Protein AF-J9E1P9-F1 (afdb_monomer_lite)

InterPro domains:
  IPR033053 Histone transcription regulator 3/CABIN1 [PTHR15502] (38-375)

Organism: Wuchereria bancrofti (NCBI:txid6293)

Secondary structure (DSSP, 8-state):
---SGGGHHHHHHHHHTT-HHHHHHHHHT--TTS-HHHHHHHHHHHHHTTTTTS-HHHHHHHHHHHHHHHHHSS-TT-PEE--STT--EE-HHHHHHHHHHHHHHHHHHHHHHHHHTT-HHHHHHHHHHH---TT--HHHHHHHHHHHHHHHHHTT-HHHHHHHHHHHHHHHTTSTTHHHHHHHHTT--GGGS-HHHHHHHHHHHHHHHHHSS-TT-HHHHHHHHHHHHHHH-S--HHHHHHHHHTT-SSSSHHHHHHHHHHHHHHHTT-TTHHHHHHHHHHHHHHHHHHT-HHHHHHHHHS--HHHHHHHHHHHHHHHHHHH---GGGTTTS----S-------HHHHHHHHHHHS-SSPPPTTPPPPHHHHHHHHHH-GGGPPPPHHHHT-

pLDDT: mean 88.99, std 9.36, range [45.06, 98.5]

Radius of gyration: 34.67 Å; chains: 1; bounding box: 95×39×98 Å

Sequence (393 aa):
MICGDEFLPIHTMLAELGFEKAVFVCYSSLSSSLEQDLRIRILWSIALNSANTFSFQICKNHLWMLLATLKSGCNSEVKYQSLISGHELINLETVQDLIIQMERQEKLEAIQRLFDGRHFDRVVDIIIDNFSWKDVDRNVLLSTTMILIDSYLELNNMDGASEWISRLLDFTGGLAGTEEVIARLKRLAIERICLENTSNLVHCIVHLLVLGGYESDTTLWLILYRCAYHLEGEHTVETLSALYDGGCQMLTSALNILVTAHEVIAKHNKCFVDDHSFPLFVLNELSKIRANPAVVEVLSTRECIEQSRAFIDEVHQCLFCLYACPSRRKRQLEEHGGTHNHEPSLKDIENVLSLLLPDKIPPYDGTCSFDLIEFVQKKASSFLEPTENEKEK

Foldseek 3Di:
DDDDPVCLVVLLQVLLVQDQVSLVVLVVPQDPPDDLLSNLSNLVSVLPNCVVPDDNVSSLVSLVVSLVSQVPPPDQPDWHATSHPVCGTDHNVVSVVVNVVSVVVVLLVVLVVCLVVLVLVVNLVCCVPPNDPPDDDPVRVLVSLLSNLVSCLSVVVLASNLQSLLVVLVVCQLHPSNVSSVVSLLSHPLLPYDLVSLVSLLVSLVSCCPPNPCVQPLSSLVSNLSSQVSNLPDQALVSQVVCVVVPDQASGPSLVSLLSSCVSNLVVLRCPPPNNVSLLVSLQVLLVSCPDPSSVVNVVPDDSPRHVVVSLLSLQQSLCCQAVFPVVCVVVHDPSDDDSDRQDDPVSVVSNCSVQDDPDDAPPPGDGDPRNVVCCVRHVVVPDDDDPVRVVD

Structure (mmCIF, N/CA/C/O backbone):
data_AF-J9E1P9-F1
#
_entry.id   AF-J9E1P9-F1
#
loop_
_atom_site.group_PDB
_atom_site.id
_atom_site.type_symbol
_atom_site.label_atom_id
_atom_site.label_alt_id
_atom_site.label_comp_id
_atom_site.label_asym_id
_atom_site.label_entity_id
_atom_site.label_seq_id
_atom_site.pdbx_PDB_ins_code
_atom_site.Cartn_x
_atom_site.Cartn_y
_atom_site.Cartn_z
_atom_site.occupancy
_atom_site.B_iso_or_equiv
_atom_site.auth_seq_id
_atom_site.auth_comp_id
_atom_site.auth_asym_id
_atom_site.auth_atom_id
_atom_site.pdbx_PDB_model_num
ATOM 1 N N . MET A 1 1 ? 23.295 20.993 -57.004 1.00 52.19 1 MET A N 1
ATOM 2 C CA . MET A 1 1 ? 23.951 19.801 -56.433 1.00 52.19 1 MET A CA 1
ATOM 3 C C . MET A 1 1 ? 25.313 19.741 -57.089 1.00 52.19 1 MET A C 1
ATOM 5 O O . MET A 1 1 ? 25.353 19.729 -58.312 1.00 52.19 1 MET A O 1
ATOM 9 N N . ILE A 1 2 ? 26.393 19.880 -56.323 1.00 49.81 2 ILE A N 1
ATOM 10 C CA . ILE A 1 2 ? 27.747 19.769 -56.874 1.00 49.81 2 ILE A CA 1
ATOM 11 C C . ILE A 1 2 ? 28.021 18.265 -56.987 1.00 49.81 2 ILE A C 1
ATOM 13 O O . ILE A 1 2 ? 28.002 17.581 -55.964 1.00 49.81 2 ILE A O 1
ATOM 17 N N . CYS A 1 3 ? 28.150 17.746 -58.210 1.00 51.56 3 CYS A N 1
ATOM 18 C CA . CYS A 1 3 ? 28.321 16.316 -58.479 1.00 51.56 3 CYS A CA 1
ATOM 19 C C . CYS A 1 3 ? 29.757 16.033 -58.935 1.00 51.56 3 CYS A C 1
ATOM 21 O O . CYS A 1 3 ? 30.257 16.711 -59.830 1.00 51.56 3 CYS A O 1
ATOM 23 N N . GLY A 1 4 ? 30.381 15.027 -58.324 1.00 58.19 4 GLY A N 1
ATOM 24 C CA . GLY A 1 4 ? 31.753 14.577 -58.567 1.00 58.19 4 GLY A CA 1
ATOM 25 C C . GLY A 1 4 ? 32.386 14.085 -57.262 1.00 58.19 4 GLY A C 1
ATOM 26 O O . GLY A 1 4 ? 32.185 14.717 -56.223 1.00 58.19 4 GLY A O 1
ATOM 27 N N . ASP A 1 5 ? 33.135 12.979 -57.308 1.00 60.75 5 ASP A N 1
ATOM 28 C CA . ASP A 1 5 ? 33.776 12.366 -56.127 1.00 60.75 5 ASP A CA 1
ATOM 29 C C . ASP A 1 5 ? 34.731 13.339 -55.405 1.00 60.75 5 ASP A C 1
ATOM 31 O O . ASP A 1 5 ? 34.908 13.268 -54.191 1.00 60.75 5 ASP A O 1
ATOM 35 N N . GLU A 1 6 ? 35.259 14.329 -56.132 1.00 69.75 6 GLU A N 1
ATOM 36 C CA . GLU A 1 6 ? 36.116 15.411 -55.626 1.00 69.75 6 GLU A CA 1
ATOM 37 C C . GLU A 1 6 ? 35.429 16.313 -54.581 1.00 69.75 6 GLU A C 1
ATOM 39 O O . GLU A 1 6 ? 36.100 16.951 -53.772 1.00 69.75 6 GLU A O 1
ATOM 44 N N . PHE A 1 7 ? 34.091 16.357 -54.552 1.00 81.62 7 PHE A N 1
ATOM 45 C CA . PHE A 1 7 ? 33.313 17.181 -53.616 1.00 81.62 7 PHE A CA 1
ATOM 46 C C . PHE A 1 7 ? 32.753 16.394 -52.426 1.00 81.62 7 PHE A C 1
ATOM 48 O O . PHE A 1 7 ? 32.079 16.966 -51.564 1.00 81.62 7 PHE A O 1
ATOM 55 N N . LEU A 1 8 ? 33.041 15.092 -52.346 1.00 84.38 8 LEU A N 1
ATOM 56 C CA . LEU A 1 8 ? 32.588 14.231 -51.257 1.00 84.38 8 LEU A CA 1
ATOM 57 C C . LEU A 1 8 ? 33.052 14.698 -49.858 1.00 84.38 8 LEU A C 1
ATOM 59 O O . LEU A 1 8 ? 32.247 14.608 -48.926 1.00 84.38 8 LEU A O 1
ATOM 63 N N . PRO A 1 9 ? 34.258 15.280 -49.670 1.00 87.62 9 PRO A N 1
ATOM 64 C CA . PRO A 1 9 ? 34.644 15.882 -48.390 1.00 87.62 9 PRO A CA 1
ATOM 65 C C . PRO A 1 9 ? 33.721 17.027 -47.947 1.00 87.62 9 PRO A C 1
ATOM 67 O O . PRO A 1 9 ? 33.363 17.113 -46.774 1.00 87.62 9 PRO A O 1
ATOM 70 N N . ILE A 1 10 ? 33.268 17.869 -48.885 1.00 87.50 10 ILE A N 1
ATOM 71 C CA . ILE A 1 10 ? 32.350 18.983 -48.594 1.00 87.50 10 ILE A CA 1
ATOM 72 C C . ILE A 1 10 ? 30.972 18.445 -48.208 1.00 87.50 10 ILE A C 1
ATOM 74 O O . ILE A 1 10 ? 30.385 18.901 -47.228 1.00 87.50 10 ILE A O 1
ATOM 78 N N . HIS A 1 11 ? 30.468 17.446 -48.940 1.00 88.06 11 HIS A N 1
ATOM 79 C CA . HIS A 1 11 ? 29.209 16.786 -48.582 1.00 88.06 11 HIS A CA 1
ATOM 80 C C . HIS A 1 11 ? 29.296 16.102 -47.219 1.00 88.06 11 HIS A C 1
ATOM 82 O O . HIS A 1 11 ? 28.338 16.165 -46.461 1.00 88.06 11 HIS A O 1
ATOM 88 N N . THR A 1 12 ? 30.451 15.543 -46.857 1.00 88.69 12 THR A N 1
ATOM 89 C CA . THR A 1 12 ? 30.660 14.940 -45.533 1.00 88.69 12 THR A CA 1
ATOM 90 C C . THR A 1 12 ? 30.606 15.992 -44.426 1.00 88.69 12 THR A C 1
ATOM 92 O O . THR A 1 12 ? 29.884 15.806 -43.455 1.00 88.69 12 THR A O 1
ATOM 95 N N . MET A 1 13 ? 31.259 17.146 -44.596 1.00 90.06 13 MET A N 1
ATOM 96 C CA . MET A 1 13 ? 31.147 18.252 -43.633 1.00 90.06 13 MET A CA 1
ATOM 97 C C . MET A 1 13 ? 29.705 18.759 -43.498 1.00 90.06 13 MET A C 1
ATOM 99 O O . MET A 1 13 ? 29.235 19.016 -42.395 1.00 90.06 13 MET A O 1
ATOM 103 N N . LEU A 1 14 ? 28.976 18.885 -44.611 1.00 89.75 14 LEU A N 1
ATOM 104 C CA . LEU A 1 14 ? 27.563 19.270 -44.584 1.00 89.75 14 LEU A CA 1
ATOM 105 C C . LEU A 1 14 ? 26.690 18.183 -43.927 1.00 89.75 14 LEU A C 1
ATOM 107 O O . LEU A 1 14 ? 25.746 18.503 -43.210 1.00 89.75 14 LEU A O 1
ATOM 111 N N . ALA A 1 15 ? 27.005 16.903 -44.116 1.00 88.94 15 ALA A N 1
ATOM 112 C CA . ALA A 1 15 ? 26.316 15.808 -43.439 1.00 88.94 15 ALA A CA 1
ATOM 113 C C . ALA A 1 15 ? 26.537 15.857 -41.914 1.00 88.94 15 ALA A C 1
ATOM 115 O O . ALA A 1 15 ? 25.578 15.709 -41.156 1.00 88.94 15 ALA A O 1
ATOM 116 N N . GLU A 1 16 ? 27.754 16.159 -41.451 1.00 90.25 16 GLU A N 1
ATOM 117 C CA . GLU A 1 16 ? 28.065 16.363 -40.024 1.00 90.25 16 GLU A CA 1
ATOM 118 C C . GLU A 1 16 ? 27.368 17.599 -39.425 1.00 90.25 16 GLU A C 1
ATOM 120 O O . GLU A 1 16 ? 27.053 17.623 -38.239 1.00 90.25 16 GLU A O 1
ATOM 125 N N . LEU A 1 17 ? 27.050 18.605 -40.242 1.00 89.62 17 LEU A N 1
ATOM 126 C CA . LEU A 1 17 ? 26.253 19.767 -39.828 1.00 89.62 17 LEU A CA 1
ATOM 127 C C . LEU A 1 17 ? 24.731 19.529 -39.900 1.00 89.62 17 LEU A C 1
ATOM 129 O O . LEU A 1 17 ? 23.956 20.445 -39.631 1.00 89.62 17 LEU A O 1
ATOM 133 N N . GLY A 1 18 ? 24.290 18.321 -40.270 1.00 85.94 18 GLY A N 1
ATOM 134 C CA . GLY A 1 18 ? 22.877 17.927 -40.269 1.00 85.94 18 GLY A CA 1
ATOM 135 C C . GLY A 1 18 ? 22.115 18.205 -41.570 1.00 85.94 18 GLY A C 1
ATOM 136 O O . GLY A 1 18 ? 20.887 18.154 -41.583 1.00 85.94 18 GLY A O 1
ATOM 137 N N . PHE A 1 19 ? 22.792 18.493 -42.689 1.00 89.38 19 PHE A N 1
ATOM 138 C CA . PHE A 1 19 ? 22.111 18.703 -43.972 1.00 89.38 19 PHE A CA 1
ATOM 139 C C . PHE A 1 19 ? 21.670 17.368 -44.607 1.00 89.38 19 PHE A C 1
ATOM 141 O O . PHE A 1 19 ? 22.474 16.658 -45.211 1.00 89.38 19 PHE A O 1
ATOM 148 N N . GLU A 1 20 ? 20.369 17.060 -44.568 1.00 86.75 20 GLU A N 1
ATOM 149 C CA . GLU A 1 20 ? 19.788 15.779 -45.032 1.00 86.75 20 GLU A CA 1
ATOM 150 C C . GLU A 1 20 ? 20.188 15.376 -46.463 1.00 86.75 20 GLU A C 1
ATOM 152 O O . GLU A 1 20 ? 20.528 14.223 -46.733 1.00 86.75 20 GLU A O 1
ATOM 157 N N . LYS A 1 21 ? 20.199 16.332 -47.402 1.00 87.25 21 LYS A N 1
ATOM 158 C CA . LYS A 1 21 ? 20.590 16.065 -48.799 1.00 87.25 21 LYS A CA 1
ATOM 159 C C . LYS A 1 21 ? 22.049 15.624 -48.915 1.00 87.25 21 LYS A C 1
ATOM 161 O O . LYS A 1 21 ? 22.367 14.825 -49.789 1.00 87.25 21 LYS A O 1
ATOM 166 N N . ALA A 1 22 ? 22.919 16.145 -48.053 1.00 87.88 22 ALA A N 1
ATOM 167 C CA . ALA A 1 22 ? 24.324 15.771 -48.021 1.00 87.88 22 ALA A CA 1
ATOM 168 C C . ALA A 1 22 ? 24.505 14.371 -47.412 1.00 87.88 22 ALA A C 1
ATOM 170 O O . ALA A 1 22 ? 25.254 13.571 -47.963 1.00 87.88 22 ALA A O 1
ATOM 171 N N . VAL A 1 23 ? 23.728 14.029 -46.374 1.00 86.75 23 VAL A N 1
ATOM 172 C CA . VAL A 1 23 ? 23.678 12.671 -45.798 1.00 86.75 23 VAL A CA 1
ATOM 173 C C . VAL A 1 23 ? 23.309 11.629 -46.861 1.00 86.75 23 VAL A C 1
ATOM 175 O O . VAL A 1 23 ? 23.954 10.585 -46.942 1.00 86.75 23 VAL A O 1
ATOM 178 N N . PHE A 1 24 ? 22.323 11.914 -47.721 1.00 87.44 24 PHE A N 1
ATOM 179 C CA . PHE A 1 24 ? 21.937 10.999 -48.804 1.00 87.44 24 PHE A CA 1
ATOM 180 C C . PHE A 1 24 ? 23.048 10.812 -49.848 1.00 87.44 24 PHE A C 1
ATOM 182 O O . PHE A 1 24 ? 23.307 9.688 -50.277 1.00 87.44 24 PHE A O 1
ATOM 189 N N . VAL A 1 25 ? 23.735 11.896 -50.228 1.00 87.19 25 VAL A N 1
ATOM 190 C CA . VAL A 1 25 ? 24.887 11.822 -51.141 1.00 87.19 25 VAL A CA 1
ATOM 191 C C . VAL A 1 25 ? 25.996 10.971 -50.520 1.00 87.19 25 VAL A C 1
ATOM 193 O O . VAL A 1 25 ? 26.433 10.005 -51.141 1.00 87.19 25 VAL A O 1
ATOM 196 N N . CYS A 1 26 ? 26.373 11.244 -49.268 1.00 87.81 26 CYS A N 1
ATOM 197 C CA . CYS A 1 26 ? 27.354 10.457 -48.520 1.00 87.81 26 CYS A CA 1
ATOM 198 C C . CYS A 1 26 ? 26.974 8.969 -48.424 1.00 87.81 26 CYS A C 1
ATOM 200 O O . CYS A 1 26 ? 27.831 8.113 -48.629 1.00 87.81 26 CYS A O 1
ATOM 202 N N . TYR A 1 27 ? 25.697 8.651 -48.184 1.00 87.75 27 TYR A N 1
ATOM 203 C CA . TYR A 1 27 ? 25.187 7.276 -48.180 1.00 87.75 27 TYR A CA 1
ATOM 204 C C . TYR A 1 27 ? 25.334 6.594 -49.549 1.00 87.75 27 TYR A C 1
ATOM 206 O O . TYR A 1 27 ? 25.837 5.475 -49.628 1.00 87.75 27 TYR A O 1
ATOM 214 N N . SER A 1 28 ? 24.957 7.274 -50.637 1.00 86.81 28 SER A N 1
ATOM 215 C CA . SER A 1 28 ? 25.060 6.728 -52.000 1.00 86.81 28 SER A CA 1
ATOM 216 C C . SER A 1 28 ? 26.500 6.546 -52.493 1.00 86.81 28 SER A C 1
ATOM 218 O O . SER A 1 28 ? 26.757 5.688 -53.336 1.00 86.81 28 SER A O 1
ATOM 220 N N . SER A 1 29 ? 27.436 7.331 -51.959 1.00 85.62 29 SER A N 1
ATOM 221 C CA . SER A 1 29 ? 28.854 7.314 -52.331 1.00 85.62 29 SER A CA 1
ATOM 222 C C . SER A 1 29 ? 29.719 6.432 -51.424 1.00 85.62 29 SER A C 1
ATOM 224 O O . SER A 1 29 ? 30.924 6.334 -51.650 1.00 85.62 29 SER A O 1
ATOM 226 N N . LEU A 1 30 ? 29.146 5.790 -50.399 1.00 85.75 30 LEU A N 1
ATOM 227 C CA . LEU A 1 30 ? 29.890 4.953 -49.459 1.00 85.75 30 LEU A CA 1
ATOM 228 C C . LEU A 1 30 ? 30.431 3.691 -50.155 1.00 85.75 30 LEU A C 1
ATOM 230 O O . LEU A 1 30 ? 29.681 2.773 -50.484 1.00 85.75 30 LEU A O 1
ATOM 234 N N . SER A 1 31 ? 31.751 3.615 -50.340 1.00 81.94 31 SER A N 1
ATOM 235 C CA . SER A 1 31 ? 32.426 2.467 -50.956 1.00 81.94 31 SER A CA 1
ATOM 236 C C . SER A 1 31 ? 33.691 2.056 -50.192 1.00 81.94 31 SER A C 1
ATOM 238 O O . SER A 1 31 ? 34.248 2.814 -49.396 1.00 81.94 31 SER A O 1
ATOM 240 N N . SER A 1 32 ? 34.172 0.830 -50.427 1.00 72.31 32 SER A N 1
ATOM 241 C CA . SER A 1 32 ? 35.408 0.320 -49.813 1.00 72.31 32 SER A CA 1
ATOM 242 C C . SER A 1 32 ? 36.684 0.957 -50.371 1.00 72.31 32 SER A C 1
ATOM 244 O O . SER A 1 32 ? 37.749 0.736 -49.803 1.00 72.31 32 SER A O 1
ATOM 246 N N . SER A 1 33 ? 36.590 1.707 -51.473 1.00 77.06 33 SER A N 1
ATOM 247 C CA . SER A 1 33 ? 37.717 2.385 -52.122 1.00 77.06 33 SER A CA 1
ATOM 248 C C . SER A 1 33 ? 37.958 3.807 -51.605 1.00 77.06 33 SER A C 1
ATOM 250 O O . SER A 1 33 ? 38.890 4.458 -52.066 1.00 77.06 33 SER A O 1
ATOM 252 N N . LEU A 1 34 ? 37.119 4.301 -50.688 1.00 82.88 34 LEU A N 1
ATOM 253 C CA . LEU A 1 34 ? 37.279 5.618 -50.073 1.00 82.88 34 LEU A CA 1
ATOM 254 C C . LEU A 1 34 ? 38.473 5.664 -49.117 1.00 82.88 34 LEU A C 1
ATOM 256 O O . LEU A 1 34 ? 38.803 4.676 -48.457 1.00 82.88 34 LEU A O 1
ATOM 260 N N . GLU A 1 35 ? 39.060 6.854 -48.992 1.00 84.75 35 GLU A N 1
ATOM 261 C CA . GLU A 1 35 ? 40.034 7.152 -47.946 1.00 84.75 35 GLU A CA 1
ATOM 262 C C . GLU A 1 35 ? 39.440 6.858 -46.561 1.00 84.75 35 GLU A C 1
ATOM 264 O O . GLU A 1 35 ? 38.269 7.138 -46.289 1.00 84.75 35 GLU A O 1
ATOM 269 N N . GLN A 1 36 ? 40.252 6.267 -45.683 1.00 83.62 36 GLN A N 1
ATOM 270 C CA . GLN A 1 36 ? 39.794 5.740 -44.399 1.00 83.62 36 GLN A CA 1
ATOM 271 C C . GLN A 1 36 ? 39.176 6.820 -43.496 1.00 83.62 36 GLN A C 1
ATOM 273 O O . GLN A 1 36 ? 38.138 6.557 -42.891 1.00 83.62 36 GLN A O 1
ATOM 278 N N . ASP A 1 37 ? 39.763 8.022 -43.443 1.00 85.25 37 ASP A N 1
ATOM 279 C CA . ASP A 1 37 ? 39.229 9.170 -42.687 1.00 85.25 37 ASP A CA 1
ATOM 280 C C . ASP A 1 37 ? 37.831 9.568 -43.181 1.00 85.25 37 ASP A C 1
ATOM 282 O O . ASP A 1 37 ? 36.862 9.586 -42.418 1.00 85.25 37 ASP A O 1
ATOM 286 N N . LEU A 1 38 ? 37.701 9.776 -44.494 1.00 86.88 38 LEU A N 1
ATOM 287 C CA . LEU A 1 38 ? 36.448 10.172 -45.125 1.00 86.88 38 LEU A CA 1
ATOM 288 C C . LEU A 1 38 ? 35.360 9.107 -44.936 1.00 86.88 38 LEU A C 1
ATOM 290 O O . LEU A 1 38 ? 34.217 9.426 -44.614 1.00 86.88 38 LEU A O 1
ATOM 294 N N . ARG A 1 39 ? 35.718 7.825 -45.066 1.00 88.69 39 ARG A N 1
ATOM 295 C CA . ARG A 1 39 ? 34.802 6.705 -44.822 1.00 88.69 39 ARG A CA 1
ATOM 296 C C . ARG A 1 39 ? 34.312 6.671 -43.373 1.00 88.69 39 ARG A C 1
ATOM 298 O O . ARG A 1 39 ? 33.123 6.457 -43.149 1.00 88.69 39 ARG A O 1
ATOM 305 N N . ILE A 1 40 ? 35.201 6.878 -42.402 1.00 89.38 40 ILE A N 1
ATOM 306 C CA . ILE A 1 40 ? 34.862 6.909 -40.972 1.00 89.38 40 ILE A CA 1
ATOM 307 C C . ILE A 1 40 ? 33.881 8.045 -40.672 1.00 89.38 40 ILE A C 1
ATOM 309 O O . ILE A 1 40 ? 32.844 7.810 -40.050 1.00 89.38 40 ILE A O 1
ATOM 313 N N . ARG A 1 41 ? 34.158 9.248 -41.179 1.00 90.75 41 ARG A N 1
ATOM 314 C CA . ARG A 1 41 ? 33.306 10.429 -40.985 1.00 90.75 41 ARG A CA 1
ATOM 315 C C . ARG A 1 41 ? 31.942 10.301 -41.661 1.00 90.75 41 ARG A C 1
ATOM 317 O O . ARG A 1 41 ? 30.930 10.695 -41.080 1.00 90.75 41 ARG A O 1
ATOM 324 N N . ILE A 1 42 ? 31.877 9.680 -42.841 1.00 90.69 42 ILE A N 1
ATOM 325 C CA . ILE A 1 42 ? 30.604 9.367 -43.508 1.00 90.69 42 ILE A CA 1
ATOM 326 C C . ILE A 1 42 ? 29.781 8.373 -42.678 1.00 90.69 42 ILE A C 1
ATOM 328 O O . ILE A 1 42 ? 28.602 8.624 -42.432 1.00 90.69 42 ILE A O 1
ATOM 332 N N . LEU A 1 43 ? 30.384 7.268 -42.218 1.00 91.06 43 LEU A N 1
ATOM 333 C CA . LEU A 1 43 ? 29.693 6.277 -41.380 1.00 91.06 43 LEU A CA 1
ATOM 334 C C . LEU A 1 43 ? 29.159 6.905 -40.084 1.00 91.06 43 LEU A C 1
ATOM 336 O O . LEU A 1 43 ? 28.028 6.628 -39.690 1.00 91.06 43 LEU A O 1
ATOM 340 N N . TRP A 1 44 ? 29.947 7.783 -39.461 1.00 91.06 44 TRP A N 1
ATOM 341 C CA . TRP A 1 44 ? 29.565 8.540 -38.269 1.00 91.06 44 TRP A CA 1
ATOM 342 C C . TRP A 1 44 ? 28.403 9.508 -38.524 1.00 91.06 44 TRP A C 1
ATOM 344 O O . TRP A 1 44 ? 27.428 9.530 -37.775 1.00 91.06 44 TRP A O 1
ATOM 354 N N . SER A 1 45 ? 28.454 10.245 -39.635 1.00 89.81 45 SER A N 1
ATOM 355 C CA . SER A 1 45 ? 27.390 11.172 -40.042 1.00 89.81 45 SER A CA 1
ATOM 356 C C . SER A 1 45 ? 26.072 10.452 -40.317 1.00 89.81 45 SER A C 1
ATOM 358 O O . SER A 1 45 ? 25.012 10.913 -39.896 1.00 89.81 45 SER A O 1
ATOM 360 N N . ILE A 1 46 ? 26.133 9.301 -40.996 1.00 89.62 46 ILE A N 1
ATOM 361 C CA . ILE A 1 46 ? 24.959 8.460 -41.245 1.00 89.62 46 ILE A CA 1
ATOM 362 C C . ILE A 1 46 ? 24.419 7.908 -39.925 1.00 89.62 46 ILE A C 1
ATOM 364 O O . ILE A 1 46 ? 23.212 7.828 -39.764 1.00 89.62 46 ILE A O 1
ATOM 368 N N . ALA A 1 47 ? 25.265 7.543 -38.967 1.00 88.75 47 ALA A N 1
ATOM 369 C CA . ALA A 1 47 ? 24.798 7.024 -37.688 1.00 88.75 47 ALA A CA 1
ATOM 370 C C . ALA A 1 47 ? 24.021 8.054 -36.848 1.00 88.75 47 ALA A C 1
ATOM 372 O O . ALA A 1 47 ? 22.982 7.711 -36.289 1.00 88.75 47 ALA A O 1
ATOM 373 N N . LEU A 1 48 ? 24.513 9.294 -36.756 1.00 87.00 48 LEU A N 1
ATOM 374 C CA . LEU A 1 48 ? 24.019 10.269 -35.773 1.00 87.00 48 LEU A CA 1
ATOM 375 C C . LEU A 1 48 ? 23.058 11.317 -36.348 1.00 87.00 48 LEU A C 1
ATOM 377 O O . LEU A 1 48 ? 22.054 11.638 -35.719 1.00 87.00 48 LEU A O 1
ATOM 381 N N . ASN A 1 49 ? 23.308 11.820 -37.559 1.00 84.81 49 ASN A N 1
ATOM 382 C CA . ASN A 1 49 ? 22.545 12.937 -38.135 1.00 84.81 49 ASN A CA 1
ATOM 383 C C . ASN A 1 49 ? 21.438 12.503 -39.103 1.00 84.81 49 ASN A C 1
ATOM 385 O O . ASN A 1 49 ? 20.887 13.325 -39.834 1.00 84.81 49 ASN A O 1
ATOM 389 N N . SER A 1 50 ? 21.111 11.213 -39.146 1.00 78.06 50 SER A N 1
ATOM 390 C CA . SER A 1 50 ? 20.146 10.674 -40.105 1.00 78.06 50 SER A CA 1
ATOM 391 C C . SER A 1 50 ? 18.831 10.206 -39.484 1.00 78.06 50 SER A C 1
ATOM 393 O O . SER A 1 50 ? 18.044 9.567 -40.175 1.00 78.06 50 SER A O 1
ATOM 395 N N . ALA A 1 51 ? 18.551 10.550 -38.223 1.00 68.06 51 ALA A N 1
ATOM 396 C CA . ALA A 1 51 ? 17.356 10.087 -37.509 1.00 68.06 51 ALA A CA 1
ATOM 397 C C . ALA A 1 51 ? 16.026 10.373 -38.247 1.00 68.06 51 ALA A C 1
ATOM 399 O O . ALA A 1 51 ? 15.088 9.590 -38.136 1.00 68.06 51 ALA A O 1
ATOM 400 N N . ASN A 1 52 ? 15.959 11.447 -39.044 1.00 73.38 52 ASN A N 1
ATOM 401 C CA . ASN A 1 52 ? 14.788 11.785 -39.870 1.00 73.38 52 ASN A CA 1
ATOM 402 C C . ASN A 1 52 ? 14.814 11.156 -41.277 1.00 73.38 52 ASN A C 1
ATOM 404 O O . ASN A 1 52 ? 13.799 11.143 -41.972 1.00 73.38 52 ASN A O 1
ATOM 408 N N . THR A 1 53 ? 15.969 10.650 -41.708 1.00 79.88 53 THR A N 1
ATOM 409 C CA . THR A 1 53 ? 16.236 10.195 -43.081 1.00 79.88 53 THR A CA 1
ATOM 410 C C . THR A 1 53 ? 16.265 8.672 -43.185 1.00 79.88 53 THR A C 1
ATOM 412 O O . THR A 1 53 ? 15.810 8.107 -44.180 1.00 79.88 53 THR A O 1
ATOM 415 N N . PHE A 1 54 ? 16.799 7.989 -42.173 1.00 84.69 54 PHE A N 1
ATOM 416 C CA . PHE A 1 54 ? 16.976 6.543 -42.152 1.00 84.69 54 PHE A CA 1
ATOM 417 C C . PHE A 1 54 ? 16.358 5.928 -40.897 1.00 84.69 54 PHE A C 1
ATOM 419 O O . PHE A 1 54 ? 16.314 6.532 -39.831 1.00 84.69 54 PHE A O 1
ATOM 426 N N . SER A 1 55 ? 15.887 4.683 -41.020 1.00 85.00 55 SER A N 1
ATOM 427 C CA . SER A 1 55 ? 15.381 3.933 -39.866 1.00 85.00 55 SER A CA 1
ATOM 428 C C . SER A 1 55 ? 16.488 3.692 -38.836 1.00 85.00 55 SER A C 1
ATOM 430 O O . SER A 1 55 ? 17.637 3.464 -39.220 1.00 85.00 55 SER A O 1
ATOM 432 N N . PHE A 1 56 ? 16.120 3.595 -37.558 1.00 84.12 56 PHE A N 1
ATOM 433 C CA . PHE A 1 56 ? 17.028 3.281 -36.448 1.00 84.12 56 PHE A CA 1
ATOM 434 C C . PHE A 1 56 ? 17.980 2.100 -36.734 1.00 84.12 56 PHE A C 1
ATOM 436 O O . PHE A 1 56 ? 19.181 2.181 -36.470 1.00 84.12 56 PHE A O 1
ATOM 443 N N . GLN A 1 57 ? 17.475 1.028 -37.359 1.00 85.88 57 GLN A N 1
ATOM 444 C CA . GLN A 1 57 ? 18.278 -0.148 -37.710 1.00 85.88 57 GLN A CA 1
ATOM 445 C C . GLN A 1 57 ? 19.391 0.167 -38.720 1.00 85.88 57 GLN A C 1
ATOM 447 O O . GLN A 1 57 ? 20.487 -0.387 -38.633 1.00 85.88 57 GLN A O 1
ATOM 452 N N . ILE A 1 58 ? 19.130 1.060 -39.679 1.00 87.19 58 ILE A N 1
ATOM 453 C CA . ILE A 1 58 ? 20.134 1.494 -40.655 1.00 87.19 58 ILE A CA 1
ATOM 454 C C . ILE A 1 58 ? 21.242 2.252 -39.924 1.00 87.19 58 ILE A C 1
ATOM 456 O O . ILE A 1 58 ? 22.411 1.918 -40.114 1.00 87.19 58 ILE A O 1
ATOM 460 N N . CYS A 1 59 ? 20.898 3.194 -39.046 1.00 89.19 59 CYS A N 1
ATOM 461 C CA . CYS A 1 59 ? 21.872 3.948 -38.252 1.00 89.19 59 CYS A CA 1
ATOM 462 C C . CYS A 1 59 ? 22.755 3.014 -37.409 1.00 89.19 59 CYS A C 1
ATOM 464 O O . CYS A 1 59 ? 23.984 3.089 -37.469 1.00 89.19 59 CYS A O 1
ATOM 466 N N . LYS A 1 60 ? 22.133 2.052 -36.713 1.00 88.44 60 LYS A N 1
ATOM 467 C CA . LYS A 1 60 ? 22.819 1.036 -35.900 1.00 88.44 60 LYS A CA 1
ATOM 468 C C . LYS A 1 60 ? 23.787 0.186 -36.729 1.00 88.44 60 LYS A C 1
ATOM 470 O O . LYS A 1 60 ? 24.924 -0.037 -36.318 1.00 88.44 60 LYS A O 1
ATOM 475 N N . ASN A 1 61 ? 23.377 -0.256 -37.920 1.00 90.62 61 ASN A N 1
ATOM 476 C CA . ASN A 1 61 ? 24.241 -1.035 -38.813 1.00 90.62 61 ASN A CA 1
ATOM 477 C C . ASN A 1 61 ? 25.491 -0.242 -39.237 1.00 90.62 61 ASN A C 1
ATOM 479 O O . ASN A 1 61 ? 26.583 -0.808 -39.297 1.00 90.62 61 ASN A O 1
ATOM 483 N N . HIS A 1 62 ? 25.357 1.065 -39.486 1.00 91.38 62 HIS A N 1
ATOM 484 C CA . HIS A 1 62 ? 26.490 1.916 -39.864 1.00 91.38 62 HIS A CA 1
ATOM 485 C C . HIS A 1 62 ? 27.455 2.153 -38.694 1.00 91.38 62 HIS A C 1
ATOM 487 O O . HIS A 1 62 ? 28.666 2.168 -38.920 1.00 91.38 62 HIS A O 1
ATOM 493 N N . LEU A 1 63 ? 26.969 2.219 -37.447 1.00 91.19 63 LEU A N 1
ATOM 494 C CA . LEU A 1 63 ? 27.842 2.201 -36.263 1.00 91.19 63 LEU A CA 1
ATOM 495 C C . LEU A 1 63 ? 28.611 0.886 -36.123 1.00 91.19 63 LEU A C 1
ATOM 497 O O . LEU A 1 63 ? 29.808 0.907 -35.849 1.00 91.19 63 LEU A O 1
ATOM 501 N N . TRP A 1 64 ? 27.972 -0.263 -36.359 1.00 91.56 64 TRP A N 1
ATOM 502 C CA . TRP A 1 64 ? 28.668 -1.555 -36.341 1.00 91.56 64 TRP A CA 1
ATOM 503 C C . TRP A 1 64 ? 29.740 -1.653 -37.434 1.00 91.56 64 TRP A C 1
ATOM 505 O O . TRP A 1 64 ? 30.843 -2.146 -37.184 1.00 91.56 64 TRP A O 1
ATOM 515 N N . MET A 1 65 ? 29.457 -1.134 -38.633 1.00 90.69 65 MET A N 1
ATOM 516 C CA . MET A 1 65 ? 30.450 -1.024 -39.708 1.00 90.69 65 MET A CA 1
ATOM 517 C C . MET A 1 65 ? 31.605 -0.090 -39.330 1.00 90.69 65 MET A C 1
ATOM 519 O O . MET A 1 65 ? 32.763 -0.391 -39.636 1.00 90.69 65 MET A O 1
ATOM 523 N N . LEU A 1 66 ? 31.311 1.022 -38.653 1.00 91.00 66 LEU A N 1
ATOM 524 C CA . LEU A 1 66 ? 32.318 1.945 -38.138 1.00 91.00 66 LEU A CA 1
ATOM 525 C C . LEU A 1 66 ? 33.201 1.267 -37.086 1.00 91.00 66 LEU A C 1
ATOM 527 O O . LEU A 1 66 ? 34.424 1.317 -37.199 1.00 91.00 66 LEU A O 1
ATOM 531 N N . LEU A 1 67 ? 32.604 0.548 -36.132 1.00 90.75 67 LEU A N 1
ATOM 532 C CA . LEU A 1 67 ? 33.331 -0.210 -35.115 1.00 90.75 67 LEU A CA 1
ATOM 533 C C . LEU A 1 67 ? 34.266 -1.254 -35.741 1.00 90.75 67 LEU A C 1
ATOM 535 O O . LEU A 1 67 ? 35.421 -1.377 -35.332 1.00 90.75 67 LEU A O 1
ATOM 539 N N . ALA A 1 68 ? 33.789 -1.994 -36.746 1.00 89.25 68 ALA A N 1
ATOM 540 C CA . ALA A 1 68 ? 34.608 -2.962 -37.474 1.00 89.25 68 ALA A CA 1
ATOM 541 C C . ALA A 1 68 ? 35.777 -2.282 -38.207 1.00 89.25 68 ALA A C 1
ATOM 543 O O . ALA A 1 68 ? 36.905 -2.773 -38.166 1.00 89.25 68 ALA A O 1
ATOM 544 N N . THR A 1 69 ? 35.521 -1.123 -38.823 1.00 87.75 69 THR A N 1
ATOM 545 C CA . THR A 1 69 ? 36.541 -0.331 -39.526 1.00 87.75 69 THR A CA 1
ATOM 546 C C . THR A 1 69 ? 37.622 0.154 -38.556 1.00 87.75 69 THR A C 1
ATOM 548 O O . THR A 1 69 ? 38.808 -0.038 -38.823 1.00 87.75 69 THR A O 1
ATOM 551 N N . LEU A 1 70 ? 37.231 0.686 -37.394 1.00 86.12 70 LEU A N 1
ATOM 552 C CA . LEU A 1 70 ? 38.158 1.146 -36.355 1.00 86.12 70 LEU A CA 1
ATOM 553 C C . LEU A 1 70 ? 38.994 0.002 -35.763 1.00 86.12 70 LEU A C 1
ATOM 555 O O . LEU A 1 70 ? 40.193 0.168 -35.580 1.00 86.12 70 LEU A O 1
ATOM 559 N N . LYS A 1 71 ? 38.404 -1.180 -35.532 1.00 85.38 71 LYS A N 1
ATOM 560 C CA . LYS A 1 71 ? 39.139 -2.365 -35.046 1.00 85.38 71 LYS A CA 1
ATOM 561 C C . LYS A 1 71 ? 40.142 -2.919 -36.062 1.00 85.38 71 LYS A C 1
ATOM 563 O O . LYS A 1 71 ? 41.138 -3.515 -35.665 1.00 85.38 71 LYS A O 1
ATOM 568 N N . SER A 1 72 ? 39.866 -2.761 -37.357 1.00 81.69 72 SER A N 1
ATOM 569 C CA . SER A 1 72 ? 40.743 -3.242 -38.433 1.00 81.69 72 SER A CA 1
ATOM 570 C C . SER A 1 72 ? 41.950 -2.332 -38.702 1.00 81.69 72 SER A C 1
ATOM 572 O O . SER A 1 72 ? 42.956 -2.796 -39.233 1.00 81.69 72 SER A O 1
ATOM 574 N N . GLY A 1 73 ? 41.874 -1.051 -38.323 1.00 68.44 73 GLY A N 1
ATOM 575 C CA . GLY A 1 73 ? 42.997 -0.118 -38.399 1.00 68.44 73 GLY A CA 1
ATOM 576 C C . GLY A 1 73 ? 43.923 -0.301 -37.197 1.00 68.44 73 GLY A C 1
ATOM 577 O O . GLY A 1 73 ? 43.538 0.004 -36.078 1.00 68.44 73 GLY A O 1
ATOM 578 N N . CYS A 1 74 ? 45.143 -0.793 -37.410 1.00 49.56 74 CYS A N 1
ATOM 579 C CA . CYS A 1 74 ? 46.089 -1.237 -36.372 1.00 49.56 74 CYS A CA 1
ATOM 580 C C . CYS A 1 74 ? 46.580 -0.205 -35.321 1.00 49.56 74 CYS A C 1
ATOM 582 O O . CYS A 1 74 ? 47.535 -0.516 -34.618 1.00 49.56 74 CYS A O 1
ATOM 584 N N . ASN A 1 75 ? 45.971 0.974 -35.151 1.00 56.25 75 ASN A N 1
ATOM 585 C CA . ASN A 1 75 ? 46.422 1.978 -34.177 1.00 56.25 75 ASN A CA 1
ATOM 586 C C . ASN A 1 75 ? 45.285 2.417 -33.242 1.00 56.25 75 ASN A C 1
ATOM 588 O O . ASN A 1 75 ? 44.442 3.231 -33.614 1.00 56.25 75 ASN A O 1
ATOM 592 N N . SER A 1 76 ? 45.313 1.941 -31.995 1.00 55.84 76 SER A N 1
ATOM 593 C CA . SER A 1 76 ? 44.352 2.280 -30.930 1.00 55.84 76 SER A CA 1
ATOM 594 C C . SER A 1 76 ? 44.393 3.745 -30.461 1.00 55.84 76 SER A C 1
ATOM 596 O O . SER A 1 76 ? 43.577 4.136 -29.633 1.00 55.84 76 SER A O 1
ATOM 598 N N . GLU A 1 77 ? 45.326 4.559 -30.968 1.00 58.81 77 GLU A N 1
ATOM 599 C CA . GLU A 1 77 ? 45.514 5.967 -30.577 1.00 58.81 77 GLU A CA 1
ATOM 600 C C . GLU A 1 77 ? 44.969 6.989 -31.593 1.00 58.81 77 GLU A C 1
ATOM 602 O O . GLU A 1 77 ? 44.970 8.190 -31.310 1.00 58.81 77 GLU A O 1
ATOM 607 N N . VAL A 1 78 ? 44.494 6.561 -32.771 1.00 65.69 78 VAL A N 1
ATOM 608 C CA . VAL A 1 78 ? 44.012 7.498 -33.801 1.00 65.69 78 VAL A CA 1
ATOM 609 C C . VAL A 1 78 ? 42.623 8.015 -33.427 1.00 65.69 78 VAL A C 1
ATOM 611 O O . VAL A 1 78 ? 41.644 7.270 -33.425 1.00 65.69 78 VAL A O 1
ATOM 614 N N . LYS A 1 79 ? 42.546 9.311 -33.115 1.00 77.88 79 LYS A N 1
ATOM 615 C CA . LYS A 1 79 ? 41.298 10.041 -32.866 1.00 77.88 79 LYS A CA 1
ATOM 616 C C . LYS A 1 79 ? 40.916 10.811 -34.125 1.00 77.88 79 LYS A C 1
ATOM 618 O O . LYS A 1 79 ? 41.697 11.645 -34.580 1.00 77.88 79 LYS A O 1
ATOM 623 N N . TYR A 1 80 ? 39.726 10.555 -34.659 1.00 84.62 80 TYR A N 1
ATOM 624 C CA . TYR A 1 80 ? 39.188 11.313 -35.788 1.00 84.62 80 TYR A CA 1
ATOM 625 C C . TYR A 1 80 ? 38.305 12.453 -35.274 1.00 84.62 80 TYR A C 1
ATOM 627 O O . TYR A 1 80 ? 37.648 12.316 -34.239 1.00 84.62 80 TYR A O 1
ATOM 635 N N . GLN A 1 81 ? 38.306 13.582 -35.981 1.00 87.56 81 GLN A N 1
ATOM 636 C CA . GLN A 1 81 ? 37.496 14.749 -35.631 1.00 87.56 81 GLN A CA 1
ATOM 637 C C . GLN A 1 81 ? 36.184 14.756 -36.415 1.00 87.56 81 GLN A C 1
ATOM 639 O O . GLN A 1 81 ? 36.156 14.425 -37.599 1.00 87.56 81 GLN A O 1
ATOM 644 N N . SER A 1 82 ? 35.114 15.168 -35.745 1.00 88.56 82 SER A N 1
ATOM 645 C CA . SER A 1 82 ? 33.766 15.306 -36.294 1.00 88.56 82 SER A CA 1
ATOM 646 C C . SER A 1 82 ? 33.233 16.710 -36.010 1.00 88.56 82 SER A C 1
ATOM 648 O O . SER A 1 82 ? 33.538 17.299 -34.974 1.00 88.56 82 SER A O 1
ATOM 650 N N . LEU A 1 83 ? 32.433 17.252 -36.932 1.00 89.75 83 LEU A N 1
ATOM 651 C CA . LEU A 1 83 ? 31.744 18.536 -36.756 1.00 89.75 83 LEU A CA 1
ATOM 652 C C . LEU A 1 83 ? 30.369 18.403 -36.072 1.00 89.75 83 LEU A C 1
ATOM 654 O O . LEU A 1 83 ? 29.672 19.404 -35.908 1.00 89.75 83 LEU A O 1
ATOM 658 N N . ILE A 1 84 ? 29.970 17.189 -35.677 1.00 88.56 84 ILE A N 1
ATOM 659 C CA . ILE A 1 84 ? 28.711 16.934 -34.968 1.00 88.56 84 ILE A CA 1
ATOM 660 C C . ILE A 1 84 ? 28.845 17.416 -33.520 1.00 88.56 84 ILE A C 1
ATOM 662 O O . ILE A 1 84 ? 29.707 16.945 -32.777 1.00 88.56 84 ILE A O 1
ATOM 666 N N . SER A 1 85 ? 27.976 18.341 -33.111 1.00 83.62 85 SER A N 1
ATOM 667 C CA . SER A 1 85 ? 27.974 18.894 -31.752 1.00 83.62 85 SER A CA 1
ATOM 668 C C . SER A 1 85 ? 27.693 17.811 -30.700 1.00 83.62 85 SER A C 1
ATOM 670 O O . SER A 1 85 ? 26.761 17.025 -30.859 1.00 83.62 85 SER A O 1
ATOM 672 N N . GLY A 1 86 ? 28.508 17.765 -29.639 1.00 81.12 86 GLY A N 1
ATOM 673 C CA . GLY A 1 86 ? 28.457 16.737 -28.588 1.00 81.12 86 GLY A CA 1
ATOM 674 C C . GLY A 1 86 ? 29.127 15.410 -28.970 1.00 81.12 86 GLY A C 1
ATOM 675 O O . GLY A 1 86 ? 29.198 14.492 -28.154 1.00 81.12 86 GLY A O 1
ATOM 676 N N . HIS A 1 87 ? 29.620 15.310 -30.205 1.00 86.12 87 HIS A N 1
ATOM 677 C CA . HIS A 1 87 ? 30.191 14.113 -30.815 1.00 86.12 87 HIS A CA 1
ATOM 678 C C . HIS A 1 87 ? 31.418 14.479 -31.668 1.00 86.12 87 HIS A C 1
ATOM 680 O O . HIS A 1 87 ? 31.583 14.011 -32.799 1.00 86.12 87 HIS A O 1
ATOM 686 N N . GLU A 1 88 ? 32.283 15.345 -31.134 1.00 88.50 88 GLU A N 1
ATOM 687 C CA . GLU A 1 88 ? 33.423 15.926 -31.853 1.00 88.50 88 GLU A CA 1
ATOM 688 C C . GLU A 1 88 ? 34.587 14.939 -32.044 1.00 88.50 88 GLU A C 1
ATOM 690 O O . GLU A 1 88 ? 35.461 15.156 -32.886 1.00 88.50 88 GLU A O 1
ATOM 695 N N . LEU A 1 89 ? 34.613 13.848 -31.270 1.00 88.12 89 LEU A N 1
ATOM 696 C CA . LEU A 1 89 ? 35.665 12.832 -31.294 1.00 88.12 89 LEU A CA 1
ATOM 697 C C . LEU A 1 89 ? 35.104 11.455 -31.655 1.00 88.12 89 LEU A C 1
ATOM 699 O O . LEU A 1 89 ? 34.297 10.878 -30.923 1.00 88.12 89 LEU A O 1
ATOM 703 N N . ILE A 1 90 ? 35.616 10.888 -32.746 1.00 88.62 90 ILE A N 1
ATOM 704 C CA . ILE A 1 90 ? 35.319 9.518 -33.164 1.00 88.62 90 ILE A CA 1
ATOM 705 C C . ILE A 1 90 ? 36.501 8.637 -32.763 1.00 88.62 90 ILE A C 1
ATOM 707 O O . ILE A 1 90 ? 37.618 8.789 -33.270 1.00 88.62 90 ILE A O 1
ATOM 711 N N . ASN A 1 91 ? 36.261 7.717 -31.837 1.00 88.06 91 ASN A N 1
ATOM 712 C CA . ASN A 1 91 ? 37.224 6.710 -31.423 1.00 88.06 91 ASN A CA 1
ATOM 713 C C . ASN A 1 91 ? 36.492 5.407 -31.060 1.00 88.06 91 ASN A C 1
ATOM 715 O O . ASN A 1 91 ? 35.268 5.316 -31.145 1.00 88.06 91 ASN A O 1
ATOM 719 N N . LEU A 1 92 ? 37.252 4.369 -30.715 1.00 86.81 92 LEU A N 1
ATOM 720 C CA . LEU A 1 92 ? 36.687 3.047 -30.452 1.00 86.81 92 LEU A CA 1
ATOM 721 C C . LEU A 1 92 ? 35.751 3.039 -29.232 1.00 86.81 92 LEU A C 1
ATOM 723 O O . LEU A 1 92 ? 34.698 2.416 -29.303 1.00 86.81 92 LEU A O 1
ATOM 727 N N . GLU A 1 93 ? 36.104 3.758 -28.167 1.00 86.31 93 GLU A N 1
ATOM 728 C CA . GLU A 1 93 ? 35.308 3.873 -26.938 1.00 86.31 93 GLU A CA 1
ATOM 729 C C . GLU A 1 93 ? 33.976 4.585 -27.213 1.00 86.31 93 GLU A C 1
ATOM 731 O O . GLU A 1 93 ? 32.915 4.014 -26.974 1.00 86.31 93 GLU A O 1
ATOM 736 N N . THR A 1 94 ? 34.005 5.758 -27.857 1.00 88.19 94 THR A N 1
ATOM 737 C CA . THR A 1 94 ? 32.788 6.539 -28.135 1.00 88.19 94 THR A CA 1
ATOM 738 C C . THR A 1 94 ? 31.807 5.799 -29.042 1.00 88.19 94 THR A C 1
ATOM 740 O O . THR A 1 94 ? 30.595 5.862 -28.835 1.00 88.19 94 THR A O 1
ATOM 743 N N . VAL A 1 95 ? 32.309 5.057 -30.034 1.00 88.69 95 VAL A N 1
ATOM 744 C CA . VAL A 1 95 ? 31.466 4.238 -30.919 1.00 88.69 95 VAL A CA 1
ATOM 745 C C . VAL A 1 95 ? 30.871 3.042 -30.173 1.00 88.69 95 VAL A C 1
ATOM 747 O O . VAL A 1 95 ? 29.708 2.706 -30.396 1.00 88.69 95 VAL A O 1
ATOM 750 N N . GLN A 1 96 ? 31.639 2.392 -29.294 1.00 88.94 96 GLN A N 1
ATOM 751 C CA . GLN A 1 96 ? 31.135 1.285 -28.479 1.00 88.94 96 GLN A CA 1
ATOM 752 C C . GLN A 1 96 ? 30.046 1.749 -27.511 1.00 88.94 96 GLN A C 1
ATOM 754 O O . GLN A 1 96 ? 28.995 1.111 -27.448 1.00 88.94 96 GLN A O 1
ATOM 759 N N . ASP A 1 97 ? 30.259 2.873 -26.832 1.00 86.25 97 ASP A N 1
ATOM 760 C CA . ASP A 1 97 ? 29.291 3.441 -25.896 1.00 86.25 97 ASP A CA 1
ATOM 761 C C . ASP A 1 97 ? 27.973 3.793 -26.592 1.00 86.25 97 ASP A C 1
ATOM 763 O O . ASP A 1 97 ? 26.898 3.457 -26.093 1.00 86.25 97 ASP A O 1
ATOM 767 N N . LEU A 1 98 ? 28.032 4.387 -27.788 1.00 87.94 98 LEU A N 1
ATOM 768 C CA . LEU A 1 98 ? 26.835 4.696 -28.576 1.00 87.94 98 LEU A CA 1
ATOM 769 C C . LEU A 1 98 ? 26.069 3.448 -29.015 1.00 87.94 98 LEU A C 1
ATOM 771 O O . LEU A 1 98 ? 24.840 3.435 -28.964 1.00 87.94 98 LEU A O 1
ATOM 775 N N . ILE A 1 99 ? 26.769 2.385 -29.421 1.00 88.56 99 ILE A N 1
ATOM 776 C CA . ILE A 1 99 ? 26.121 1.110 -29.757 1.00 88.56 99 ILE A CA 1
ATOM 777 C C . ILE A 1 99 ? 25.392 0.554 -28.530 1.00 88.56 99 ILE A C 1
ATOM 779 O O . ILE A 1 99 ? 24.229 0.167 -28.642 1.00 88.56 99 ILE A O 1
ATOM 783 N N . ILE A 1 100 ? 26.038 0.566 -27.360 1.00 85.88 100 ILE A N 1
ATOM 784 C CA . ILE A 1 100 ? 25.440 0.098 -26.103 1.00 85.88 100 ILE A CA 1
ATOM 785 C C . ILE A 1 100 ? 24.203 0.936 -25.746 1.00 85.88 100 ILE A C 1
ATOM 787 O O . ILE A 1 100 ? 23.163 0.380 -25.386 1.00 85.88 100 ILE A O 1
ATOM 791 N N . GLN A 1 101 ? 24.278 2.263 -25.882 1.00 83.81 101 GLN A N 1
ATOM 792 C CA . GLN A 1 101 ? 23.147 3.164 -25.641 1.00 83.81 101 GLN A CA 1
ATOM 793 C C . GLN A 1 101 ? 21.975 2.886 -26.591 1.00 83.81 101 GLN A C 1
ATOM 795 O O . GLN A 1 101 ? 20.835 2.776 -26.138 1.00 83.81 101 GLN A O 1
ATOM 800 N N . MET A 1 102 ? 22.242 2.712 -27.889 1.00 85.94 102 MET A N 1
ATOM 801 C CA . MET A 1 102 ? 21.213 2.375 -28.876 1.00 85.94 102 MET A CA 1
ATOM 802 C C . MET A 1 102 ? 20.564 1.018 -28.584 1.00 85.94 102 MET A C 1
ATOM 804 O O . MET A 1 102 ? 19.342 0.900 -28.597 1.00 85.94 102 MET A O 1
ATOM 808 N N . GLU A 1 103 ? 21.353 -0.010 -28.272 1.00 84.88 103 GLU A N 1
ATOM 809 C CA . GLU A 1 103 ? 20.819 -1.328 -27.911 1.00 84.88 103 GLU A CA 1
ATOM 810 C C . GLU A 1 103 ? 19.948 -1.282 -26.658 1.00 84.88 103 GLU A C 1
ATOM 812 O O . GLU A 1 103 ? 18.925 -1.963 -26.578 1.00 84.88 103 GLU A O 1
ATOM 817 N N . ARG A 1 104 ? 20.325 -0.457 -25.681 1.00 81.81 104 ARG A N 1
ATOM 818 C CA . ARG A 1 104 ? 19.525 -0.235 -24.479 1.00 81.81 104 ARG A CA 1
ATOM 819 C C . ARG A 1 104 ? 18.201 0.462 -24.799 1.00 81.81 104 ARG A C 1
ATOM 821 O O . ARG A 1 104 ? 17.169 0.013 -24.306 1.00 81.81 104 ARG A O 1
ATOM 828 N N . GLN A 1 105 ? 18.218 1.506 -25.626 1.00 83.94 105 GLN A N 1
ATOM 829 C CA . GLN A 1 105 ? 17.007 2.213 -26.051 1.00 83.94 105 GLN A CA 1
ATOM 830 C C . GLN A 1 105 ? 16.039 1.275 -26.785 1.00 83.94 105 GLN A C 1
ATOM 832 O O . GLN A 1 105 ? 14.858 1.215 -26.453 1.00 83.94 105 GLN A O 1
ATOM 837 N N . GLU A 1 106 ? 16.548 0.468 -27.717 1.00 84.38 106 GLU A N 1
ATOM 838 C CA . GLU A 1 106 ? 15.751 -0.510 -28.463 1.00 84.38 106 GLU A CA 1
ATOM 839 C C . GLU A 1 106 ? 15.092 -1.549 -27.541 1.00 84.38 106 GLU A C 1
ATOM 841 O O . GLU A 1 106 ? 13.925 -1.903 -27.728 1.00 84.38 106 GLU A O 1
ATOM 846 N N . LYS A 1 107 ? 15.815 -2.017 -26.512 1.00 84.81 107 LYS A N 1
ATOM 847 C CA . LYS A 1 107 ? 15.261 -2.921 -25.494 1.00 84.81 107 LYS A CA 1
ATOM 848 C C . LYS A 1 107 ? 14.137 -2.262 -24.695 1.00 84.81 107 LYS A C 1
ATOM 850 O O . LYS A 1 107 ? 13.103 -2.895 -24.498 1.00 84.81 107 LYS A O 1
ATOM 855 N N . LEU A 1 108 ? 14.310 -1.012 -24.266 1.00 86.69 108 LEU A N 1
ATOM 856 C CA . LEU A 1 108 ? 13.279 -0.268 -23.531 1.00 86.69 108 LEU A CA 1
ATOM 857 C C . LEU A 1 108 ? 12.021 -0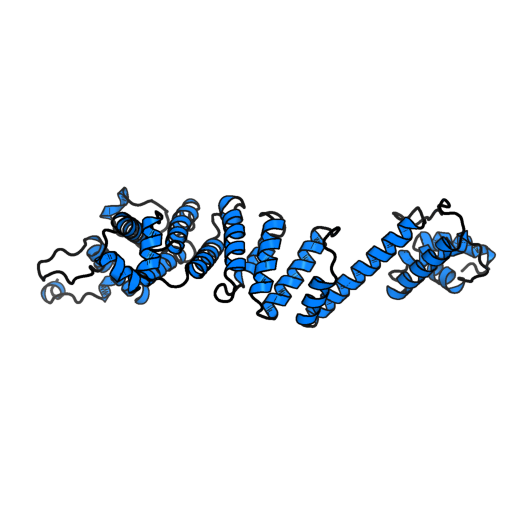.053 -24.384 1.00 86.69 108 LEU A C 1
ATOM 859 O O . LEU A 1 108 ? 10.911 -0.299 -23.922 1.00 86.69 108 LEU A O 1
ATOM 863 N N . GLU A 1 109 ? 12.183 0.312 -25.655 1.00 88.06 109 GLU A N 1
ATOM 864 C CA . GLU A 1 109 ? 11.066 0.447 -26.596 1.00 88.06 109 GLU A CA 1
ATOM 865 C C . GLU A 1 109 ? 10.388 -0.896 -26.899 1.00 88.06 109 GLU A C 1
ATOM 867 O O . GLU A 1 109 ? 9.179 -0.956 -27.125 1.00 88.06 109 GLU A O 1
ATOM 872 N N . ALA A 1 110 ? 11.138 -2.001 -26.918 1.00 89.31 110 ALA A N 1
ATOM 873 C CA . ALA A 1 110 ? 10.565 -3.339 -27.037 1.00 89.31 110 ALA A CA 1
ATOM 874 C C . ALA A 1 110 ? 9.737 -3.717 -25.798 1.00 89.31 110 ALA A C 1
ATOM 876 O O . ALA A 1 110 ? 8.626 -4.222 -25.956 1.00 89.31 110 ALA A O 1
ATOM 877 N N . ILE A 1 111 ? 10.239 -3.425 -24.594 1.00 91.88 111 ILE A N 1
ATOM 878 C CA . ILE A 1 111 ? 9.511 -3.616 -23.331 1.00 91.88 111 ILE A CA 1
ATOM 879 C C . ILE A 1 111 ? 8.211 -2.806 -23.344 1.00 91.88 111 ILE A C 1
ATOM 881 O O . ILE A 1 111 ? 7.146 -3.373 -23.109 1.00 91.88 111 ILE A O 1
ATOM 885 N N . GLN A 1 112 ? 8.275 -1.517 -23.695 1.00 92.88 112 GLN A N 1
ATOM 886 C CA . GLN A 1 112 ? 7.091 -0.656 -23.753 1.00 92.88 112 GLN A CA 1
ATOM 887 C C . GLN A 1 112 ? 6.053 -1.185 -24.749 1.00 92.88 112 GLN A C 1
ATOM 889 O O . GLN A 1 112 ? 4.881 -1.301 -24.413 1.00 92.88 112 GLN A O 1
ATOM 894 N N . ARG A 1 113 ? 6.474 -1.593 -25.955 1.00 93.81 113 ARG A N 1
ATOM 895 C CA . ARG A 1 113 ? 5.558 -2.173 -26.954 1.00 93.81 113 ARG A CA 1
ATOM 896 C C . ARG A 1 113 ? 4.886 -3.455 -26.468 1.00 93.81 113 ARG A C 1
ATOM 898 O O . ARG A 1 113 ? 3.715 -3.676 -26.765 1.00 93.81 113 ARG A O 1
ATOM 905 N N . LEU A 1 114 ? 5.617 -4.315 -25.757 1.00 94.56 114 LEU A N 1
ATOM 906 C CA . LEU A 1 114 ? 5.047 -5.531 -25.174 1.00 94.56 114 LEU A CA 1
ATOM 907 C C . LEU A 1 114 ? 4.047 -5.201 -24.065 1.00 94.56 114 LEU A C 1
ATOM 909 O O . LEU A 1 114 ? 2.984 -5.819 -24.011 1.00 94.56 114 LEU A O 1
ATOM 913 N N . PHE A 1 115 ? 4.362 -4.208 -23.234 1.00 95.12 115 PHE A N 1
ATOM 914 C CA . PHE A 1 115 ? 3.476 -3.724 -22.183 1.00 95.12 115 PHE A CA 1
ATOM 915 C C . PHE A 1 115 ? 2.179 -3.136 -22.756 1.00 95.12 115 PHE A C 1
ATOM 917 O O . PHE A 1 115 ? 1.091 -3.561 -22.371 1.00 95.12 115 PHE A O 1
ATOM 924 N N . ASP A 1 116 ? 2.278 -2.250 -23.751 1.00 94.81 116 ASP A N 1
ATOM 925 C CA . ASP A 1 116 ? 1.121 -1.667 -24.444 1.00 94.81 116 ASP A CA 1
ATOM 926 C C . ASP A 1 116 ? 0.281 -2.748 -25.149 1.00 94.81 116 ASP A C 1
ATOM 928 O O . ASP A 1 116 ? -0.949 -2.674 -25.202 1.00 94.81 116 ASP A O 1
ATOM 932 N N . GLY A 1 117 ? 0.945 -3.797 -25.647 1.00 95.19 117 GLY A N 1
ATOM 933 C CA . GLY A 1 117 ? 0.327 -4.998 -26.211 1.00 95.19 117 GLY A CA 1
ATOM 934 C C . GLY A 1 117 ? -0.259 -5.974 -25.182 1.00 95.19 117 GLY A C 1
ATOM 935 O O . GLY A 1 117 ? -0.796 -7.004 -25.583 1.00 95.19 117 GLY A O 1
ATOM 936 N N . ARG A 1 118 ? -0.181 -5.671 -23.877 1.00 95.25 118 ARG A N 1
ATOM 937 C CA . ARG A 1 118 ? -0.635 -6.517 -22.753 1.00 95.25 118 ARG A CA 1
ATOM 938 C C . ARG A 1 118 ? 0.041 -7.890 -22.665 1.00 95.25 118 ARG A C 1
ATOM 940 O O . ARG A 1 118 ? -0.528 -8.838 -22.127 1.00 95.25 118 ARG A O 1
ATOM 947 N N . HIS A 1 119 ? 1.265 -8.009 -23.167 1.00 96.19 119 HIS A N 1
ATOM 948 C CA . HIS A 1 119 ? 2.093 -9.210 -23.033 1.00 96.19 119 HIS A CA 1
ATOM 949 C C . HIS A 1 119 ? 2.912 -9.160 -21.735 1.00 96.19 119 HIS A C 1
ATOM 951 O O . HIS A 1 119 ? 4.143 -9.139 -21.763 1.00 96.19 119 HIS A O 1
ATOM 957 N N . PHE A 1 120 ? 2.216 -9.066 -20.599 1.00 96.50 120 PHE A N 1
ATOM 958 C CA . PHE A 1 120 ? 2.810 -8.796 -19.285 1.00 96.50 120 PHE A CA 1
ATOM 959 C C . PHE A 1 120 ? 3.770 -9.892 -18.810 1.00 96.50 120 PHE A C 1
ATOM 961 O O . PHE A 1 120 ? 4.790 -9.588 -18.204 1.00 96.50 120 PHE A O 1
ATOM 968 N N . ASP A 1 121 ? 3.480 -11.152 -19.134 1.00 95.25 121 ASP A N 1
ATOM 969 C CA . ASP A 1 121 ? 4.350 -12.303 -18.876 1.00 95.25 121 ASP A CA 1
ATOM 970 C C . ASP A 1 121 ? 5.737 -12.100 -19.501 1.00 95.25 121 ASP A C 1
ATOM 972 O O . ASP A 1 121 ? 6.757 -12.157 -18.820 1.00 95.25 121 ASP A O 1
ATOM 976 N N . ARG A 1 122 ? 5.770 -11.726 -20.784 1.00 93.44 122 ARG A N 1
ATOM 977 C CA . ARG A 1 122 ? 7.024 -11.477 -21.507 1.00 93.44 122 ARG A CA 1
ATOM 978 C C . ARG A 1 122 ? 7.761 -10.247 -21.002 1.00 93.44 122 ARG A C 1
ATOM 980 O O . ARG A 1 122 ? 8.987 -10.213 -21.048 1.00 93.44 122 ARG A O 1
ATOM 987 N N . VAL A 1 123 ? 7.026 -9.217 -20.580 1.00 94.62 123 VAL A N 1
ATOM 988 C CA . VAL A 1 123 ? 7.622 -8.014 -19.986 1.00 94.62 123 VAL A CA 1
ATOM 989 C C . VAL A 1 123 ? 8.382 -8.384 -18.717 1.00 94.62 123 VAL A C 1
ATOM 991 O O . VAL A 1 123 ? 9.539 -7.989 -18.578 1.00 94.62 123 VAL A O 1
ATOM 994 N N . VAL A 1 124 ? 7.761 -9.175 -17.838 1.00 94.75 124 VAL A N 1
ATOM 995 C CA . VAL A 1 124 ? 8.393 -9.663 -16.608 1.00 94.75 124 VAL A CA 1
ATOM 996 C C . VAL A 1 124 ? 9.663 -10.448 -16.937 1.00 94.75 124 VAL A C 1
ATOM 998 O O . VAL A 1 124 ? 10.724 -10.079 -16.440 1.00 94.75 124 VAL A O 1
ATOM 1001 N N . ASP A 1 125 ? 9.590 -11.443 -17.824 1.00 92.50 125 ASP A N 1
ATOM 1002 C CA . ASP A 1 125 ? 10.748 -12.274 -18.191 1.00 92.50 125 ASP A CA 1
ATOM 1003 C C . ASP A 1 125 ? 11.912 -11.429 -18.736 1.00 92.50 125 ASP A C 1
ATOM 1005 O O . ASP A 1 125 ? 13.067 -11.577 -18.337 1.00 92.50 125 ASP A O 1
ATOM 1009 N N . ILE A 1 126 ? 11.621 -10.477 -19.631 1.00 90.19 126 ILE A N 1
ATOM 1010 C CA . ILE A 1 126 ? 12.656 -9.620 -20.218 1.00 90.19 126 ILE A CA 1
ATOM 1011 C C . ILE A 1 126 ? 13.309 -8.737 -19.153 1.00 90.19 126 ILE A C 1
ATOM 1013 O O . ILE A 1 126 ? 14.535 -8.600 -19.156 1.00 90.19 126 ILE A O 1
ATOM 1017 N N . ILE A 1 127 ? 12.522 -8.124 -18.267 1.00 91.62 127 ILE A N 1
ATOM 1018 C CA . ILE A 1 127 ? 13.061 -7.213 -17.255 1.00 91.62 127 ILE A CA 1
ATOM 1019 C C . ILE A 1 127 ? 13.852 -7.989 -16.196 1.00 91.62 127 ILE A C 1
ATOM 1021 O O . ILE A 1 127 ? 14.961 -7.584 -15.859 1.00 91.62 127 ILE A O 1
ATOM 1025 N N . ILE A 1 128 ? 13.323 -9.103 -15.690 1.00 90.19 128 ILE A N 1
ATOM 1026 C CA . ILE A 1 128 ? 13.977 -9.876 -14.628 1.00 90.19 128 ILE A CA 1
ATOM 1027 C C . ILE A 1 128 ? 15.269 -10.530 -15.126 1.00 90.19 128 ILE A C 1
ATOM 1029 O O . ILE A 1 128 ? 16.300 -10.407 -14.465 1.00 90.19 128 ILE A O 1
ATOM 1033 N N . ASP A 1 129 ? 15.246 -11.166 -16.299 1.00 85.19 129 ASP A N 1
ATOM 1034 C CA . ASP A 1 129 ? 16.384 -11.971 -16.754 1.00 85.19 129 ASP A CA 1
ATOM 1035 C C . ASP A 1 129 ? 17.451 -11.149 -17.485 1.00 85.19 129 ASP A C 1
ATOM 1037 O O . ASP A 1 129 ? 18.631 -11.503 -17.477 1.00 85.19 129 ASP A O 1
ATOM 1041 N N . ASN A 1 130 ? 17.055 -10.059 -18.154 1.00 78.56 130 ASN A N 1
ATOM 1042 C CA . ASN A 1 130 ? 17.916 -9.398 -19.139 1.00 78.56 130 ASN A CA 1
ATOM 1043 C C . ASN A 1 130 ? 18.201 -7.919 -18.851 1.00 78.56 130 ASN A C 1
ATOM 1045 O O . ASN A 1 130 ? 19.003 -7.311 -19.575 1.00 78.56 130 ASN A O 1
ATOM 1049 N N . PHE A 1 131 ? 17.576 -7.319 -17.834 1.00 80.31 131 PHE A N 1
ATOM 1050 C CA . PHE A 1 131 ? 17.813 -5.919 -17.494 1.00 80.31 131 PHE A CA 1
ATOM 1051 C C . PHE A 1 131 ? 18.944 -5.770 -16.468 1.00 80.31 131 PHE A C 1
ATOM 1053 O O . PHE A 1 131 ? 18.883 -6.278 -15.350 1.00 80.31 131 PHE A O 1
ATOM 1060 N N . SER A 1 132 ? 19.998 -5.040 -16.842 1.00 79.25 132 SER A N 1
ATOM 1061 C CA . SER A 1 132 ? 21.091 -4.704 -15.924 1.00 79.25 132 SER A CA 1
ATOM 1062 C C . SER A 1 132 ? 20.763 -3.428 -15.159 1.00 79.25 132 SER A C 1
ATOM 1064 O O . SER A 1 132 ? 20.679 -2.362 -15.760 1.00 79.25 132 SER A O 1
ATOM 1066 N N . TRP A 1 133 ? 20.648 -3.524 -13.834 1.00 81.12 133 TRP A N 1
ATOM 1067 C CA . TRP A 1 133 ? 20.324 -2.396 -12.948 1.00 81.12 133 TRP A CA 1
ATOM 1068 C C . TRP A 1 133 ? 21.531 -1.536 -12.534 1.00 81.12 133 TRP A C 1
ATOM 1070 O O . TRP A 1 133 ? 21.345 -0.491 -11.920 1.00 81.12 133 TRP A O 1
ATOM 1080 N N . LYS A 1 134 ? 22.766 -1.963 -12.834 1.00 74.06 134 LYS A N 1
ATOM 1081 C CA . LYS A 1 134 ? 23.989 -1.410 -12.215 1.00 74.06 134 LYS A CA 1
ATOM 1082 C C . LYS A 1 134 ? 24.341 0.024 -12.641 1.00 74.06 134 LYS A C 1
ATOM 1084 O O . LYS A 1 134 ? 24.919 0.739 -11.837 1.00 74.06 134 LYS A O 1
ATOM 1089 N N . ASP A 1 135 ? 23.936 0.450 -13.841 1.00 69.12 135 ASP A N 1
ATOM 1090 C CA . ASP A 1 135 ? 24.332 1.739 -14.444 1.00 69.12 135 ASP A CA 1
ATOM 1091 C C . ASP A 1 135 ? 23.142 2.433 -15.141 1.00 69.12 135 ASP A C 1
ATOM 1093 O O . ASP A 1 135 ? 23.208 2.935 -16.272 1.00 69.12 135 ASP A O 1
ATOM 1097 N N . VAL A 1 136 ? 21.978 2.384 -14.494 1.00 78.69 136 VAL A N 1
ATOM 1098 C CA . VAL A 1 136 ? 20.719 2.888 -15.049 1.00 78.69 136 VAL A CA 1
ATOM 1099 C C . VAL A 1 136 ? 20.403 4.253 -14.451 1.00 78.69 136 VAL A C 1
ATOM 1101 O O . VAL A 1 136 ? 20.317 4.386 -13.235 1.00 78.69 136 VAL A O 1
ATOM 1104 N N . ASP A 1 137 ? 20.204 5.263 -15.308 1.00 85.62 137 ASP A N 1
ATOM 1105 C CA . ASP A 1 137 ? 19.688 6.563 -14.870 1.00 85.62 137 ASP A CA 1
ATOM 1106 C C . ASP A 1 137 ? 18.406 6.411 -14.035 1.00 85.62 137 ASP A C 1
ATOM 1108 O O . ASP A 1 137 ? 17.556 5.562 -14.325 1.00 85.62 137 ASP A O 1
ATOM 1112 N N . ARG A 1 138 ? 18.246 7.272 -13.026 1.00 86.31 138 ARG A N 1
ATOM 1113 C CA . ARG A 1 138 ? 17.131 7.216 -12.074 1.00 86.31 138 ARG A CA 1
ATOM 1114 C C . ARG A 1 138 ? 15.769 7.186 -12.768 1.00 86.31 138 ARG A C 1
ATOM 1116 O O . ARG A 1 138 ? 14.900 6.434 -12.335 1.00 86.31 138 ARG A O 1
ATOM 1123 N N . ASN A 1 139 ? 15.571 7.954 -13.840 1.00 87.06 139 ASN A N 1
ATOM 1124 C CA . ASN A 1 139 ? 14.279 8.009 -14.529 1.00 87.06 139 ASN A CA 1
ATOM 1125 C C . ASN A 1 139 ? 13.980 6.711 -15.283 1.00 87.06 139 ASN A C 1
ATOM 1127 O O . ASN A 1 139 ? 12.842 6.237 -15.286 1.00 87.06 139 ASN A O 1
ATOM 1131 N N . VAL A 1 140 ? 15.002 6.111 -15.898 1.00 87.75 140 VAL A N 1
ATOM 1132 C CA . VAL A 1 140 ? 14.867 4.824 -16.593 1.00 87.75 140 VAL A CA 1
ATOM 1133 C C . VAL A 1 140 ? 14.609 3.703 -15.590 1.00 87.75 140 VAL A C 1
ATOM 1135 O O . VAL A 1 140 ? 13.771 2.845 -15.849 1.00 87.75 140 VAL A O 1
ATOM 1138 N N . LEU A 1 141 ? 15.278 3.730 -14.433 1.00 90.56 141 LEU A N 1
ATOM 1139 C CA . LEU A 1 141 ? 15.040 2.771 -13.356 1.00 90.56 141 LEU A CA 1
ATOM 1140 C C . LEU A 1 141 ? 13.598 2.874 -12.862 1.00 90.56 141 LEU A C 1
ATOM 1142 O O . LEU A 1 141 ? 12.889 1.874 -12.867 1.00 90.56 141 LEU A O 1
ATOM 1146 N N . LEU A 1 142 ? 13.143 4.082 -12.506 1.00 91.69 142 LEU A N 1
ATOM 1147 C CA . LEU A 1 142 ? 11.774 4.307 -12.042 1.00 91.69 142 LEU A CA 1
ATOM 1148 C C . LEU A 1 142 ? 10.756 3.834 -13.084 1.00 91.69 142 LEU A C 1
ATOM 1150 O O . LEU A 1 142 ? 9.925 2.989 -12.776 1.00 91.69 142 LEU A O 1
ATOM 1154 N N . SER A 1 143 ? 10.841 4.316 -14.324 1.00 91.88 143 SER A N 1
ATOM 1155 C CA . SER A 1 143 ? 9.881 3.948 -15.377 1.00 91.88 143 SER A CA 1
ATOM 1156 C C . SER A 1 143 ? 9.861 2.444 -15.676 1.00 91.88 143 SER A C 1
ATOM 1158 O O . SER A 1 143 ? 8.782 1.859 -15.750 1.00 91.88 143 SER A O 1
ATOM 1160 N N . THR A 1 144 ? 11.025 1.793 -15.770 1.00 93.00 144 THR A N 1
ATOM 1161 C CA . THR A 1 144 ? 11.112 0.349 -16.053 1.00 93.00 144 THR A CA 1
ATOM 1162 C C . THR A 1 144 ? 10.564 -0.484 -14.893 1.00 93.00 144 THR A C 1
ATOM 1164 O O . THR A 1 144 ? 9.801 -1.422 -15.118 1.00 93.00 144 THR A O 1
ATOM 1167 N N . THR A 1 145 ? 10.883 -0.129 -13.644 1.00 94.94 145 THR A N 1
ATOM 1168 C CA . THR A 1 145 ? 10.351 -0.837 -12.471 1.00 94.94 145 THR A CA 1
ATOM 1169 C C . THR A 1 145 ? 8.849 -0.614 -12.306 1.00 94.94 145 THR A C 1
ATOM 1171 O O . THR A 1 145 ? 8.139 -1.540 -11.929 1.00 94.94 145 THR A O 1
ATOM 1174 N N . MET A 1 146 ? 8.322 0.569 -12.639 1.00 95.62 146 MET A N 1
ATOM 1175 C CA . MET A 1 146 ? 6.872 0.808 -12.624 1.00 95.62 146 MET A CA 1
ATOM 1176 C C . MET A 1 146 ? 6.144 -0.078 -13.641 1.00 95.62 146 MET A C 1
ATOM 1178 O O . MET A 1 146 ? 5.132 -0.680 -13.292 1.00 95.62 146 MET A O 1
ATOM 1182 N N . ILE A 1 147 ? 6.688 -0.223 -14.856 1.00 96.56 147 ILE A N 1
ATOM 1183 C CA . ILE A 1 147 ? 6.175 -1.154 -15.877 1.00 96.56 147 ILE A CA 1
ATOM 1184 C C . ILE A 1 147 ? 6.190 -2.596 -15.356 1.00 96.56 147 ILE A C 1
ATOM 1186 O O . ILE A 1 147 ? 5.229 -3.340 -15.561 1.00 96.56 147 ILE A O 1
ATOM 1190 N N . LEU A 1 148 ? 7.258 -2.992 -14.659 1.00 97.38 148 LEU A N 1
ATOM 1191 C CA . LEU A 1 148 ? 7.370 -4.317 -14.055 1.00 97.38 148 LEU A CA 1
ATOM 1192 C C . LEU A 1 148 ? 6.307 -4.547 -12.970 1.00 97.38 148 LEU A C 1
ATOM 1194 O O . LEU A 1 148 ? 5.609 -5.559 -13.005 1.00 97.38 148 LEU A O 1
ATOM 1198 N N . ILE A 1 149 ? 6.147 -3.602 -12.038 1.00 98.19 149 ILE A N 1
ATOM 1199 C CA . ILE A 1 149 ? 5.134 -3.669 -10.975 1.00 98.19 149 ILE A CA 1
ATOM 1200 C C . ILE A 1 149 ? 3.734 -3.746 -11.585 1.00 98.19 149 ILE A C 1
ATOM 1202 O O . ILE A 1 149 ? 2.947 -4.607 -11.199 1.00 98.19 149 ILE A O 1
ATOM 1206 N N . ASP A 1 150 ? 3.426 -2.886 -12.557 1.00 98.31 150 ASP A N 1
ATOM 1207 C CA . ASP A 1 150 ? 2.128 -2.902 -13.228 1.00 98.31 150 ASP A CA 1
ATOM 1208 C C . ASP A 1 150 ? 1.895 -4.234 -13.948 1.00 98.31 150 ASP A C 1
ATOM 1210 O O . ASP A 1 150 ? 0.812 -4.797 -13.838 1.00 98.31 150 ASP A O 1
ATOM 1214 N N . SER A 1 151 ? 2.919 -4.804 -14.589 1.00 98.19 151 SER A N 1
ATOM 1215 C CA . SER A 1 151 ? 2.826 -6.128 -15.217 1.00 98.19 151 SER A CA 1
ATOM 1216 C C . SER A 1 151 ? 2.500 -7.225 -14.199 1.00 98.19 151 SER A C 1
ATOM 1218 O O . SER A 1 151 ? 1.624 -8.051 -14.454 1.00 98.19 151 SER A O 1
ATOM 1220 N N . TYR A 1 152 ? 3.131 -7.219 -13.019 1.00 98.44 152 TYR A N 1
ATOM 1221 C CA . TYR A 1 152 ? 2.784 -8.156 -11.946 1.00 98.44 152 TYR A CA 1
ATOM 1222 C C . TYR A 1 152 ? 1.355 -7.961 -11.430 1.00 98.44 152 TYR A C 1
ATOM 1224 O O . TYR A 1 152 ? 0.644 -8.948 -11.223 1.00 98.44 152 TYR A O 1
ATOM 1232 N N . LEU A 1 153 ? 0.914 -6.710 -11.258 1.00 97.94 153 LEU A N 1
ATOM 1233 C CA . LEU A 1 153 ? -0.448 -6.393 -10.825 1.00 97.94 153 LEU A CA 1
ATOM 1234 C C . LEU A 1 153 ? -1.491 -6.891 -11.837 1.00 97.94 153 LEU A C 1
ATOM 1236 O O . LEU A 1 153 ? -2.477 -7.505 -11.431 1.00 97.94 153 LEU A O 1
ATOM 1240 N N . GLU A 1 154 ? -1.262 -6.698 -13.139 1.00 97.88 154 GLU A N 1
ATOM 1241 C CA . GLU A 1 154 ? -2.162 -7.182 -14.198 1.00 97.88 154 GLU A CA 1
ATOM 1242 C C . GLU A 1 154 ? -2.174 -8.716 -14.312 1.00 97.88 154 GLU A C 1
ATOM 1244 O O . GLU A 1 154 ? -3.201 -9.311 -14.642 1.00 97.88 154 GLU A O 1
ATOM 1249 N N . LEU A 1 155 ? -1.065 -9.381 -13.975 1.00 97.38 155 LEU A N 1
ATOM 1250 C CA . LEU A 1 155 ? -0.995 -10.841 -13.849 1.00 97.38 155 LEU A CA 1
ATOM 1251 C C . LEU A 1 155 ? -1.583 -11.365 -12.526 1.00 97.38 155 LEU A C 1
ATOM 1253 O O . LEU A 1 155 ? -1.600 -12.577 -12.305 1.00 97.38 155 LEU A O 1
ATOM 1257 N N . ASN A 1 156 ? -2.060 -10.479 -11.640 1.00 97.06 156 ASN A N 1
ATOM 1258 C CA . ASN A 1 156 ? -2.516 -10.802 -10.284 1.00 97.06 156 ASN A CA 1
ATOM 1259 C C . ASN A 1 156 ? -1.445 -11.555 -9.456 1.00 97.06 156 ASN A C 1
ATOM 1261 O O . ASN A 1 156 ? -1.764 -12.334 -8.556 1.00 97.06 156 ASN A O 1
ATOM 1265 N N . ASN A 1 157 ? -0.165 -11.308 -9.746 1.00 97.75 157 ASN A N 1
ATOM 1266 C CA . ASN A 1 157 ? 0.966 -11.796 -8.966 1.00 97.75 157 ASN A CA 1
ATOM 1267 C C . ASN A 1 157 ? 1.304 -10.768 -7.876 1.00 97.75 157 ASN A C 1
ATOM 1269 O O . ASN A 1 157 ? 2.132 -9.875 -8.066 1.00 97.75 157 ASN A O 1
ATOM 1273 N N . MET A 1 158 ? 0.612 -10.884 -6.741 1.00 98.00 158 MET A N 1
ATOM 1274 C CA . MET A 1 158 ? 0.729 -9.936 -5.629 1.00 98.00 158 MET A CA 1
ATOM 1275 C C . MET A 1 158 ? 2.099 -9.996 -4.956 1.00 98.00 158 MET A C 1
ATOM 1277 O O . MET A 1 158 ? 2.623 -8.951 -4.582 1.00 98.00 158 MET A O 1
ATOM 1281 N N . ASP A 1 159 ? 2.708 -11.180 -4.873 1.00 97.69 159 ASP A N 1
ATOM 1282 C CA . ASP A 1 159 ? 4.056 -11.349 -4.334 1.00 97.69 159 ASP A CA 1
ATOM 1283 C C . ASP A 1 159 ? 5.096 -10.589 -5.152 1.00 97.69 159 ASP A C 1
ATOM 1285 O O . ASP A 1 159 ? 5.782 -9.723 -4.610 1.00 97.69 159 ASP A O 1
ATOM 1289 N N . GLY A 1 160 ? 5.145 -10.824 -6.466 1.00 97.50 160 GLY A N 1
ATOM 1290 C CA . GLY A 1 160 ? 6.079 -10.123 -7.349 1.00 97.50 160 GLY A CA 1
ATOM 1291 C C . GLY A 1 160 ? 5.865 -8.608 -7.336 1.00 97.50 160 GLY A C 1
ATOM 1292 O O . GLY A 1 160 ? 6.825 -7.843 -7.248 1.00 97.50 160 GLY A O 1
ATOM 1293 N N . ALA A 1 161 ? 4.606 -8.155 -7.343 1.00 98.44 161 ALA A N 1
AT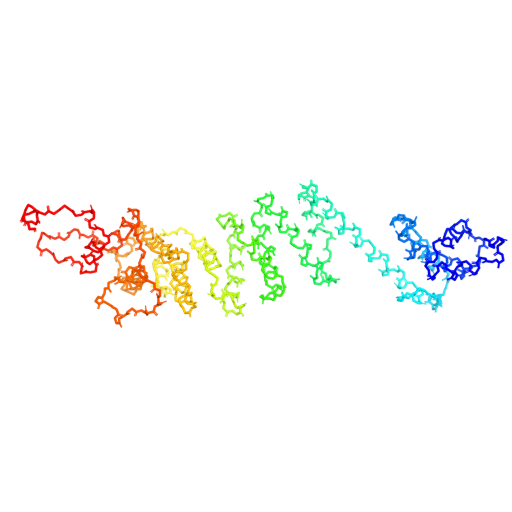OM 1294 C CA . ALA A 1 161 ? 4.299 -6.732 -7.228 1.00 98.44 161 ALA A CA 1
ATOM 1295 C C . ALA A 1 161 ? 4.791 -6.152 -5.892 1.00 98.44 161 ALA A C 1
ATOM 1297 O O . ALA A 1 161 ? 5.416 -5.094 -5.879 1.00 98.44 161 ALA A O 1
ATOM 1298 N N . SER A 1 162 ? 4.542 -6.844 -4.778 1.00 98.31 162 SER A N 1
ATOM 1299 C CA . SER A 1 162 ? 4.918 -6.385 -3.438 1.00 98.31 162 SER A CA 1
ATOM 1300 C C . SER A 1 162 ? 6.428 -6.312 -3.223 1.00 98.31 162 SER A C 1
ATOM 1302 O O . SER A 1 162 ? 6.907 -5.307 -2.704 1.00 98.31 162 SER A O 1
ATOM 1304 N N . GLU A 1 163 ? 7.186 -7.303 -3.700 1.00 97.88 163 GLU A N 1
ATOM 1305 C CA . GLU A 1 163 ? 8.649 -7.325 -3.618 1.00 97.88 163 GLU A CA 1
ATOM 1306 C C . GLU A 1 163 ? 9.252 -6.092 -4.304 1.00 97.88 163 GLU A C 1
ATOM 1308 O O . GLU A 1 163 ? 10.086 -5.379 -3.737 1.00 97.88 163 GLU A O 1
ATOM 1313 N N . TRP A 1 164 ? 8.797 -5.804 -5.527 1.00 97.56 164 TRP A N 1
ATOM 1314 C CA . TRP A 1 164 ? 9.296 -4.667 -6.294 1.00 97.56 164 TRP A CA 1
ATOM 1315 C C . TRP A 1 164 ? 8.780 -3.325 -5.780 1.00 97.56 164 TRP A C 1
ATOM 1317 O O . TRP A 1 164 ? 9.523 -2.347 -5.834 1.00 97.56 164 TRP A O 1
ATOM 1327 N N . ILE A 1 165 ? 7.566 -3.270 -5.225 1.00 98.31 165 ILE A N 1
ATOM 1328 C CA . ILE A 1 165 ? 7.064 -2.084 -4.521 1.00 98.31 165 ILE A CA 1
ATOM 1329 C C . ILE A 1 165 ? 7.947 -1.773 -3.310 1.00 98.31 165 ILE A C 1
ATOM 1331 O O . ILE A 1 165 ? 8.405 -0.640 -3.203 1.00 98.31 165 ILE A O 1
ATOM 1335 N N . SER A 1 166 ? 8.254 -2.749 -2.448 1.00 98.00 166 SER A N 1
ATOM 1336 C CA . SER A 1 166 ? 9.146 -2.546 -1.296 1.00 98.00 166 SER A CA 1
ATOM 1337 C C . SER A 1 166 ? 10.514 -2.016 -1.722 1.00 98.00 166 SER A C 1
ATOM 1339 O O . SER A 1 166 ? 10.955 -0.978 -1.234 1.00 98.00 166 SER A O 1
ATOM 1341 N N . ARG A 1 167 ? 11.149 -2.654 -2.713 1.00 96.00 167 ARG A N 1
ATOM 1342 C CA . ARG A 1 167 ? 12.449 -2.202 -3.239 1.00 96.00 167 ARG A CA 1
ATOM 1343 C C . ARG A 1 167 ? 12.400 -0.780 -3.783 1.00 96.00 167 ARG A C 1
ATOM 1345 O O . ARG A 1 167 ? 13.345 -0.014 -3.597 1.00 96.00 167 ARG A O 1
ATOM 1352 N N . LEU A 1 168 ? 11.324 -0.433 -4.486 1.00 95.75 168 LEU A N 1
ATOM 1353 C CA . LEU A 1 168 ? 11.190 0.888 -5.081 1.00 95.75 168 LEU A CA 1
ATOM 1354 C C . LEU A 1 168 ? 10.892 1.957 -4.027 1.00 95.75 168 LEU A C 1
ATOM 1356 O O . LEU A 1 168 ? 11.417 3.058 -4.150 1.00 95.75 168 LEU A O 1
ATOM 1360 N N . LEU A 1 169 ? 10.132 1.629 -2.977 1.00 95.81 169 LEU A N 1
ATOM 1361 C CA . LEU A 1 169 ? 9.920 2.510 -1.826 1.00 95.81 169 LEU A CA 1
ATOM 1362 C C . LEU A 1 169 ? 11.213 2.761 -1.047 1.00 95.81 169 LEU A C 1
ATOM 1364 O O . LEU A 1 169 ? 11.491 3.911 -0.708 1.00 95.81 169 LEU A O 1
ATOM 1368 N N . ASP A 1 170 ? 12.027 1.729 -0.819 1.00 93.12 170 ASP A N 1
ATOM 1369 C CA . ASP A 1 170 ? 13.345 1.882 -0.190 1.00 93.12 170 ASP A CA 1
ATOM 1370 C C . ASP A 1 170 ? 14.275 2.752 -1.045 1.00 93.12 170 ASP A C 1
ATOM 1372 O O . ASP A 1 170 ? 15.021 3.584 -0.527 1.00 93.12 170 ASP A O 1
ATOM 1376 N N . PHE A 1 171 ? 14.208 2.601 -2.372 1.00 91.81 171 PHE A N 1
ATOM 1377 C CA . PHE A 1 171 ? 14.986 3.412 -3.304 1.00 91.81 171 PHE A CA 1
ATOM 1378 C C . PHE A 1 171 ? 14.532 4.877 -3.348 1.00 91.81 171 PHE A C 1
ATOM 1380 O O . PHE A 1 171 ? 15.371 5.781 -3.392 1.00 91.81 171 PHE A O 1
ATOM 1387 N N . THR A 1 172 ? 13.221 5.145 -3.381 1.00 92.06 172 THR A N 1
ATOM 1388 C CA . THR A 1 172 ? 12.720 6.523 -3.455 1.00 92.06 172 THR A CA 1
ATOM 1389 C C . THR A 1 172 ? 12.788 7.226 -2.108 1.00 92.06 172 THR A C 1
ATOM 1391 O O . THR A 1 172 ? 13.014 8.435 -2.091 1.00 92.06 172 THR A O 1
ATOM 1394 N N . GLY A 1 173 ? 12.618 6.508 -0.995 1.00 85.88 173 GLY A N 1
ATOM 1395 C CA . GLY A 1 173 ? 12.805 7.019 0.363 1.00 85.88 173 GLY A CA 1
ATOM 1396 C C . GLY A 1 173 ? 11.951 8.244 0.705 1.00 85.88 173 GLY A C 1
ATOM 1397 O O . GLY A 1 173 ? 12.414 9.116 1.433 1.00 85.88 173 GLY A O 1
ATOM 1398 N N . GLY A 1 174 ? 10.745 8.366 0.140 1.00 85.44 174 GLY A N 1
ATOM 1399 C CA . GLY A 1 174 ? 9.892 9.554 0.308 1.00 85.44 174 GLY A CA 1
ATOM 1400 C C . GLY A 1 174 ? 10.224 10.727 -0.627 1.00 85.44 174 GLY A C 1
ATOM 1401 O O . GLY A 1 174 ? 9.632 11.794 -0.516 1.00 85.44 174 GLY A O 1
ATOM 1402 N N . LEU A 1 175 ? 11.164 10.560 -1.562 1.00 88.75 175 LEU A N 1
ATOM 1403 C CA . LEU A 1 175 ? 11.546 11.581 -2.544 1.00 88.75 175 LEU A CA 1
ATOM 1404 C C . LEU A 1 175 ? 10.773 11.414 -3.867 1.00 88.75 175 LEU A C 1
ATOM 1406 O O . LEU A 1 175 ? 9.801 10.663 -3.961 1.00 88.75 175 LEU A O 1
ATOM 1410 N N . ALA A 1 176 ? 11.224 12.107 -4.919 1.00 89.56 176 ALA A N 1
ATOM 1411 C CA . ALA A 1 176 ? 10.629 12.056 -6.254 1.00 89.56 176 ALA A CA 1
ATOM 1412 C C . ALA A 1 176 ? 10.405 10.613 -6.750 1.00 89.56 176 ALA A C 1
ATOM 1414 O O . ALA A 1 176 ? 11.344 9.803 -6.756 1.00 89.56 176 ALA A O 1
ATOM 1415 N N . GLY A 1 177 ? 9.170 10.336 -7.181 1.00 91.25 177 GLY A N 1
ATOM 1416 C CA . GLY A 1 177 ? 8.686 9.029 -7.628 1.00 91.25 177 GLY A CA 1
ATOM 1417 C C . GLY A 1 177 ? 7.891 8.243 -6.577 1.00 91.25 177 GLY A C 1
ATOM 1418 O O . GLY A 1 177 ? 7.266 7.250 -6.933 1.00 91.25 177 GLY A O 1
ATOM 1419 N N . THR A 1 178 ? 7.914 8.642 -5.296 1.00 94.75 178 THR A N 1
ATOM 1420 C CA . THR A 1 178 ? 7.274 7.869 -4.210 1.00 94.75 178 THR A CA 1
ATOM 1421 C C . THR A 1 178 ? 5.751 7.814 -4.341 1.00 94.75 178 THR A C 1
ATOM 1423 O O . THR A 1 178 ? 5.168 6.753 -4.132 1.00 94.75 178 THR A O 1
ATOM 1426 N N . GLU A 1 179 ? 5.103 8.911 -4.740 1.00 94.94 179 GLU A N 1
ATOM 1427 C CA . GLU A 1 179 ? 3.643 8.966 -4.922 1.00 94.94 179 GLU A CA 1
ATOM 1428 C C . GLU A 1 179 ? 3.148 7.927 -5.930 1.00 94.94 179 GLU A C 1
ATOM 1430 O O . GLU A 1 179 ? 2.158 7.229 -5.705 1.00 94.94 179 GLU A O 1
ATOM 1435 N N . GLU A 1 180 ? 3.873 7.767 -7.035 1.00 96.06 180 GLU A N 1
ATOM 1436 C CA . GLU A 1 180 ? 3.550 6.793 -8.067 1.00 96.06 180 GLU A CA 1
ATOM 1437 C C . GLU A 1 180 ? 3.700 5.350 -7.562 1.00 96.06 180 GLU A C 1
ATOM 1439 O O . GLU A 1 180 ? 2.944 4.470 -7.989 1.00 96.06 180 GLU A O 1
ATOM 1444 N N . VAL A 1 181 ? 4.638 5.095 -6.642 1.00 97.38 181 VAL A N 1
ATOM 1445 C CA . VAL A 1 181 ? 4.782 3.781 -5.997 1.00 97.38 181 VAL A CA 1
ATOM 1446 C C . VAL A 1 181 ? 3.642 3.557 -5.007 1.00 97.38 181 VAL A C 1
ATOM 1448 O O . VAL A 1 181 ? 3.024 2.493 -5.017 1.00 97.38 181 VAL A O 1
ATOM 1451 N N . ILE A 1 182 ? 3.302 4.565 -4.198 1.00 96.94 182 ILE A N 1
ATOM 1452 C CA . ILE A 1 182 ? 2.186 4.510 -3.242 1.00 96.94 182 ILE A CA 1
ATOM 1453 C C . ILE A 1 182 ? 0.864 4.227 -3.967 1.00 96.94 182 ILE A C 1
ATOM 1455 O O . ILE A 1 182 ? 0.058 3.423 -3.497 1.00 96.94 182 ILE A O 1
ATOM 1459 N N . ALA A 1 183 ? 0.641 4.819 -5.142 1.00 97.25 183 ALA A N 1
ATOM 1460 C CA . ALA A 1 183 ? -0.541 4.538 -5.954 1.00 97.25 183 ALA A CA 1
ATOM 1461 C C . ALA A 1 183 ? -0.657 3.048 -6.337 1.00 97.25 183 ALA A C 1
ATOM 1463 O O . ALA A 1 183 ? -1.762 2.510 -6.397 1.00 97.25 183 ALA A O 1
ATOM 1464 N N . ARG A 1 184 ? 0.473 2.362 -6.551 1.00 97.94 184 ARG A N 1
ATOM 1465 C CA . ARG A 1 184 ? 0.526 0.918 -6.843 1.00 97.94 184 ARG A CA 1
ATOM 1466 C C . ARG A 1 184 ? 0.416 0.067 -5.586 1.00 97.94 184 ARG A C 1
ATOM 1468 O O . ARG A 1 184 ? -0.309 -0.922 -5.604 1.00 97.94 184 ARG A O 1
ATOM 1475 N N . LEU A 1 185 ? 1.028 0.494 -4.484 1.00 97.94 185 LEU A N 1
ATOM 1476 C CA . LEU A 1 185 ? 0.838 -0.105 -3.160 1.00 97.94 185 LEU A CA 1
ATOM 1477 C C . LEU A 1 185 ? -0.653 -0.178 -2.792 1.00 97.94 185 LEU A C 1
ATOM 1479 O O . LEU A 1 185 ? -1.130 -1.221 -2.356 1.00 97.94 185 LEU A O 1
ATOM 1483 N N . LYS A 1 186 ? -1.419 0.886 -3.068 1.00 96.88 186 LYS A N 1
ATOM 1484 C CA . LYS A 1 186 ? -2.875 0.948 -2.837 1.00 96.88 186 LYS A CA 1
ATOM 1485 C C . LYS A 1 186 ? -3.687 -0.073 -3.659 1.00 96.88 186 LYS A C 1
ATOM 1487 O O . LYS A 1 186 ? -4.848 -0.309 -3.334 1.00 96.88 186 LYS A O 1
ATOM 1492 N N . ARG A 1 187 ? -3.105 -0.692 -4.697 1.00 97.50 187 ARG A N 1
ATOM 1493 C CA . ARG A 1 187 ? -3.747 -1.730 -5.532 1.00 97.50 187 ARG A CA 1
ATOM 1494 C C . ARG A 1 187 ? -3.512 -3.157 -5.023 1.00 97.50 187 ARG A C 1
ATOM 1496 O O . ARG A 1 187 ? -4.139 -4.077 -5.544 1.00 97.50 187 ARG A O 1
ATOM 1503 N N . LEU A 1 188 ? -2.612 -3.359 -4.059 1.00 97.75 188 LEU A N 1
ATOM 1504 C CA . LEU A 1 188 ? -2.267 -4.694 -3.574 1.00 97.75 188 LEU A CA 1
ATOM 1505 C C . LEU A 1 188 ? -3.406 -5.327 -2.762 1.00 97.75 188 LEU A C 1
ATOM 1507 O O . LEU A 1 188 ? -4.016 -4.690 -1.903 1.00 97.75 188 LEU A O 1
ATOM 1511 N N . ALA A 1 189 ? -3.638 -6.618 -3.000 1.00 97.00 189 ALA A N 1
ATOM 1512 C CA . ALA A 1 189 ? -4.462 -7.466 -2.143 1.00 97.00 189 ALA A CA 1
ATOM 1513 C C . ALA A 1 189 ? -3.559 -8.134 -1.096 1.00 97.00 189 ALA A C 1
ATOM 1515 O O . ALA A 1 189 ? -2.953 -9.170 -1.372 1.00 97.00 189 ALA A O 1
ATOM 1516 N N . ILE A 1 190 ? -3.436 -7.502 0.075 1.00 97.50 190 ILE A N 1
ATOM 1517 C CA . ILE A 1 190 ? -2.460 -7.858 1.119 1.00 97.50 190 ILE A CA 1
ATOM 1518 C C . ILE A 1 190 ? -2.603 -9.311 1.581 1.00 97.50 190 ILE A C 1
ATOM 1520 O O . ILE A 1 190 ? -1.607 -9.992 1.797 1.00 97.50 190 ILE A O 1
ATOM 1524 N N . GLU A 1 191 ? -3.832 -9.818 1.626 1.00 95.19 191 GLU A N 1
ATOM 1525 C CA . GLU A 1 191 ? -4.171 -11.172 2.068 1.00 95.19 191 GLU A CA 1
ATOM 1526 C C . GLU A 1 191 ? -3.607 -12.268 1.141 1.00 95.19 191 GLU A C 1
ATOM 1528 O O . GLU A 1 191 ? -3.606 -13.447 1.488 1.00 95.19 191 GLU A O 1
ATOM 1533 N N . ARG A 1 192 ? -3.153 -11.895 -0.064 1.00 96.69 192 ARG A N 1
ATOM 1534 C CA . ARG A 1 192 ? -2.584 -12.798 -1.080 1.00 96.69 192 ARG A CA 1
ATOM 1535 C C . ARG A 1 192 ? -1.064 -12.690 -1.203 1.00 96.69 192 ARG A C 1
ATOM 1537 O O . ARG A 1 192 ? -0.513 -13.222 -2.161 1.00 96.69 192 ARG A O 1
ATOM 1544 N N . ILE A 1 193 ? -0.411 -11.974 -0.294 1.00 98.00 193 ILE A N 1
ATOM 1545 C CA . ILE A 1 193 ? 1.041 -11.783 -0.277 1.00 98.00 193 ILE A CA 1
ATOM 1546 C C . ILE A 1 193 ? 1.647 -12.744 0.752 1.00 98.00 193 ILE A C 1
ATOM 1548 O O . ILE A 1 193 ? 1.056 -12.995 1.806 1.00 98.00 193 ILE A O 1
ATOM 1552 N N . CYS A 1 194 ? 2.821 -13.303 0.470 1.00 97.88 194 CYS A N 1
ATOM 1553 C CA . CYS A 1 194 ? 3.543 -14.123 1.433 1.00 97.88 194 CYS A CA 1
ATOM 1554 C C . CYS A 1 194 ? 4.073 -13.283 2.609 1.00 97.88 194 CYS A C 1
ATOM 1556 O O . CYS A 1 194 ? 4.380 -12.098 2.477 1.00 97.88 194 CYS A O 1
ATOM 1558 N N . LEU A 1 195 ? 4.227 -13.916 3.775 1.00 97.69 195 LEU A N 1
ATOM 1559 C CA . LEU A 1 195 ? 4.565 -13.216 5.021 1.00 97.69 195 LEU A CA 1
ATOM 1560 C C . LEU A 1 195 ? 5.895 -12.447 4.947 1.00 97.69 195 LEU A C 1
ATOM 1562 O O . LEU A 1 195 ? 6.005 -11.368 5.522 1.00 97.69 195 LEU A O 1
ATOM 1566 N N . GLU A 1 196 ? 6.889 -12.959 4.216 1.00 97.94 196 GLU A N 1
ATOM 1567 C CA . GLU A 1 196 ? 8.175 -12.274 4.025 1.00 97.94 196 GLU A CA 1
ATOM 1568 C C . GLU A 1 196 ? 7.990 -10.927 3.311 1.00 97.94 196 GLU A C 1
ATOM 1570 O O . GLU A 1 196 ? 8.426 -9.885 3.804 1.00 97.94 196 GLU A O 1
ATOM 1575 N N . ASN A 1 197 ? 7.263 -10.924 2.194 1.00 98.19 197 ASN A N 1
ATOM 1576 C CA . ASN A 1 197 ? 6.978 -9.706 1.446 1.00 98.19 197 ASN A CA 1
ATOM 1577 C C . ASN A 1 197 ? 6.067 -8.748 2.222 1.00 98.19 197 ASN A C 1
ATOM 1579 O O . ASN A 1 197 ? 6.281 -7.536 2.195 1.00 98.19 197 ASN A O 1
ATOM 1583 N N . THR A 1 198 ? 5.090 -9.262 2.974 1.00 98.50 198 THR A N 1
ATOM 1584 C CA . THR A 1 198 ? 4.275 -8.432 3.871 1.00 98.50 198 THR A CA 1
ATOM 1585 C C . THR A 1 198 ? 5.130 -7.763 4.949 1.00 98.50 198 THR A C 1
ATOM 1587 O O . THR A 1 198 ? 4.948 -6.576 5.218 1.00 98.50 198 THR A O 1
ATOM 1590 N N . SER A 1 199 ? 6.100 -8.479 5.528 1.00 98.06 199 SER A N 1
ATOM 1591 C CA . SER A 1 199 ? 7.050 -7.912 6.493 1.00 98.06 199 SER A CA 1
ATOM 1592 C C . SER A 1 199 ? 7.892 -6.799 5.865 1.00 98.06 199 SER A C 1
ATOM 1594 O O . SER A 1 199 ? 8.054 -5.737 6.465 1.00 98.06 199 SER A O 1
ATOM 1596 N N . ASN A 1 200 ? 8.375 -6.994 4.636 1.00 98.00 200 ASN A N 1
ATOM 1597 C CA . ASN A 1 200 ? 9.110 -5.958 3.906 1.00 98.00 200 ASN A CA 1
ATOM 1598 C C . ASN A 1 200 ? 8.247 -4.708 3.679 1.00 98.00 200 ASN A C 1
ATOM 1600 O O . ASN A 1 200 ? 8.707 -3.591 3.907 1.00 98.00 200 ASN A O 1
ATOM 1604 N N . LEU A 1 201 ? 6.973 -4.874 3.304 1.00 98.19 201 LEU A N 1
ATOM 1605 C CA . LEU A 1 201 ? 6.039 -3.753 3.169 1.00 98.19 201 LEU A CA 1
ATOM 1606 C C . LEU A 1 201 ? 5.857 -2.988 4.485 1.00 98.19 201 LEU A C 1
ATOM 1608 O O . LEU A 1 201 ? 5.858 -1.759 4.462 1.00 98.19 201 LEU A O 1
ATOM 1612 N N . VAL A 1 202 ? 5.737 -3.678 5.627 1.00 97.88 202 VAL A N 1
ATOM 1613 C CA . VAL A 1 202 ? 5.652 -3.024 6.947 1.00 97.88 202 VAL A CA 1
ATOM 1614 C C . VAL A 1 202 ? 6.854 -2.110 7.174 1.00 97.88 202 VAL A C 1
ATOM 1616 O O . VAL A 1 202 ? 6.668 -0.944 7.521 1.00 97.88 202 VAL A O 1
ATOM 1619 N N . HIS A 1 203 ? 8.073 -2.598 6.930 1.00 96.31 203 HIS A N 1
ATOM 1620 C CA . HIS A 1 203 ? 9.289 -1.803 7.111 1.00 96.31 203 HIS A CA 1
ATOM 1621 C C . HIS A 1 203 ? 9.300 -0.542 6.236 1.00 96.31 203 HIS A C 1
ATOM 1623 O O . HIS A 1 203 ? 9.552 0.553 6.749 1.00 96.31 203 HIS A O 1
ATOM 1629 N N . CYS A 1 204 ? 8.959 -0.670 4.951 1.00 96.75 204 CYS A N 1
ATOM 1630 C CA . CYS A 1 204 ? 8.919 0.468 4.033 1.00 96.75 204 CYS A CA 1
ATOM 1631 C C . CYS A 1 204 ? 7.823 1.477 4.418 1.00 96.75 204 CYS A C 1
ATOM 1633 O O . CYS A 1 204 ? 8.063 2.684 4.437 1.00 96.75 204 CYS A O 1
ATOM 1635 N N . ILE A 1 205 ? 6.615 1.006 4.749 1.00 97.38 205 ILE A N 1
ATOM 1636 C CA . ILE A 1 205 ? 5.477 1.883 5.066 1.00 97.38 205 ILE A CA 1
ATOM 1637 C C . ILE A 1 205 ? 5.714 2.633 6.378 1.00 97.38 205 ILE A C 1
ATOM 1639 O O . ILE A 1 205 ? 5.468 3.836 6.437 1.00 97.38 205 ILE A O 1
ATOM 1643 N N . VAL A 1 206 ? 6.239 1.967 7.412 1.00 96.50 206 VAL A N 1
ATOM 1644 C CA . VAL A 1 206 ? 6.594 2.632 8.678 1.00 96.50 206 VAL A CA 1
ATOM 1645 C C . VAL A 1 206 ? 7.625 3.731 8.434 1.00 96.50 206 VAL A C 1
ATOM 1647 O O . VAL A 1 206 ? 7.475 4.831 8.961 1.00 96.50 206 VAL A O 1
ATOM 1650 N N . HIS A 1 207 ? 8.635 3.479 7.597 1.00 95.12 207 HIS A N 1
ATOM 1651 C CA . HIS A 1 207 ? 9.613 4.505 7.243 1.00 95.12 207 HIS A CA 1
ATOM 1652 C C . HIS A 1 207 ? 8.949 5.731 6.592 1.00 95.12 207 HIS A C 1
ATOM 1654 O O . HIS A 1 207 ? 9.239 6.861 6.984 1.00 95.12 207 HIS A O 1
ATOM 1660 N N . LEU A 1 208 ? 8.017 5.536 5.652 1.00 95.75 208 LEU A N 1
ATOM 1661 C CA . LEU A 1 208 ? 7.275 6.644 5.035 1.00 95.75 208 LEU A CA 1
ATOM 1662 C C . LEU A 1 208 ? 6.434 7.424 6.052 1.00 95.75 208 LEU A C 1
ATOM 1664 O O . LEU A 1 208 ? 6.469 8.654 6.058 1.00 95.75 208 LEU A O 1
ATOM 1668 N N . LEU A 1 209 ? 5.705 6.716 6.916 1.00 95.88 209 LEU A N 1
ATOM 1669 C CA . LEU A 1 209 ? 4.818 7.316 7.914 1.00 95.88 209 LEU A CA 1
ATOM 1670 C C . LEU A 1 209 ? 5.577 8.079 9.005 1.00 95.88 209 LEU A C 1
ATOM 1672 O O . LEU A 1 209 ? 5.044 9.041 9.537 1.00 95.88 209 LEU A O 1
ATOM 1676 N N . VAL A 1 210 ? 6.795 7.656 9.356 1.00 92.56 210 VAL A N 1
ATOM 1677 C CA . VAL A 1 210 ? 7.569 8.263 10.453 1.00 92.56 210 VAL A CA 1
ATOM 1678 C C . VAL A 1 210 ? 8.569 9.307 9.954 1.00 92.56 210 VAL A C 1
ATOM 1680 O O . VAL A 1 210 ? 8.781 10.316 10.622 1.00 92.56 210 VAL A O 1
ATOM 1683 N N . LEU A 1 211 ? 9.210 9.068 8.807 1.00 89.56 211 LEU A N 1
ATOM 1684 C CA . LEU A 1 211 ? 10.318 9.891 8.303 1.00 89.56 211 LEU A CA 1
ATOM 1685 C C . LEU A 1 211 ? 10.039 10.520 6.934 1.00 89.56 211 LEU A C 1
ATOM 1687 O O . LEU A 1 211 ? 10.706 11.482 6.561 1.00 89.56 211 LEU A O 1
ATOM 1691 N N . GLY A 1 212 ? 9.079 9.986 6.177 1.00 84.25 212 GLY A N 1
ATOM 1692 C CA . GLY A 1 212 ? 8.815 10.385 4.795 1.00 84.25 212 GLY A CA 1
ATOM 1693 C C . GLY A 1 212 ? 7.831 11.544 4.617 1.00 84.25 212 GLY A C 1
ATOM 1694 O O . GLY A 1 212 ? 7.584 11.922 3.478 1.00 84.25 212 GLY A O 1
ATOM 1695 N N . GLY A 1 213 ? 7.256 12.098 5.690 1.00 90.75 213 GLY A N 1
ATOM 1696 C CA . GLY A 1 213 ? 6.239 13.157 5.595 1.00 90.75 213 GLY A CA 1
ATOM 1697 C C . GLY A 1 213 ? 4.824 12.646 5.284 1.00 90.75 213 GLY A C 1
ATOM 1698 O O . GLY A 1 213 ? 3.960 13.422 4.870 1.00 90.75 213 GLY A O 1
ATOM 1699 N N . TYR A 1 214 ? 4.591 11.337 5.436 1.00 94.62 214 TYR A N 1
ATOM 1700 C CA . TYR A 1 214 ? 3.313 10.680 5.151 1.00 94.62 214 TYR A CA 1
ATOM 1701 C C . TYR A 1 214 ? 2.480 10.393 6.403 1.00 94.62 214 TYR A C 1
ATOM 1703 O O . TYR A 1 214 ? 1.464 9.709 6.313 1.00 94.62 214 TYR A O 1
ATOM 1711 N N . GLU A 1 215 ? 2.853 10.925 7.567 1.00 94.69 215 GLU A N 1
ATOM 1712 C CA . GLU A 1 215 ? 2.219 10.649 8.861 1.00 94.69 215 GLU A CA 1
ATOM 1713 C C . GLU A 1 215 ? 0.698 10.881 8.865 1.00 94.69 215 GLU A C 1
ATOM 1715 O O . GLU A 1 215 ? -0.039 10.251 9.622 1.00 94.69 215 GLU A O 1
ATOM 1720 N N . SER A 1 216 ? 0.209 11.749 7.979 1.00 93.25 216 SER A N 1
ATOM 1721 C CA . SER A 1 216 ? -1.205 12.096 7.848 1.00 93.25 216 SER A CA 1
ATOM 1722 C C . SER A 1 216 ? -1.953 11.365 6.715 1.00 93.25 216 SER A C 1
ATOM 1724 O O . SER A 1 216 ? -3.116 11.693 6.467 1.00 93.25 216 SER A O 1
ATOM 1726 N N . ASP A 1 217 ? -1.322 10.414 6.005 1.00 94.62 217 ASP A N 1
ATOM 1727 C CA . ASP A 1 217 ? -1.981 9.577 4.984 1.00 94.62 217 ASP A CA 1
ATOM 1728 C C . ASP A 1 217 ? -2.707 8.398 5.647 1.00 94.62 217 ASP A C 1
ATOM 1730 O O . ASP A 1 217 ? -2.136 7.354 5.972 1.00 94.62 217 ASP A O 1
ATOM 1734 N N . THR A 1 218 ? -4.019 8.556 5.795 1.00 95.19 218 THR A N 1
ATOM 1735 C CA . THR A 1 218 ? -4.925 7.544 6.339 1.00 95.19 218 THR A CA 1
ATOM 1736 C C . THR A 1 218 ? -4.880 6.220 5.575 1.00 95.19 218 THR A C 1
ATOM 1738 O O . THR A 1 218 ? -4.967 5.155 6.177 1.00 95.19 218 THR A O 1
ATOM 1741 N N . THR A 1 219 ? -4.721 6.248 4.251 1.00 95.19 219 THR A N 1
ATOM 1742 C CA . THR A 1 219 ? -4.717 5.021 3.444 1.00 95.19 219 THR A CA 1
ATOM 1743 C C . THR A 1 219 ? -3.470 4.190 3.722 1.00 95.19 219 THR A C 1
ATOM 1745 O O . THR A 1 219 ? -3.566 2.968 3.818 1.00 95.19 219 THR A O 1
ATOM 1748 N N . LEU A 1 220 ? -2.308 4.829 3.888 1.00 96.81 220 LEU A N 1
ATOM 1749 C CA . LEU A 1 220 ? -1.077 4.121 4.248 1.00 96.81 220 LEU A CA 1
ATOM 1750 C C . LEU A 1 220 ? -1.172 3.480 5.634 1.00 96.81 220 LEU A C 1
ATOM 1752 O O . LEU A 1 220 ? -0.767 2.328 5.785 1.00 96.81 220 LEU A O 1
ATOM 1756 N N . TRP A 1 221 ? -1.780 4.160 6.609 1.00 97.69 221 TRP A N 1
ATOM 1757 C CA . TRP A 1 221 ? -2.071 3.567 7.918 1.00 97.69 221 TRP A CA 1
ATOM 1758 C C . TRP A 1 221 ? -2.981 2.339 7.820 1.00 97.69 221 TRP A C 1
ATOM 1760 O O . TRP A 1 221 ? -2.718 1.326 8.464 1.00 97.69 221 TRP A O 1
ATOM 1770 N N . LEU A 1 222 ? -4.018 2.390 6.980 1.00 97.44 222 LEU A N 1
ATOM 1771 C CA . LEU A 1 222 ? -4.912 1.249 6.763 1.00 97.44 222 LEU A CA 1
ATOM 1772 C C . LEU A 1 222 ? -4.204 0.071 6.078 1.00 97.44 222 LEU A C 1
ATOM 1774 O O . LEU A 1 222 ? -4.472 -1.081 6.415 1.00 97.44 222 LEU A O 1
ATOM 1778 N N . ILE A 1 223 ? -3.293 0.334 5.137 1.00 98.12 223 ILE A N 1
ATOM 1779 C CA . ILE A 1 223 ? -2.477 -0.718 4.512 1.00 98.12 223 ILE A CA 1
ATOM 1780 C C . ILE A 1 223 ? -1.514 -1.315 5.539 1.00 98.12 223 ILE A C 1
ATOM 1782 O O . ILE A 1 223 ? -1.425 -2.536 5.634 1.00 98.12 223 ILE A O 1
ATOM 1786 N N . LEU A 1 224 ? -0.856 -0.484 6.351 1.00 98.38 224 LEU A N 1
ATOM 1787 C CA . LEU A 1 224 ? 0.018 -0.946 7.428 1.00 98.38 224 LEU A CA 1
ATOM 1788 C C . LEU A 1 224 ? -0.737 -1.833 8.428 1.00 98.38 224 LEU A C 1
ATOM 1790 O O . LEU A 1 224 ? -0.247 -2.901 8.789 1.00 98.38 224 LEU A O 1
ATOM 1794 N N . TYR A 1 225 ? -1.947 -1.426 8.823 1.00 98.19 225 TYR A N 1
ATOM 1795 C CA . TYR A 1 225 ? -2.840 -2.232 9.653 1.00 98.19 225 TYR A CA 1
ATOM 1796 C C . TYR A 1 225 ? -3.125 -3.602 9.022 1.00 98.19 225 TYR A C 1
ATOM 1798 O O . TYR A 1 225 ? -2.967 -4.622 9.688 1.00 98.19 225 TYR A O 1
ATOM 1806 N N . ARG A 1 226 ? -3.488 -3.646 7.732 1.00 97.81 226 ARG A N 1
ATOM 1807 C CA . ARG A 1 226 ? -3.750 -4.909 7.019 1.00 97.81 226 ARG A CA 1
ATOM 1808 C C . ARG A 1 226 ? -2.515 -5.798 6.945 1.00 97.81 226 ARG A C 1
ATOM 1810 O O . ARG A 1 226 ? -2.635 -7.004 7.136 1.00 97.81 226 ARG A O 1
ATOM 1817 N N . CYS A 1 227 ? -1.339 -5.219 6.701 1.00 98.38 227 CYS A N 1
ATOM 1818 C CA . CYS A 1 227 ? -0.085 -5.965 6.709 1.00 98.38 227 CYS A CA 1
ATOM 1819 C C . CYS A 1 227 ? 0.180 -6.584 8.084 1.00 98.38 227 CYS A C 1
ATOM 1821 O O . CYS A 1 227 ? 0.479 -7.770 8.169 1.00 98.38 227 CYS A O 1
ATOM 1823 N N . ALA A 1 228 ? 0.029 -5.812 9.162 1.00 97.38 228 ALA A N 1
ATOM 1824 C CA . ALA A 1 228 ? 0.222 -6.325 10.513 1.00 97.38 228 ALA A CA 1
ATOM 1825 C C . ALA A 1 228 ? -0.798 -7.407 10.874 1.00 97.38 228 ALA A C 1
ATOM 1827 O O . ALA A 1 228 ? -0.409 -8.447 11.389 1.00 97.38 228 ALA A O 1
ATOM 1828 N N . TYR A 1 229 ? -2.074 -7.204 10.543 1.00 96.69 229 TYR A N 1
ATOM 1829 C CA . TYR A 1 229 ? -3.122 -8.201 10.756 1.00 96.69 229 TYR A CA 1
ATOM 1830 C C . TYR A 1 229 ? -2.823 -9.516 10.021 1.00 96.69 229 TYR A C 1
ATOM 1832 O O . TYR A 1 229 ? -2.973 -10.594 10.586 1.00 96.69 229 TYR A O 1
ATOM 1840 N N . HIS A 1 230 ? -2.335 -9.441 8.779 1.00 96.88 230 HIS A N 1
ATOM 1841 C CA . HIS A 1 230 ? -1.926 -10.623 8.015 1.00 96.88 230 HIS A CA 1
ATOM 1842 C C . HIS A 1 230 ? -0.718 -11.341 8.636 1.00 96.88 230 HIS A C 1
ATOM 1844 O O . HIS A 1 230 ? -0.679 -12.568 8.667 1.00 96.88 230 HIS A O 1
ATOM 1850 N N . LEU A 1 231 ? 0.249 -10.587 9.169 1.00 96.88 231 LEU A N 1
ATOM 1851 C CA . LEU A 1 231 ? 1.431 -11.138 9.845 1.00 96.88 231 LEU A CA 1
ATOM 1852 C C . LEU A 1 231 ? 1.116 -11.781 11.200 1.00 96.88 231 LEU A C 1
ATOM 1854 O O . LEU A 1 231 ? 1.814 -12.712 11.595 1.00 96.88 231 LEU A O 1
ATOM 1858 N N . GLU A 1 232 ? 0.096 -11.300 11.912 1.00 93.81 232 GLU A N 1
ATOM 1859 C CA . GLU A 1 232 ? -0.356 -11.910 13.169 1.00 93.81 232 GLU A CA 1
ATOM 1860 C C . GLU A 1 232 ? -0.866 -13.338 12.981 1.00 93.81 232 GLU A C 1
ATOM 1862 O O . GLU A 1 232 ? -0.702 -14.169 13.875 1.00 93.81 232 GLU A O 1
ATOM 1867 N N . GLY A 1 233 ? -1.470 -13.624 11.827 1.00 93.00 233 GLY A N 1
ATOM 1868 C CA . GLY A 1 233 ? -2.085 -14.914 11.551 1.00 93.00 233 GLY A CA 1
ATOM 1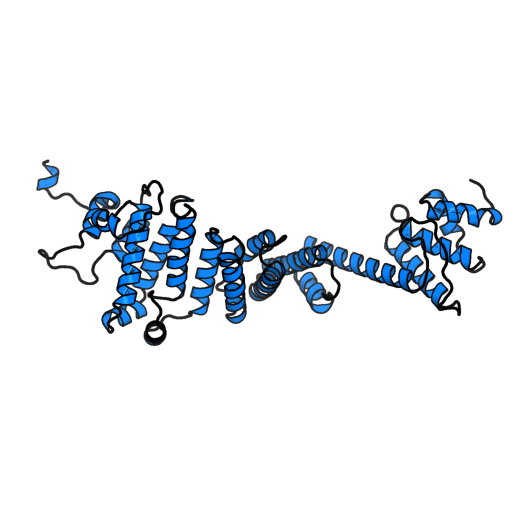869 C C . GLY A 1 233 ? -3.309 -15.182 12.431 1.00 93.00 233 GLY A C 1
ATOM 1870 O O . GLY A 1 233 ? -4.076 -14.281 12.768 1.00 93.00 233 GLY A O 1
ATOM 1871 N N . GLU A 1 234 ? -3.531 -16.452 12.766 1.00 93.25 234 GLU A N 1
ATOM 1872 C CA . GLU A 1 234 ? -4.696 -16.862 13.552 1.00 93.25 234 GLU A CA 1
ATOM 1873 C C . GLU A 1 234 ? -4.552 -16.497 15.037 1.00 93.25 234 GLU A C 1
ATOM 1875 O O . GLU A 1 234 ? -3.564 -16.819 15.706 1.00 93.25 234 GLU A O 1
ATOM 1880 N N . HIS A 1 235 ? -5.591 -15.865 15.586 1.00 94.69 235 HIS A N 1
ATOM 1881 C CA . HIS A 1 235 ? -5.679 -15.579 17.015 1.00 94.69 235 HIS A CA 1
ATOM 1882 C C . HIS A 1 235 ? -6.149 -16.822 17.774 1.00 94.69 235 HIS A C 1
ATOM 1884 O O . HIS A 1 235 ? -7.298 -17.245 17.643 1.00 94.69 235 HIS A O 1
ATOM 1890 N N . THR A 1 236 ? -5.269 -17.379 18.601 1.00 96.00 236 THR A N 1
ATOM 1891 C CA . THR A 1 236 ? -5.580 -18.429 19.574 1.00 96.00 236 THR A CA 1
ATOM 1892 C C . THR A 1 236 ? -5.312 -17.909 20.982 1.00 96.00 236 THR A C 1
ATOM 1894 O O . THR A 1 236 ? -4.661 -16.880 21.177 1.00 96.00 236 THR A O 1
ATOM 1897 N N . VAL A 1 237 ? -5.811 -18.618 21.993 1.00 94.81 237 VAL A N 1
ATOM 1898 C CA . VAL A 1 237 ? -5.577 -18.266 23.401 1.00 94.81 237 VAL A CA 1
ATOM 1899 C C . VAL A 1 237 ? -4.078 -18.218 23.703 1.00 94.81 237 VAL A C 1
ATOM 1901 O O . VAL A 1 237 ? -3.614 -17.322 24.411 1.00 94.81 237 VAL A O 1
ATOM 1904 N N . GLU A 1 238 ? -3.307 -19.145 23.136 1.00 94.44 238 GLU A N 1
ATOM 1905 C CA . GLU A 1 238 ? -1.859 -19.231 23.301 1.00 94.44 238 GLU A CA 1
ATOM 1906 C C . GLU A 1 238 ? -1.136 -18.063 22.628 1.00 94.44 238 GLU A C 1
ATOM 1908 O O . GLU A 1 238 ? -0.272 -17.451 23.258 1.00 94.44 238 GLU A O 1
ATOM 1913 N N . THR A 1 239 ? -1.487 -17.731 21.377 1.00 95.12 239 THR A N 1
ATOM 1914 C CA . THR A 1 239 ? -0.816 -16.645 20.643 1.00 95.12 239 THR A CA 1
ATOM 1915 C C . THR A 1 239 ? -1.105 -15.286 21.273 1.00 95.12 239 THR A C 1
ATOM 1917 O O . THR A 1 239 ? -0.181 -14.498 21.469 1.00 95.12 239 THR A O 1
ATOM 1920 N N . LEU A 1 240 ? -2.349 -15.043 21.696 1.00 95.00 240 LEU A N 1
ATOM 1921 C CA . LEU A 1 240 ? -2.734 -13.826 22.415 1.00 95.00 240 LEU A CA 1
ATOM 1922 C C . LEU A 1 240 ? -2.082 -13.740 23.800 1.00 95.00 240 LEU A C 1
ATOM 1924 O O . LEU A 1 240 ? -1.589 -12.683 24.186 1.00 95.00 240 LEU A O 1
ATOM 1928 N N . SER A 1 241 ? -2.018 -14.850 24.540 1.00 92.75 241 SER A N 1
ATOM 1929 C CA . SER A 1 241 ? -1.342 -14.874 25.843 1.00 92.75 241 SER A CA 1
ATOM 1930 C C . SER A 1 241 ? 0.141 -14.529 25.709 1.00 92.75 241 SER A C 1
ATOM 1932 O O . SER A 1 241 ? 0.637 -13.684 26.450 1.00 92.75 241 SER A O 1
ATOM 1934 N N . ALA A 1 242 ? 0.834 -15.126 24.734 1.00 93.75 242 ALA A N 1
ATOM 1935 C CA . ALA A 1 242 ? 2.234 -14.818 24.459 1.00 93.75 242 ALA A CA 1
ATOM 1936 C C . ALA A 1 242 ? 2.431 -13.356 24.024 1.00 93.75 242 ALA A C 1
ATOM 1938 O O . ALA A 1 242 ? 3.410 -12.721 24.416 1.00 93.75 242 ALA A O 1
ATOM 1939 N N . LEU A 1 243 ? 1.490 -12.808 23.250 1.00 93.62 243 LEU A N 1
ATOM 1940 C CA . LEU A 1 243 ? 1.502 -11.411 22.831 1.00 93.62 243 LEU A CA 1
ATOM 1941 C C . LEU A 1 243 ? 1.395 -10.449 24.028 1.00 93.62 243 LEU A C 1
ATOM 1943 O O . LEU A 1 243 ? 2.131 -9.463 24.097 1.00 93.62 243 LEU A O 1
ATOM 1947 N N . TYR A 1 244 ? 0.508 -10.736 24.982 1.00 93.38 244 TYR A N 1
ATOM 1948 C CA . TYR A 1 244 ? 0.334 -9.913 26.183 1.00 93.38 244 TYR A CA 1
ATOM 1949 C C . TYR A 1 244 ? 1.524 -10.034 27.135 1.00 93.38 244 TYR A C 1
ATOM 1951 O O . TYR A 1 244 ? 2.007 -9.020 27.636 1.00 93.38 244 TYR A O 1
ATOM 1959 N N . ASP A 1 245 ? 2.062 -11.244 27.310 1.00 91.44 245 ASP A N 1
ATOM 1960 C CA . ASP A 1 245 ? 3.286 -11.479 28.087 1.00 91.44 245 ASP A CA 1
ATOM 1961 C C . ASP A 1 245 ? 4.499 -10.754 27.453 1.00 91.44 245 ASP A C 1
ATOM 1963 O O . ASP A 1 245 ? 5.435 -10.357 28.149 1.00 91.44 245 ASP A O 1
ATOM 1967 N N . GLY A 1 246 ? 4.461 -10.524 26.134 1.00 90.69 246 GLY A N 1
ATOM 1968 C CA . GLY A 1 246 ? 5.421 -9.717 25.375 1.00 90.69 246 GLY A CA 1
ATOM 1969 C C . GLY A 1 246 ? 5.248 -8.196 25.501 1.00 90.69 246 GLY A C 1
ATOM 1970 O O . GLY A 1 246 ? 6.021 -7.454 24.895 1.00 90.69 246 GLY A O 1
ATOM 1971 N N . GLY A 1 247 ? 4.268 -7.718 26.274 1.00 89.94 247 GLY A N 1
ATOM 1972 C CA . GLY A 1 247 ? 4.053 -6.293 26.546 1.00 89.94 247 GLY A CA 1
ATOM 1973 C C . GLY A 1 247 ? 3.174 -5.560 25.528 1.00 89.94 247 GLY A C 1
ATOM 1974 O O . GLY A 1 247 ? 3.213 -4.331 25.459 1.00 89.94 247 GLY A O 1
ATOM 1975 N N . CYS A 1 248 ? 2.385 -6.279 24.725 1.00 91.88 248 CYS A N 1
ATOM 1976 C CA . CYS A 1 248 ? 1.408 -5.653 23.836 1.00 91.88 248 CYS A CA 1
ATOM 1977 C C . CYS A 1 248 ? 0.316 -4.925 24.638 1.00 91.88 248 CYS A C 1
ATOM 1979 O O . CYS A 1 248 ? -0.311 -5.516 25.520 1.00 91.88 248 CYS A O 1
ATOM 1981 N N . GLN A 1 249 ? 0.081 -3.649 24.317 1.00 91.81 249 GLN A N 1
ATOM 1982 C CA . GLN A 1 249 ? -0.881 -2.807 25.035 1.00 91.81 249 GLN A CA 1
ATOM 1983 C C . GLN A 1 249 ? -2.328 -2.996 24.574 1.00 91.81 249 GLN A C 1
ATOM 1985 O O . GLN A 1 249 ? -3.225 -2.860 25.392 1.00 91.81 249 GLN A O 1
ATOM 1990 N N . MET A 1 250 ? -2.575 -3.310 23.302 1.00 95.25 250 MET A N 1
ATOM 1991 C CA . MET A 1 250 ? -3.913 -3.604 22.774 1.00 95.25 250 MET A CA 1
ATOM 1992 C C . MET A 1 250 ? -4.192 -5.111 22.704 1.00 95.25 250 MET A C 1
ATOM 1994 O O . MET A 1 250 ? -3.303 -5.939 22.884 1.00 95.25 250 MET A O 1
ATOM 1998 N N . LEU A 1 251 ? -5.447 -5.471 22.398 1.00 95.19 251 LEU A N 1
ATOM 1999 C CA . LEU A 1 251 ? -5.871 -6.870 22.222 1.00 95.19 251 LEU A CA 1
ATOM 2000 C C . LEU A 1 251 ? -5.141 -7.581 21.069 1.00 95.19 251 LEU A C 1
ATOM 2002 O O . LEU A 1 251 ? -5.000 -8.798 21.092 1.00 95.19 251 LEU A O 1
ATOM 2006 N N . THR A 1 252 ? -4.658 -6.834 20.073 1.00 96.19 252 THR A N 1
ATOM 2007 C CA . THR A 1 252 ? -3.752 -7.336 19.031 1.00 96.19 252 THR A CA 1
ATOM 2008 C C . THR A 1 252 ? -2.706 -6.274 18.671 1.00 96.19 252 THR A C 1
ATOM 2010 O O . THR A 1 252 ? -2.904 -5.081 18.924 1.00 96.19 252 THR A O 1
ATOM 2013 N N . SER A 1 253 ? -1.591 -6.678 18.062 1.00 94.25 253 SER A N 1
ATOM 2014 C CA . SER A 1 253 ? -0.564 -5.762 17.542 1.00 94.25 253 SER A CA 1
ATOM 2015 C C . SER A 1 253 ? -1.103 -4.874 16.418 1.00 94.25 253 SER A C 1
ATOM 2017 O O . SER A 1 253 ? -0.767 -3.695 16.351 1.00 94.25 253 SER A O 1
ATOM 2019 N N . ALA A 1 254 ? -1.975 -5.396 15.558 1.00 96.75 254 ALA A N 1
ATOM 2020 C CA . ALA A 1 254 ? -2.624 -4.659 14.488 1.00 96.75 254 ALA A CA 1
ATOM 2021 C C . ALA A 1 254 ? -3.513 -3.548 15.064 1.00 96.75 254 ALA A C 1
ATOM 2023 O O . ALA A 1 254 ? -3.503 -2.426 14.560 1.00 96.75 254 ALA A O 1
ATOM 2024 N N . LEU A 1 255 ? -4.219 -3.800 16.172 1.00 97.25 255 LEU A N 1
ATOM 2025 C CA . LEU A 1 255 ? -4.975 -2.749 16.851 1.00 97.25 255 LEU A CA 1
ATOM 2026 C C . LEU A 1 255 ? -4.074 -1.652 17.440 1.00 97.25 255 LEU A C 1
ATOM 2028 O O . LEU A 1 255 ? -4.455 -0.489 17.347 1.00 97.25 255 LEU A O 1
ATOM 2032 N N . ASN A 1 256 ? -2.872 -1.962 17.955 1.00 95.50 256 ASN A N 1
ATOM 2033 C CA . ASN A 1 256 ? -1.918 -0.913 18.377 1.00 95.50 256 ASN A CA 1
ATOM 2034 C C . ASN A 1 256 ? -1.598 0.060 17.233 1.00 95.50 256 ASN A C 1
ATOM 2036 O O . ASN A 1 256 ? -1.442 1.261 17.463 1.00 95.50 256 ASN A O 1
ATOM 2040 N N . ILE A 1 257 ? -1.510 -0.444 15.997 1.00 97.00 257 ILE A N 1
ATOM 2041 C CA . ILE A 1 257 ? -1.261 0.391 14.817 1.00 97.00 257 ILE A CA 1
ATOM 2042 C C . ILE A 1 257 ? -2.430 1.341 14.581 1.00 97.00 257 ILE A C 1
ATOM 2044 O O . ILE A 1 257 ? -2.188 2.512 14.313 1.00 97.00 257 ILE A O 1
ATOM 2048 N N . LEU A 1 258 ? -3.679 0.883 14.717 1.00 97.62 258 LEU A N 1
ATOM 2049 C CA . LEU A 1 258 ? -4.846 1.755 14.551 1.00 97.62 258 LEU A CA 1
ATOM 2050 C C . LEU A 1 258 ? -4.936 2.838 15.626 1.00 97.62 258 LEU A C 1
ATOM 2052 O O . LEU A 1 258 ? -5.231 3.979 15.283 1.00 97.62 258 LEU A O 1
ATOM 2056 N N . VAL A 1 259 ? -4.629 2.513 16.886 1.00 96.00 259 VAL A N 1
ATOM 2057 C CA . VAL A 1 259 ? -4.574 3.512 17.970 1.00 96.00 259 VAL A CA 1
ATOM 2058 C C . VAL A 1 259 ? -3.508 4.566 17.670 1.00 96.00 259 VAL A C 1
ATOM 2060 O O . VAL A 1 259 ? -3.783 5.764 17.672 1.00 96.00 259 VAL A O 1
ATOM 2063 N N . THR A 1 260 ? -2.304 4.116 17.308 1.00 96.06 260 THR A N 1
ATOM 2064 C CA . THR A 1 260 ? -1.195 5.011 16.936 1.00 96.06 260 THR A CA 1
ATOM 2065 C C . THR A 1 260 ? -1.572 5.888 15.740 1.00 96.06 260 THR A C 1
ATOM 2067 O O . THR A 1 260 ? -1.346 7.098 15.743 1.00 96.06 260 THR A O 1
ATOM 2070 N N . ALA A 1 261 ? -2.183 5.289 14.718 1.00 97.19 261 ALA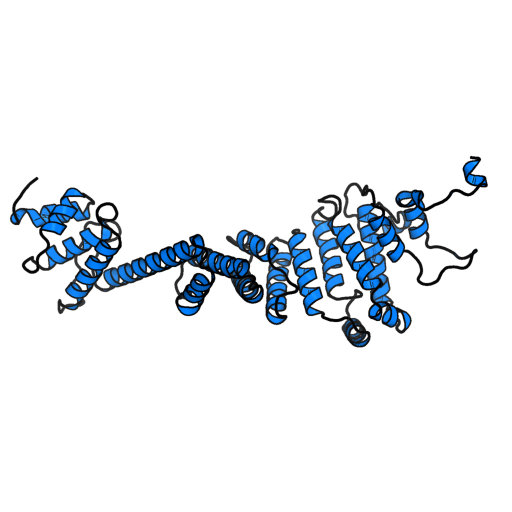 A N 1
ATOM 2071 C CA . ALA A 1 261 ? -2.650 5.988 13.533 1.00 97.19 261 ALA A CA 1
ATOM 2072 C C . ALA A 1 261 ? -3.693 7.053 13.884 1.00 97.19 261 ALA A C 1
ATOM 2074 O O . ALA A 1 261 ? -3.595 8.174 13.391 1.00 97.19 261 ALA A O 1
ATOM 2075 N N . HIS A 1 262 ? -4.662 6.739 14.748 1.00 96.62 262 HIS A N 1
ATOM 2076 C CA . HIS A 1 262 ? -5.688 7.688 15.167 1.00 96.62 262 HIS A CA 1
ATOM 2077 C C . HIS A 1 262 ? -5.073 8.925 15.823 1.00 96.62 262 HIS A C 1
ATOM 2079 O O . HIS A 1 262 ? -5.374 10.039 15.396 1.00 96.62 262 HIS A O 1
ATOM 2085 N N . GLU A 1 263 ? -4.155 8.740 16.774 1.00 94.12 263 GLU A N 1
ATOM 2086 C CA . GLU A 1 263 ? -3.459 9.839 17.452 1.00 94.12 263 GLU A CA 1
ATOM 2087 C C . GLU A 1 263 ? -2.661 10.708 16.461 1.00 94.12 263 GLU A C 1
ATOM 2089 O O . GLU A 1 263 ? -2.728 11.941 16.480 1.00 94.12 263 GLU A O 1
ATOM 2094 N N . VAL A 1 264 ? -1.915 10.078 15.549 1.00 95.44 264 VAL A N 1
ATOM 2095 C CA . VAL A 1 264 ? -1.084 10.787 14.568 1.00 95.44 264 VAL A CA 1
ATOM 2096 C C . VAL A 1 264 ? -1.941 11.540 13.546 1.00 95.44 264 VAL A C 1
ATOM 2098 O O . VAL A 1 264 ? -1.688 12.716 13.275 1.00 95.44 264 VAL A O 1
ATOM 2101 N N . ILE A 1 265 ? -2.981 10.913 12.997 1.00 95.25 265 ILE A N 1
ATOM 2102 C CA . ILE A 1 265 ? -3.907 11.538 12.040 1.00 95.25 265 ILE A CA 1
ATOM 2103 C C . ILE A 1 265 ? -4.664 12.697 12.710 1.00 95.25 265 ILE A C 1
ATOM 2105 O O . ILE A 1 265 ? -4.862 13.753 12.100 1.00 95.25 265 ILE A O 1
ATOM 2109 N N . ALA A 1 266 ? -5.051 12.537 13.976 1.00 93.62 266 ALA A N 1
ATOM 2110 C CA . ALA A 1 266 ? -5.718 13.571 14.755 1.00 93.62 266 ALA A CA 1
ATOM 2111 C C . ALA A 1 266 ? -4.845 14.811 14.980 1.00 93.62 266 ALA A C 1
ATOM 2113 O O . ALA A 1 266 ? -5.335 15.928 14.820 1.00 93.62 266 ALA A O 1
ATOM 2114 N N . LYS A 1 267 ? -3.537 14.650 15.234 1.00 93.50 267 LYS A N 1
ATOM 2115 C CA . LYS A 1 267 ? -2.583 15.780 15.319 1.00 93.50 267 LYS A CA 1
ATOM 2116 C C . LYS A 1 267 ? -2.544 16.633 14.044 1.00 93.50 267 LYS A C 1
ATOM 2118 O O . LYS A 1 267 ? -2.171 17.802 14.099 1.00 93.50 267 LYS A O 1
ATOM 2123 N N . HIS A 1 268 ? -2.972 16.071 12.913 1.00 92.88 268 HIS A N 1
ATOM 2124 C CA . HIS A 1 268 ? -3.082 16.756 11.625 1.00 92.88 268 HIS A CA 1
ATOM 2125 C C . HIS A 1 268 ? -4.503 17.247 11.309 1.00 92.88 268 HIS A C 1
ATOM 2127 O O . HIS A 1 268 ? -4.745 17.708 10.195 1.00 92.88 268 HIS A O 1
ATOM 2133 N N . ASN A 1 269 ? -5.436 17.175 12.266 1.00 90.81 269 ASN A N 1
ATOM 2134 C CA . ASN A 1 269 ? -6.853 17.517 12.108 1.00 90.81 269 ASN A CA 1
ATOM 2135 C C . ASN A 1 269 ? -7.531 16.743 10.965 1.00 90.81 269 ASN A C 1
ATOM 2137 O O . ASN A 1 269 ? -8.324 17.303 10.208 1.00 90.81 269 ASN A O 1
ATOM 2141 N N . LYS A 1 270 ? -7.179 15.461 10.799 1.00 91.94 270 LYS A N 1
ATOM 2142 C CA . LYS A 1 270 ? -7.705 14.617 9.716 1.00 91.94 270 LYS A CA 1
ATOM 2143 C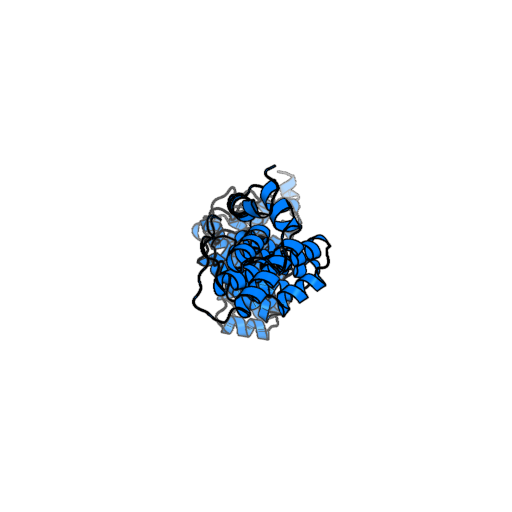 C . LYS A 1 270 ? -8.595 13.464 10.180 1.00 91.94 270 LYS A C 1
ATOM 2145 O O . LYS A 1 270 ? -9.152 12.777 9.333 1.00 91.94 270 LYS A O 1
ATOM 2150 N N . CYS A 1 271 ? -8.782 13.247 11.486 1.00 91.19 271 CYS A N 1
ATOM 2151 C CA . CYS A 1 271 ? -9.595 12.119 11.968 1.00 91.19 271 CYS A CA 1
ATOM 2152 C C . CYS A 1 271 ? -11.097 12.271 11.651 1.00 91.19 271 CYS A C 1
ATOM 2154 O O . CYS A 1 271 ? -11.808 11.276 11.577 1.00 91.19 271 CYS A O 1
ATOM 2156 N N . PHE A 1 272 ? -11.575 13.495 11.410 1.00 90.69 272 PHE A N 1
ATOM 2157 C CA . PHE A 1 272 ? -12.966 13.805 11.049 1.00 90.69 272 PHE A CA 1
ATOM 2158 C C . PHE A 1 272 ? -13.176 14.043 9.540 1.00 90.69 272 PHE A C 1
ATOM 2160 O O . PHE A 1 272 ? -14.275 14.399 9.114 1.00 90.69 272 PHE A O 1
ATOM 2167 N N . VAL A 1 273 ? -12.131 13.880 8.720 1.00 90.12 273 VAL A N 1
ATOM 2168 C CA . VAL A 1 273 ? -12.225 13.989 7.254 1.00 90.12 273 VAL A CA 1
ATOM 2169 C C . VAL A 1 273 ? -12.985 12.781 6.695 1.00 90.12 273 VAL A C 1
ATOM 2171 O O . VAL A 1 273 ? -13.055 11.732 7.336 1.00 90.12 273 VAL A O 1
ATOM 2174 N N . ASP A 1 274 ? -13.583 12.946 5.512 1.00 90.62 274 ASP A N 1
ATOM 2175 C CA . ASP A 1 274 ? -14.354 11.906 4.823 1.00 90.62 274 ASP A CA 1
ATOM 2176 C C . ASP A 1 274 ? -15.433 11.288 5.723 1.00 90.62 274 ASP A C 1
ATOM 2178 O O . ASP A 1 274 ? -15.497 10.073 5.897 1.00 90.62 274 ASP A O 1
ATOM 2182 N N . ASP A 1 275 ? -16.244 12.157 6.333 1.00 90.69 275 ASP A N 1
ATOM 2183 C CA . ASP A 1 275 ? -17.362 11.790 7.211 1.00 90.69 275 ASP A CA 1
ATOM 2184 C C . ASP A 1 275 ? -16.952 10.860 8.364 1.00 90.69 275 ASP A C 1
ATOM 2186 O O . ASP A 1 275 ? -17.591 9.853 8.651 1.00 90.69 275 ASP A O 1
ATOM 2190 N N . HIS A 1 276 ? -15.828 11.185 9.012 1.00 94.44 276 HIS A N 1
ATOM 2191 C CA . HIS A 1 276 ? -15.283 10.414 10.134 1.00 94.44 276 HIS A CA 1
ATOM 2192 C C . HIS A 1 276 ? -15.043 8.926 9.802 1.00 94.44 276 HIS A C 1
ATOM 2194 O O . HIS A 1 276 ? -15.082 8.058 10.684 1.00 94.44 276 HIS A O 1
ATOM 2200 N N . SER A 1 277 ? -14.767 8.617 8.530 1.00 93.69 277 SER A N 1
ATOM 2201 C CA . SER A 1 277 ? -14.576 7.244 8.049 1.00 93.69 277 SER A CA 1
ATOM 2202 C C . SER A 1 277 ? -13.493 6.477 8.810 1.00 93.69 277 SER A C 1
ATOM 2204 O O . SER A 1 277 ? -13.632 5.272 9.021 1.00 93.69 277 SER A O 1
ATOM 2206 N N . PHE A 1 278 ? -12.434 7.157 9.262 1.00 95.69 278 PHE A N 1
ATOM 2207 C CA . PHE A 1 278 ? -11.342 6.512 9.986 1.00 95.69 278 PHE A CA 1
ATOM 2208 C C . PHE A 1 278 ? -11.738 6.067 11.410 1.00 95.69 278 PHE A C 1
ATOM 2210 O O . PHE A 1 278 ? -11.649 4.869 11.672 1.00 95.69 278 PHE A O 1
ATOM 2217 N N . PRO A 1 279 ? -12.253 6.928 12.314 1.00 95.75 279 PRO A N 1
ATOM 2218 C CA . PRO A 1 279 ? -12.791 6.476 13.602 1.00 95.75 279 PRO A CA 1
ATOM 2219 C C . PRO A 1 279 ? -13.877 5.397 13.480 1.00 95.75 279 PRO A C 1
ATOM 2221 O O . PRO A 1 279 ? -13.912 4.462 14.279 1.00 95.75 279 PRO A O 1
ATOM 2224 N N . LEU A 1 280 ? -14.741 5.471 12.457 1.00 96.12 280 LEU A N 1
ATOM 2225 C CA . LEU A 1 280 ? -15.717 4.409 12.179 1.00 96.12 280 LEU A CA 1
ATOM 2226 C C . LEU A 1 280 ? -15.033 3.088 11.824 1.00 96.12 280 LEU A C 1
ATOM 2228 O O . LEU A 1 280 ? -15.438 2.032 12.311 1.00 96.12 280 LEU A O 1
ATOM 2232 N N . PHE A 1 281 ? -13.997 3.126 10.984 1.00 96.94 281 PHE A N 1
ATOM 2233 C CA . PHE A 1 281 ? -13.196 1.948 10.667 1.00 96.94 281 PHE A CA 1
ATOM 2234 C C . PHE A 1 281 ? -12.573 1.346 11.934 1.00 96.94 281 PHE A C 1
ATOM 2236 O O . PHE A 1 281 ? -12.726 0.148 12.168 1.00 96.94 281 PHE A O 1
ATOM 2243 N N . VAL A 1 282 ? -11.959 2.173 12.787 1.00 97.50 282 VAL A N 1
ATOM 2244 C CA . VAL A 1 282 ? -11.351 1.727 14.051 1.00 97.50 282 VAL A CA 1
ATOM 2245 C C . VAL A 1 282 ? -12.386 1.053 14.959 1.00 97.50 282 VAL A C 1
ATOM 2247 O O . VAL A 1 282 ? -12.154 -0.070 15.403 1.00 97.50 282 VAL A O 1
ATOM 2250 N N . LEU A 1 283 ? -13.564 1.655 15.171 1.00 97.19 283 LEU A N 1
ATOM 2251 C CA . LEU A 1 283 ? -14.635 1.036 15.969 1.00 97.19 283 LEU A CA 1
ATOM 2252 C C . LEU A 1 283 ? -15.112 -0.302 15.395 1.00 97.19 283 LEU A C 1
ATOM 2254 O O . LEU A 1 283 ? -15.432 -1.219 16.150 1.00 97.19 283 LEU A O 1
ATOM 2258 N N . ASN A 1 284 ? -15.193 -0.430 14.071 1.00 96.81 284 ASN A N 1
ATOM 2259 C CA . ASN A 1 284 ? -15.577 -1.691 13.436 1.00 96.81 284 ASN A CA 1
ATOM 2260 C C . ASN A 1 284 ? -14.538 -2.792 13.699 1.00 96.81 284 ASN A C 1
ATOM 2262 O O . ASN A 1 284 ? -14.917 -3.917 14.022 1.00 96.81 284 ASN A O 1
ATOM 2266 N N . GLU A 1 285 ? -13.243 -2.486 13.605 1.00 97.50 285 GLU A N 1
ATOM 2267 C CA . GLU A 1 285 ? -12.191 -3.466 13.903 1.00 97.50 285 GLU A CA 1
ATOM 2268 C C . GLU A 1 285 ? -12.124 -3.813 15.396 1.00 97.50 285 GLU A C 1
ATOM 2270 O O . GLU A 1 285 ? -12.001 -4.987 15.746 1.00 97.50 285 GLU A O 1
ATOM 2275 N N . LEU A 1 286 ? -12.306 -2.833 16.288 1.00 97.06 286 LEU A N 1
ATOM 2276 C CA . LEU A 1 286 ? -12.398 -3.080 17.730 1.00 97.06 286 LEU A CA 1
ATOM 2277 C C . LEU A 1 286 ? -13.545 -4.042 18.070 1.00 97.06 286 LEU A C 1
ATOM 2279 O O . LEU A 1 286 ? -13.352 -4.967 18.861 1.00 97.06 286 LEU A O 1
ATOM 2283 N N . SER A 1 287 ? -14.721 -3.869 17.458 1.00 96.00 287 SER A N 1
ATOM 2284 C CA . SER A 1 287 ? -15.865 -4.764 17.685 1.00 96.00 287 SER A CA 1
ATOM 2285 C C . SER A 1 287 ? -15.588 -6.179 17.182 1.00 96.00 287 SER A C 1
ATOM 2287 O O . SER A 1 287 ? -15.795 -7.147 17.918 1.00 96.00 287 SER A O 1
ATOM 2289 N N . LYS A 1 288 ? -15.040 -6.313 15.966 1.00 95.50 288 LYS A N 1
ATOM 2290 C CA . LYS A 1 288 ? -14.671 -7.618 15.396 1.00 95.50 288 LYS A CA 1
ATOM 2291 C C . LYS A 1 288 ? -13.695 -8.377 16.290 1.00 95.50 288 LYS A C 1
ATOM 2293 O O . LYS A 1 288 ? -13.913 -9.557 16.554 1.00 95.50 288 LYS A O 1
ATOM 2298 N N . ILE A 1 289 ? -12.641 -7.711 16.764 1.00 95.56 289 ILE A N 1
ATOM 2299 C CA . ILE A 1 289 ? -11.641 -8.339 17.635 1.00 95.56 289 ILE A CA 1
ATOM 2300 C C . ILE A 1 289 ? -12.244 -8.694 18.994 1.00 95.56 289 ILE A C 1
ATOM 2302 O O . ILE A 1 289 ? -12.016 -9.799 19.478 1.00 95.56 289 ILE A O 1
ATOM 2306 N N . ARG A 1 290 ? -13.071 -7.824 19.589 1.00 93.50 290 ARG A N 1
ATOM 2307 C CA . ARG A 1 290 ? -13.755 -8.137 20.855 1.00 93.50 290 ARG A CA 1
ATOM 2308 C C . ARG A 1 290 ? -14.669 -9.358 20.743 1.00 93.50 290 ARG A C 1
ATOM 2310 O O . ARG A 1 290 ? -14.786 -10.112 21.702 1.00 93.50 290 ARG A O 1
ATOM 2317 N N . ALA A 1 291 ? -15.306 -9.556 19.591 1.00 93.56 291 ALA A N 1
ATOM 2318 C CA . ALA A 1 291 ? -16.170 -10.704 19.337 1.00 93.56 291 ALA A CA 1
ATOM 2319 C C . ALA A 1 291 ? -15.402 -12.006 19.034 1.00 93.56 291 ALA A C 1
ATOM 2321 O O . ALA A 1 291 ? -16.024 -13.065 18.931 1.00 93.56 291 ALA A O 1
ATOM 2322 N N . ASN A 1 292 ? -14.073 -11.961 18.879 1.00 95.19 292 ASN A N 1
ATOM 2323 C CA . ASN A 1 292 ? -13.275 -13.151 18.600 1.00 95.19 292 ASN A CA 1
ATOM 2324 C C . ASN A 1 292 ? -13.297 -14.113 19.813 1.00 95.19 292 ASN A C 1
ATOM 2326 O O . ASN A 1 292 ? -12.945 -13.695 20.919 1.00 95.19 292 ASN A O 1
ATOM 2330 N N . PRO A 1 293 ? -13.647 -15.406 19.635 1.00 95.25 293 PRO A N 1
ATOM 2331 C CA . PRO A 1 293 ? -13.728 -16.368 20.736 1.00 95.25 293 PRO A CA 1
ATOM 2332 C C . PRO A 1 293 ? -12.451 -16.484 21.574 1.00 95.25 293 PRO A C 1
ATOM 2334 O O . PRO A 1 293 ? -12.540 -16.557 22.797 1.00 95.25 293 PRO A O 1
ATOM 2337 N N . ALA A 1 294 ? -11.273 -16.449 20.942 1.00 95.69 294 ALA A N 1
ATOM 2338 C CA . ALA A 1 294 ? -10.000 -16.534 21.653 1.00 95.69 294 ALA A CA 1
ATOM 2339 C C . ALA A 1 294 ? -9.762 -15.298 22.533 1.00 95.69 294 ALA A C 1
ATOM 2341 O O . ALA A 1 294 ? -9.275 -15.417 23.655 1.00 95.69 294 ALA A O 1
ATOM 2342 N N . VAL A 1 295 ? -10.161 -14.114 22.058 1.00 94.56 295 VAL A N 1
ATOM 2343 C CA . VAL A 1 295 ? -10.083 -12.867 22.833 1.00 94.56 295 VAL A CA 1
ATOM 2344 C C . VAL A 1 295 ? -11.027 -12.929 24.030 1.00 94.56 295 VAL A C 1
ATOM 2346 O O . VAL A 1 295 ? -10.603 -12.653 25.150 1.00 94.56 295 VAL A O 1
ATOM 2349 N N . VAL A 1 296 ? -12.279 -13.348 23.822 1.00 92.69 296 VAL A N 1
ATOM 2350 C CA . VAL A 1 296 ? -13.267 -13.512 24.903 1.00 92.69 296 VAL A CA 1
ATOM 2351 C C . VAL A 1 296 ? -12.760 -14.490 25.966 1.00 92.69 296 VAL A C 1
ATOM 2353 O O . VAL A 1 296 ? -12.841 -14.207 27.162 1.00 92.69 296 VAL A O 1
ATOM 2356 N N . GLU A 1 297 ? -12.204 -15.625 25.544 1.00 94.06 297 GLU A N 1
ATOM 2357 C CA . GLU A 1 297 ? -11.664 -16.631 26.455 1.00 94.06 297 GLU A CA 1
ATOM 2358 C C . GLU A 1 297 ? -10.496 -16.076 27.279 1.00 94.06 297 GLU A C 1
ATOM 2360 O O . GLU A 1 297 ? -10.519 -16.176 28.510 1.00 94.06 297 GLU A O 1
ATOM 2365 N N . VAL A 1 298 ? -9.522 -15.418 26.644 1.00 93.00 298 VAL A N 1
ATOM 2366 C CA . VAL A 1 298 ? -8.369 -14.835 27.350 1.00 93.00 298 VAL A CA 1
ATOM 2367 C C . VAL A 1 298 ? -8.810 -13.759 28.343 1.00 93.00 298 VAL A C 1
ATOM 2369 O O . VAL A 1 298 ? -8.399 -13.802 29.502 1.00 93.00 298 VAL A O 1
ATOM 2372 N N . LEU A 1 299 ? -9.694 -12.842 27.937 1.00 89.88 299 LEU A N 1
ATOM 2373 C CA . LEU A 1 299 ? -10.199 -11.780 28.817 1.00 89.88 299 LEU A CA 1
ATOM 2374 C C . LEU A 1 299 ? -10.995 -12.326 30.014 1.00 89.88 299 LEU A C 1
ATOM 2376 O O . LEU A 1 299 ? -11.041 -11.689 31.063 1.00 89.88 299 LEU A O 1
ATOM 2380 N N . SER A 1 300 ? -11.613 -13.503 29.878 1.00 88.12 300 SER A N 1
ATOM 2381 C CA . SER A 1 300 ? -12.356 -14.151 30.968 1.00 88.12 300 SER A CA 1
ATOM 2382 C C . SER A 1 300 ? -11.481 -14.973 31.922 1.00 88.12 300 SER A C 1
ATOM 2384 O O . SER A 1 300 ? -11.869 -15.202 33.070 1.00 88.12 300 SER A O 1
ATOM 2386 N N . THR A 1 301 ? -10.319 -15.436 31.456 1.00 87.31 301 THR A N 1
ATOM 2387 C CA . THR A 1 301 ? -9.451 -16.377 32.184 1.00 87.31 301 THR A CA 1
ATOM 2388 C C . THR A 1 301 ? -8.210 -15.720 32.784 1.00 87.31 301 THR A C 1
ATOM 2390 O O . THR A 1 301 ? -7.604 -16.293 33.692 1.00 87.31 301 THR A O 1
ATOM 2393 N N . ARG A 1 302 ? -7.832 -14.524 32.316 1.00 88.25 302 ARG A N 1
ATOM 2394 C CA . ARG A 1 302 ? -6.646 -13.779 32.760 1.00 88.25 302 ARG A CA 1
ATOM 2395 C C . ARG A 1 302 ? -6.980 -12.342 33.161 1.00 88.25 302 ARG A C 1
ATOM 2397 O O . ARG A 1 302 ? -7.927 -11.735 32.671 1.00 88.25 302 ARG A O 1
ATOM 2404 N N . GLU A 1 303 ? -6.148 -11.768 34.029 1.00 86.00 303 GLU A N 1
ATOM 2405 C CA . GLU A 1 303 ? -6.200 -10.340 34.356 1.00 86.00 303 GLU A CA 1
ATOM 2406 C C . GLU A 1 303 ? -5.525 -9.511 33.251 1.00 86.00 303 GLU A C 1
ATOM 2408 O O . GLU A 1 303 ? -4.351 -9.164 33.332 1.00 86.00 303 GLU A O 1
ATOM 2413 N N . CYS A 1 304 ? -6.277 -9.173 32.204 1.00 88.81 304 CYS A N 1
ATOM 2414 C CA . CYS A 1 304 ? -5.819 -8.328 31.093 1.00 88.81 304 CYS A CA 1
ATOM 2415 C C . CYS A 1 304 ? -6.176 -6.851 31.327 1.00 88.81 304 CYS A C 1
ATOM 2417 O O . CYS A 1 304 ? -6.843 -6.222 30.502 1.00 88.81 304 CYS A O 1
ATOM 2419 N N . ILE A 1 305 ? -5.809 -6.308 32.496 1.00 88.62 305 ILE A N 1
ATOM 2420 C CA . ILE A 1 305 ? -6.235 -4.965 32.936 1.00 88.62 305 ILE A CA 1
ATOM 2421 C C . ILE A 1 305 ? -5.727 -3.884 31.977 1.00 88.62 305 ILE A C 1
ATOM 2423 O O . ILE A 1 305 ? -6.491 -2.995 31.602 1.00 88.62 305 ILE A O 1
ATOM 2427 N N . GLU A 1 306 ? -4.458 -3.961 31.573 1.00 90.12 306 GLU A N 1
ATOM 2428 C CA . GLU A 1 306 ? -3.842 -2.973 30.682 1.00 90.12 306 GLU A CA 1
ATOM 2429 C C . GLU A 1 306 ? -4.494 -2.992 29.298 1.00 90.12 306 GLU A C 1
ATOM 2431 O O . GLU A 1 306 ? -4.921 -1.943 28.818 1.00 90.12 306 GLU A O 1
ATOM 2436 N N . GLN A 1 307 ? -4.681 -4.183 28.719 1.00 92.94 307 GLN A N 1
ATOM 2437 C CA . GLN A 1 307 ? -5.306 -4.349 27.406 1.00 92.94 307 GLN A CA 1
ATOM 2438 C C . GLN A 1 307 ? -6.770 -3.927 27.407 1.00 92.94 307 GLN A C 1
ATOM 2440 O O . GLN A 1 307 ? -7.220 -3.229 26.500 1.00 92.94 307 GLN A O 1
ATOM 2445 N N . SER A 1 308 ? -7.510 -4.296 28.453 1.00 91.19 308 SER A N 1
ATOM 2446 C CA . SER A 1 308 ? -8.911 -3.897 28.609 1.00 91.19 308 SER A CA 1
ATOM 2447 C C . SER A 1 308 ? -9.041 -2.385 28.758 1.00 91.19 308 SER A C 1
ATOM 2449 O O . SER A 1 308 ? -9.949 -1.781 28.190 1.00 91.19 308 SER A O 1
ATOM 2451 N N . ARG A 1 309 ? -8.125 -1.755 29.502 1.00 91.75 309 ARG A N 1
ATOM 2452 C CA . ARG A 1 309 ? -8.105 -0.304 29.663 1.00 91.75 309 ARG A CA 1
ATOM 2453 C C . ARG A 1 309 ? -7.792 0.397 28.345 1.00 91.75 309 ARG A C 1
ATOM 2455 O O . ARG A 1 309 ? -8.574 1.253 27.954 1.00 91.75 309 ARG A O 1
ATOM 2462 N N . ALA A 1 310 ? -6.706 0.024 27.666 1.00 93.88 310 ALA A N 1
ATOM 2463 C CA . ALA A 1 310 ? -6.316 0.627 26.392 1.00 93.88 310 ALA A CA 1
ATOM 2464 C C . ALA A 1 310 ? -7.432 0.491 25.343 1.00 93.88 310 ALA A C 1
ATOM 2466 O O . ALA A 1 310 ? -7.791 1.464 24.684 1.00 93.88 310 ALA A O 1
ATOM 2467 N N . PHE A 1 311 ? -8.058 -0.688 25.271 1.00 95.25 311 PHE A N 1
ATOM 2468 C CA . PHE A 1 311 ? -9.206 -0.936 24.405 1.00 95.25 311 PHE A CA 1
ATOM 2469 C C . PHE A 1 311 ? -10.380 0.006 24.700 1.00 95.25 311 PHE A C 1
ATOM 2471 O O . PHE A 1 311 ? -10.918 0.630 23.788 1.00 95.25 311 PHE A O 1
ATOM 2478 N N . ILE A 1 312 ? -10.790 0.123 25.966 1.00 92.69 312 ILE A N 1
ATOM 2479 C CA . ILE A 1 312 ? -11.929 0.963 26.357 1.00 92.69 312 ILE A CA 1
ATOM 2480 C C . ILE A 1 312 ? -11.623 2.455 26.197 1.00 92.69 312 ILE A C 1
ATOM 2482 O O . ILE A 1 312 ? -12.508 3.215 25.800 1.00 92.69 312 ILE A O 1
ATOM 2486 N N . ASP A 1 313 ? -10.398 2.882 26.498 1.00 94.44 313 ASP A N 1
ATOM 2487 C CA . ASP A 1 313 ? -9.965 4.267 26.314 1.00 94.44 313 ASP A CA 1
ATOM 2488 C C . ASP A 1 313 ? -10.045 4.649 24.824 1.00 94.44 313 ASP A C 1
ATOM 2490 O O . ASP A 1 313 ? -10.641 5.676 24.495 1.00 94.44 313 ASP A O 1
ATOM 2494 N N . GLU A 1 314 ? -9.595 3.774 23.917 1.00 96.44 314 GLU A N 1
ATOM 2495 C CA . GLU A 1 314 ? -9.705 4.007 22.472 1.00 96.44 314 GLU A CA 1
ATOM 2496 C C . GLU A 1 314 ? -11.158 3.991 21.969 1.00 96.44 314 GLU A C 1
ATOM 2498 O O . GLU A 1 314 ? -11.546 4.852 21.176 1.00 96.44 314 GLU A O 1
ATOM 2503 N N . VAL A 1 315 ? -11.999 3.062 22.450 1.00 96.31 315 VAL A N 1
ATOM 2504 C CA . VAL A 1 315 ? -13.440 3.062 22.125 1.00 96.31 315 VAL A CA 1
ATOM 2505 C C . VAL A 1 315 ? -14.055 4.414 22.486 1.00 96.31 315 VAL A C 1
ATOM 2507 O O . VAL A 1 315 ? -14.750 5.017 21.667 1.00 96.31 315 VAL A O 1
ATOM 2510 N N . HIS A 1 316 ? -13.787 4.925 23.690 1.00 95.50 316 HIS A N 1
ATOM 2511 C CA . HIS A 1 316 ? -14.303 6.226 24.107 1.00 95.50 316 HIS A CA 1
ATOM 2512 C C . HIS A 1 316 ? -13.725 7.384 23.291 1.00 95.50 316 HIS A C 1
ATOM 2514 O O . HIS A 1 316 ? -14.473 8.312 22.982 1.00 95.50 316 HIS A O 1
ATOM 2520 N N . GLN A 1 317 ? -12.444 7.334 22.922 1.00 96.06 317 GLN A N 1
ATOM 2521 C CA . GLN A 1 317 ? -11.821 8.356 22.084 1.00 96.06 317 GLN A CA 1
ATOM 2522 C C . GLN A 1 317 ? -12.489 8.417 20.704 1.00 96.06 317 GLN A C 1
ATOM 2524 O O . GLN A 1 317 ? -12.916 9.488 20.274 1.00 96.06 317 GLN A O 1
ATOM 2529 N N . CYS A 1 318 ? -12.684 7.272 20.044 1.00 96.19 318 CYS A N 1
ATOM 2530 C CA . CYS A 1 318 ? -13.389 7.198 18.764 1.00 96.19 318 CYS A CA 1
ATOM 2531 C C . CYS A 1 318 ? -14.841 7.696 18.860 1.00 96.19 318 CYS A C 1
ATOM 2533 O O . CYS A 1 318 ? -15.282 8.485 18.022 1.00 96.19 318 CYS A O 1
ATOM 2535 N N . LEU A 1 319 ? -15.588 7.280 19.891 1.00 95.31 319 LEU A N 1
ATOM 2536 C CA . LEU A 1 319 ? -16.960 7.754 20.113 1.00 95.31 319 LEU A CA 1
ATOM 2537 C C . LEU A 1 319 ? -17.019 9.264 20.348 1.00 95.31 319 LEU A C 1
ATOM 2539 O O . LEU A 1 319 ? -17.956 9.924 19.892 1.00 95.31 319 LEU A O 1
ATOM 2543 N N . PHE A 1 320 ? -16.021 9.821 21.031 1.00 94.56 320 PHE A N 1
ATOM 2544 C CA . PHE A 1 320 ? -15.957 11.250 21.282 1.00 94.56 320 PHE A CA 1
ATOM 2545 C C . PHE A 1 320 ? -15.683 12.019 19.993 1.00 94.56 320 PHE A C 1
ATOM 2547 O O . PHE A 1 320 ? -16.421 12.959 19.700 1.00 94.56 320 PHE A O 1
ATOM 2554 N N . CYS A 1 321 ? -14.723 11.564 19.181 1.00 94.88 321 CYS A N 1
ATOM 2555 C CA . CYS A 1 321 ? -14.465 12.116 17.851 1.00 94.88 321 CYS A CA 1
ATOM 2556 C C . CYS A 1 321 ? -15.732 12.126 16.980 1.00 94.88 321 CYS A C 1
ATOM 2558 O O . CYS A 1 321 ? -16.016 13.136 16.340 1.00 94.88 321 CYS A O 1
ATOM 2560 N N . LEU A 1 322 ? -16.528 11.052 17.014 1.00 94.94 322 LEU A N 1
ATOM 2561 C CA . LEU A 1 322 ? -17.739 10.900 16.200 1.00 94.94 322 LEU A CA 1
ATOM 2562 C C . LEU A 1 322 ? -18.953 11.686 16.714 1.00 94.94 322 LEU A C 1
ATOM 2564 O O . LEU A 1 322 ? -19.664 12.307 15.924 1.00 94.94 322 LEU A O 1
ATOM 2568 N N . TYR A 1 323 ? -19.216 11.629 18.022 1.00 92.88 323 TYR A N 1
ATOM 2569 C CA . TYR A 1 323 ? -20.520 11.974 18.606 1.00 92.88 323 TYR A CA 1
ATOM 2570 C C . TYR A 1 323 ? -20.450 12.941 19.798 1.00 92.88 323 TYR A C 1
ATOM 2572 O O . TYR A 1 323 ? -21.482 13.213 20.420 1.00 92.88 323 TYR A O 1
ATOM 2580 N N . ALA A 1 324 ? -19.254 13.401 20.189 1.00 90.56 324 ALA A N 1
ATOM 2581 C CA . ALA A 1 324 ? -19.013 14.153 21.427 1.00 90.56 324 ALA A CA 1
ATOM 2582 C C . ALA A 1 324 ? -19.521 13.416 22.689 1.00 90.56 324 ALA A C 1
ATOM 2584 O O . ALA A 1 324 ? -19.965 14.031 23.667 1.00 90.56 324 ALA A O 1
ATOM 2585 N N . CYS A 1 325 ? -19.470 12.082 22.658 1.00 88.00 325 CYS A N 1
ATOM 2586 C CA . CYS A 1 325 ? -19.893 11.173 23.719 1.00 88.00 325 CYS A CA 1
ATOM 2587 C C . CYS A 1 325 ? -18.768 10.158 23.984 1.00 88.00 325 CYS A C 1
ATOM 2589 O O . CYS A 1 325 ? -18.228 9.640 23.017 1.00 88.00 325 CYS A O 1
ATOM 2591 N N . PRO A 1 326 ? -18.423 9.821 25.240 1.00 85.25 326 PRO A N 1
ATOM 2592 C CA . PRO A 1 326 ? -19.061 10.265 26.480 1.00 85.25 326 PRO A CA 1
ATOM 2593 C C . PRO A 1 326 ? -18.638 11.670 26.924 1.00 85.25 326 PRO A C 1
ATOM 2595 O O . PRO A 1 326 ? -17.456 11.976 27.085 1.00 85.25 326 PRO A O 1
ATOM 2598 N N . SER A 1 327 ? -19.616 12.535 27.206 1.00 82.94 327 SER A N 1
ATOM 2599 C CA . SER A 1 327 ? -19.349 13.941 27.550 1.00 82.94 327 SER A CA 1
ATOM 2600 C C . SER A 1 327 ? -18.715 14.106 28.933 1.00 82.94 327 SER A C 1
ATOM 2602 O O . SER A 1 327 ? -17.910 15.013 29.157 1.00 82.94 327 SER A O 1
ATOM 2604 N N . ARG A 1 328 ? -19.021 13.200 29.872 1.00 85.19 328 ARG A N 1
ATOM 2605 C CA . ARG A 1 328 ? -18.471 13.219 31.240 1.00 85.19 328 ARG A CA 1
ATOM 2606 C C . ARG A 1 328 ? -16.976 12.917 31.291 1.00 85.19 328 ARG A C 1
ATOM 2608 O O . ARG A 1 328 ? -16.304 13.365 32.219 1.00 85.19 328 ARG A O 1
ATOM 2615 N N . ARG A 1 329 ? -16.456 12.196 30.295 1.00 82.75 329 ARG A N 1
ATOM 2616 C CA . ARG A 1 329 ? -15.036 11.841 30.196 1.00 82.75 329 ARG A CA 1
ATOM 2617 C C . ARG A 1 329 ? -14.225 12.841 29.388 1.00 82.75 329 ARG A C 1
ATOM 2619 O O . ARG A 1 329 ? -13.026 12.654 29.262 1.00 82.75 329 ARG A O 1
ATOM 2626 N N . LYS A 1 330 ? -14.816 13.947 28.923 1.00 77.25 330 LYS A N 1
ATOM 2627 C CA . LYS A 1 330 ? -14.132 14.931 28.069 1.00 77.25 330 LYS A CA 1
ATOM 2628 C C . LYS A 1 330 ? -12.756 15.380 28.593 1.00 77.25 330 LYS A C 1
ATOM 2630 O O . LYS A 1 330 ? -11.859 15.619 27.806 1.00 77.25 330 LYS A O 1
ATOM 2635 N N . ARG A 1 331 ? -12.560 15.490 29.915 1.00 76.69 331 ARG A N 1
ATOM 2636 C CA . ARG A 1 331 ? -11.261 15.887 30.509 1.00 76.69 331 ARG A CA 1
ATOM 2637 C C . ARG A 1 331 ? -10.180 14.799 30.461 1.00 76.69 331 ARG A C 1
ATOM 2639 O O . ARG A 1 331 ? -9.026 15.104 30.732 1.00 76.69 331 ARG A O 1
ATOM 2646 N N . GLN A 1 332 ? -10.575 13.552 30.233 1.00 85.19 332 GLN A N 1
ATOM 2647 C CA . GLN A 1 332 ? -9.709 12.376 30.130 1.00 85.19 332 GLN A CA 1
ATOM 2648 C C . GLN A 1 332 ? -9.427 12.005 28.669 1.00 85.19 332 GLN A C 1
ATOM 2650 O O . GLN A 1 332 ? -8.546 11.193 28.428 1.00 85.19 332 GLN A O 1
ATOM 2655 N N . LEU A 1 333 ? -10.187 12.579 27.733 1.00 88.50 333 LEU A N 1
ATOM 2656 C CA . LEU A 1 333 ? -10.091 12.332 26.301 1.00 88.50 333 LEU A CA 1
ATOM 2657 C C . LEU A 1 333 ? -9.298 13.447 25.626 1.00 88.50 333 LEU A C 1
ATOM 2659 O O . LEU A 1 333 ? -9.270 14.589 26.096 1.00 88.50 333 LEU A O 1
ATOM 2663 N N . GLU A 1 334 ? -8.670 13.109 24.512 1.00 88.44 334 GLU A N 1
ATOM 2664 C CA . GLU A 1 334 ? -7.944 14.071 23.702 1.00 88.44 334 GLU A CA 1
ATOM 2665 C C . GLU A 1 334 ? -8.905 14.865 22.813 1.00 88.44 334 GLU A C 1
ATOM 2667 O O . GLU A 1 334 ? -9.838 14.325 22.216 1.00 88.44 334 GLU A O 1
ATOM 2672 N N . GLU A 1 335 ? -8.681 16.174 22.710 1.00 86.50 335 GLU A N 1
ATOM 2673 C CA . GLU A 1 335 ? -9.478 17.050 21.853 1.00 86.50 335 GLU A CA 1
ATOM 2674 C C . GLU A 1 335 ? -8.881 17.047 20.440 1.00 86.50 335 GLU A C 1
ATOM 2676 O O . GLU A 1 335 ? -7.917 17.757 20.156 1.00 86.50 335 GLU A O 1
ATOM 2681 N N . HIS A 1 336 ? -9.454 16.226 19.560 1.00 88.62 336 HIS A N 1
ATOM 2682 C CA . HIS A 1 336 ? -9.028 16.088 18.159 1.00 88.62 336 HIS A CA 1
ATOM 2683 C C . HIS A 1 336 ? -9.731 17.073 17.202 1.00 88.62 336 HIS A C 1
ATOM 2685 O O . HIS A 1 336 ? -9.466 17.069 16.000 1.00 88.62 336 HIS A O 1
ATOM 2691 N N . GLY A 1 337 ? -10.607 17.939 17.726 1.00 80.06 337 GLY A N 1
ATOM 2692 C CA . GLY A 1 337 ? -11.387 18.898 16.943 1.00 80.06 337 GLY A CA 1
ATOM 2693 C C . GLY A 1 337 ? -12.476 18.243 16.081 1.00 80.06 337 GLY A C 1
ATOM 2694 O O . GLY A 1 337 ? -12.828 17.080 16.266 1.00 80.06 337 GLY A O 1
ATOM 2695 N N . GLY A 1 338 ? -13.021 19.004 15.126 1.00 83.81 338 GLY A N 1
ATOM 2696 C CA . GLY A 1 338 ? -14.104 18.552 14.243 1.00 83.81 338 GLY A CA 1
ATOM 2697 C C . GLY A 1 338 ? -15.510 18.876 14.764 1.00 83.81 338 GLY A C 1
ATOM 2698 O O . GLY A 1 338 ? -15.690 19.517 15.798 1.00 83.81 338 GLY A O 1
ATOM 2699 N N . THR A 1 339 ? -16.530 18.499 13.991 1.00 83.81 339 THR A N 1
ATOM 2700 C CA . THR A 1 339 ? -17.935 18.853 14.259 1.00 83.81 339 THR A CA 1
ATOM 2701 C C . THR A 1 339 ? -18.665 17.858 15.164 1.00 83.81 339 THR A C 1
ATOM 2703 O O . THR A 1 339 ? -19.773 18.175 15.594 1.00 83.81 339 THR A O 1
ATOM 2706 N N . HIS A 1 340 ? -18.064 16.699 15.480 1.00 88.81 340 HIS A N 1
ATOM 2707 C CA . HIS A 1 340 ? -18.626 15.642 16.345 1.00 88.81 340 HIS A CA 1
ATOM 2708 C C . HIS A 1 340 ? -20.097 15.300 16.050 1.00 88.81 340 HIS A C 1
ATOM 2710 O O . HIS A 1 340 ? -20.903 15.042 16.949 1.00 88.81 340 HIS A O 1
ATOM 2716 N N . ASN A 1 341 ? -20.475 15.394 14.782 1.00 88.69 341 ASN A N 1
ATOM 2717 C CA . ASN A 1 341 ? -21.856 15.373 14.320 1.00 88.69 341 ASN A CA 1
ATOM 2718 C C . ASN A 1 341 ? -22.110 14.205 13.371 1.00 88.69 341 ASN A C 1
ATOM 2720 O O . ASN A 1 341 ? -23.034 14.290 12.565 1.00 88.69 341 ASN A O 1
ATOM 2724 N N . HIS A 1 342 ? -21.310 13.137 13.464 1.00 92.62 342 HIS A N 1
ATOM 2725 C CA . HIS A 1 342 ? -21.588 11.931 12.698 1.00 92.62 342 HIS A CA 1
ATOM 2726 C C . HIS A 1 342 ? -22.995 11.437 13.041 1.00 92.62 342 HIS A C 1
ATOM 2728 O O . HIS A 1 342 ? -23.368 11.345 14.222 1.00 92.62 342 HIS A O 1
ATOM 2734 N N . GLU A 1 343 ? -23.794 11.152 12.018 1.00 92.06 343 GLU A N 1
ATOM 2735 C CA . GLU A 1 343 ? -25.114 10.556 12.196 1.00 92.06 343 GLU A CA 1
ATOM 2736 C C . GLU A 1 343 ? -25.019 9.052 11.932 1.00 92.06 343 GLU A C 1
ATOM 2738 O O . GLU A 1 343 ? -24.778 8.641 10.796 1.00 92.06 343 GLU A O 1
ATOM 2743 N N . PRO A 1 344 ? -25.165 8.213 12.973 1.00 92.19 344 PRO A N 1
ATOM 2744 C CA . PRO A 1 344 ? -24.897 6.795 12.846 1.00 92.19 344 PRO A CA 1
ATOM 2745 C C . PRO A 1 344 ? -25.986 6.098 12.034 1.00 92.19 344 PRO A C 1
ATOM 2747 O O . PRO A 1 344 ? -27.186 6.303 12.235 1.00 92.19 344 PRO A O 1
ATOM 2750 N N . SER A 1 345 ? -25.565 5.200 11.151 1.00 93.56 345 SER A N 1
ATOM 2751 C CA . SER A 1 345 ? -26.455 4.210 10.555 1.00 93.56 345 SER A CA 1
ATOM 2752 C C . SER A 1 345 ? -26.883 3.160 11.592 1.00 93.56 345 SER A C 1
ATOM 2754 O O . SER A 1 345 ? -26.278 3.030 12.657 1.00 93.56 345 SER A O 1
ATOM 2756 N N . LEU A 1 346 ? -27.896 2.342 11.274 1.00 92.31 346 LEU A N 1
ATOM 2757 C CA . LEU A 1 346 ? -28.291 1.215 12.138 1.00 92.31 346 LEU A CA 1
ATOM 2758 C C . LEU A 1 346 ? -27.113 0.279 12.438 1.00 92.31 346 LEU A C 1
ATOM 2760 O O . LEU A 1 346 ? -26.950 -0.161 13.571 1.00 92.31 346 LEU A O 1
ATOM 2764 N N . LYS A 1 347 ? -26.257 0.040 11.438 1.00 92.44 347 LYS A N 1
ATOM 2765 C CA . LYS A 1 347 ? -25.057 -0.781 11.591 1.00 92.44 347 LYS A CA 1
ATOM 2766 C C . LYS A 1 347 ? -24.051 -0.144 12.551 1.00 92.44 347 LYS A C 1
ATOM 2768 O O . LYS A 1 347 ? -23.464 -0.851 13.363 1.00 92.44 347 LYS A O 1
ATOM 2773 N N . ASP A 1 348 ? -23.869 1.175 12.484 1.00 94.38 348 ASP A N 1
ATOM 2774 C CA . ASP A 1 348 ? -22.969 1.885 13.400 1.00 94.38 348 ASP A CA 1
ATOM 2775 C C . ASP A 1 348 ? -23.486 1.801 14.838 1.00 94.38 348 ASP A C 1
ATOM 2777 O O . ASP A 1 348 ? -22.709 1.563 15.759 1.00 94.38 348 ASP A O 1
ATOM 2781 N N . ILE A 1 349 ? -24.804 1.929 15.033 1.00 93.69 349 ILE A N 1
ATOM 2782 C CA . ILE A 1 349 ? -25.438 1.770 16.346 1.00 93.69 349 ILE A CA 1
ATOM 2783 C C . ILE A 1 349 ? -25.215 0.356 16.887 1.00 93.69 349 ILE A C 1
ATOM 2785 O O . ILE A 1 349 ? -24.725 0.216 18.004 1.00 93.69 349 ILE A O 1
ATOM 2789 N N . GLU A 1 350 ? -25.534 -0.685 16.114 1.00 91.81 350 GLU A N 1
ATOM 2790 C CA . GLU A 1 350 ? -25.312 -2.084 16.513 1.00 91.81 350 GLU A CA 1
ATOM 2791 C C . GLU A 1 350 ? -23.847 -2.333 16.896 1.00 91.81 350 GLU A C 1
ATOM 2793 O O . GLU A 1 350 ? -23.557 -2.944 17.929 1.00 91.81 350 GLU A O 1
ATOM 2798 N N . ASN A 1 351 ? -22.922 -1.789 16.101 1.00 93.75 351 ASN A N 1
ATOM 2799 C CA . ASN A 1 351 ? -21.494 -1.894 16.346 1.00 93.75 351 ASN A CA 1
ATOM 2800 C C . ASN A 1 351 ? -21.090 -1.225 17.671 1.00 93.75 351 ASN A C 1
ATOM 2802 O O . ASN A 1 351 ? -20.434 -1.847 18.507 1.00 93.75 351 ASN A O 1
ATOM 2806 N N . VAL A 1 352 ? -21.531 0.010 17.921 1.00 93.88 352 VAL A N 1
ATOM 2807 C CA . VAL A 1 352 ? -21.238 0.720 19.178 1.00 93.88 352 VAL A CA 1
ATOM 2808 C C . VAL A 1 352 ? -21.876 0.027 20.382 1.00 93.88 352 VAL A C 1
ATOM 2810 O O . VAL A 1 352 ? -21.238 -0.100 21.427 1.00 93.88 352 VAL A O 1
ATOM 2813 N N . LEU A 1 353 ? -23.105 -0.476 20.252 1.00 91.31 353 LEU A N 1
ATOM 2814 C CA . LEU A 1 353 ? -23.761 -1.219 21.327 1.00 91.31 353 LEU A CA 1
ATOM 2815 C C . LEU A 1 353 ? -22.972 -2.480 21.694 1.00 91.31 353 LEU A C 1
ATOM 2817 O O . LEU A 1 353 ? -22.771 -2.731 22.879 1.00 91.31 353 LEU A O 1
ATOM 2821 N N . SER A 1 354 ? -22.438 -3.215 20.714 1.00 90.56 354 SER A N 1
ATOM 2822 C CA . SER A 1 354 ? -21.576 -4.382 20.977 1.00 90.56 354 SER A CA 1
ATOM 2823 C C . SER A 1 354 ? -20.303 -4.040 21.771 1.00 90.56 354 SER A C 1
ATOM 2825 O O . SER A 1 354 ? -19.772 -4.880 22.495 1.00 90.56 354 SER A O 1
ATOM 2827 N N . LEU A 1 355 ? -19.833 -2.792 21.675 1.00 93.06 355 LEU A N 1
ATOM 2828 C CA . LEU A 1 355 ? -18.651 -2.286 22.373 1.00 93.06 355 LEU A CA 1
ATOM 2829 C C . LEU A 1 355 ? -18.957 -1.701 23.757 1.00 93.06 355 LEU A C 1
ATOM 2831 O O . LEU A 1 355 ? -18.077 -1.662 24.614 1.00 93.06 355 LEU A O 1
ATOM 2835 N N . LEU A 1 356 ? -20.178 -1.232 23.999 1.00 90.69 356 LEU A N 1
ATOM 2836 C CA . LEU A 1 356 ? -20.548 -0.597 25.268 1.00 90.69 356 LEU A CA 1
ATOM 2837 C C . LEU A 1 356 ? -21.349 -1.515 26.194 1.00 90.69 356 LEU A C 1
ATOM 2839 O O . LEU A 1 356 ? -21.397 -1.269 27.403 1.00 90.69 356 LEU A O 1
ATOM 2843 N N . LEU A 1 357 ? -21.988 -2.554 25.652 1.00 87.12 357 LEU A N 1
ATOM 2844 C CA . LEU A 1 357 ? -22.760 -3.495 26.449 1.00 87.12 357 LEU A CA 1
ATOM 2845 C C . LEU A 1 357 ? -21.847 -4.306 27.386 1.00 87.12 357 LEU A C 1
ATOM 2847 O O . LEU A 1 357 ? -20.746 -4.717 26.995 1.00 87.12 357 LEU A O 1
ATOM 2851 N N . PRO A 1 358 ? -22.292 -4.540 28.633 1.00 80.00 358 PRO A N 1
ATOM 2852 C CA . PRO A 1 358 ? -21.591 -5.421 29.552 1.00 80.00 358 PRO A CA 1
ATOM 2853 C C . PRO A 1 358 ? -21.714 -6.876 29.090 1.00 80.00 358 PRO A C 1
ATOM 2855 O O . PRO A 1 358 ? -22.752 -7.285 28.569 1.00 80.00 358 PRO A O 1
ATOM 2858 N N . ASP A 1 359 ? -20.690 -7.685 29.362 1.00 76.75 359 ASP A N 1
ATOM 2859 C CA . ASP A 1 359 ? -20.673 -9.099 28.952 1.00 76.75 359 ASP A CA 1
ATOM 2860 C C . ASP A 1 359 ? -21.754 -9.936 29.661 1.00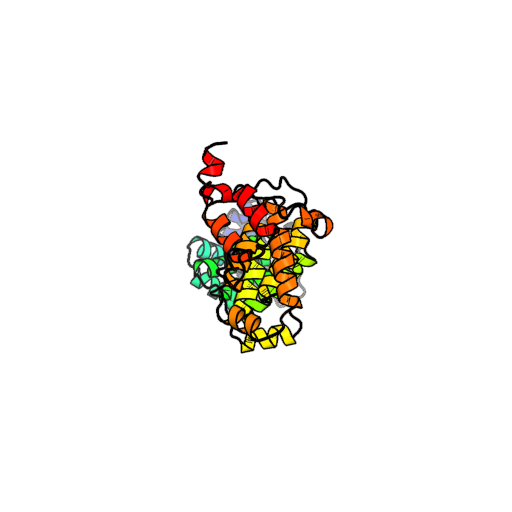 76.75 359 ASP A C 1
ATOM 2862 O O . ASP A 1 359 ? -22.166 -10.992 29.182 1.00 76.75 359 ASP A O 1
ATOM 2866 N N . LYS A 1 360 ? -22.237 -9.463 30.818 1.00 76.00 360 LYS A N 1
ATOM 2867 C CA . LYS A 1 360 ? -23.371 -10.041 31.545 1.00 76.00 360 LYS A CA 1
ATOM 2868 C C . LYS A 1 360 ? -24.502 -9.033 31.611 1.00 76.00 360 LYS A C 1
ATOM 2870 O O . LYS A 1 360 ? -24.289 -7.888 32.008 1.00 76.00 360 LYS A O 1
ATOM 2875 N N . ILE A 1 361 ? -25.710 -9.497 31.294 1.00 77.44 361 ILE A N 1
ATOM 2876 C CA . ILE A 1 361 ? -26.932 -8.707 31.451 1.00 77.44 361 ILE A CA 1
ATOM 2877 C C . ILE A 1 361 ? -27.032 -8.278 32.925 1.00 77.44 361 ILE A C 1
ATOM 2879 O O . ILE A 1 361 ? -27.032 -9.147 33.805 1.00 77.44 361 ILE A O 1
ATOM 2883 N N . PRO A 1 362 ? -27.077 -6.965 33.213 1.00 78.12 362 PRO A N 1
ATOM 2884 C CA . PRO A 1 362 ? -27.224 -6.490 34.577 1.00 78.12 362 PRO A CA 1
ATOM 2885 C C . PRO A 1 362 ? -28.596 -6.906 35.136 1.00 78.12 362 PRO A C 1
ATOM 2887 O O . PRO A 1 362 ? -29.550 -7.070 34.370 1.00 78.12 362 PRO A O 1
ATOM 2890 N N . PRO A 1 363 ? -28.728 -7.085 36.463 1.00 79.69 363 PRO A N 1
ATOM 2891 C CA . PRO A 1 363 ? -30.037 -7.291 37.075 1.00 79.69 363 PRO A CA 1
ATOM 2892 C C . PRO A 1 363 ? -30.947 -6.082 36.804 1.00 79.69 363 PRO A C 1
ATOM 2894 O O . PRO A 1 363 ? -30.473 -5.017 36.415 1.00 79.69 363 PRO A O 1
ATOM 2897 N N . TYR A 1 364 ? -32.256 -6.233 37.018 1.00 73.75 364 TYR A N 1
ATOM 2898 C CA . TYR A 1 364 ? -33.244 -5.180 36.729 1.00 73.75 364 TYR A CA 1
ATOM 2899 C C . TYR A 1 364 ? -32.933 -3.839 37.428 1.00 73.75 364 TYR A C 1
ATOM 2901 O O . TYR A 1 364 ? -33.186 -2.775 36.876 1.00 73.75 364 TYR A O 1
ATOM 2909 N N . ASP A 1 365 ? -32.354 -3.892 38.627 1.00 77.88 365 ASP A N 1
ATOM 2910 C CA . ASP A 1 365 ? -31.891 -2.758 39.435 1.00 77.88 365 ASP A CA 1
ATOM 2911 C C . ASP A 1 365 ? -30.376 -2.494 39.313 1.00 77.88 365 ASP A C 1
ATOM 2913 O O . ASP A 1 365 ? -29.802 -1.703 40.063 1.00 77.88 365 ASP A O 1
ATOM 2917 N N . GLY A 1 366 ? -29.712 -3.159 38.367 1.00 70.94 366 GLY A N 1
ATOM 2918 C CA . GLY A 1 366 ? -28.284 -3.044 38.123 1.00 70.94 366 GLY A CA 1
ATOM 2919 C C . GLY A 1 366 ? -27.902 -1.716 37.477 1.00 70.94 366 GLY A C 1
ATOM 2920 O O . GLY A 1 366 ? -28.630 -1.137 36.672 1.00 70.94 366 GLY A O 1
ATOM 2921 N N . THR A 1 367 ? -26.707 -1.228 37.798 1.00 72.69 367 THR A N 1
ATOM 2922 C CA . THR A 1 367 ? -26.166 -0.011 37.191 1.00 72.69 367 THR A CA 1
ATOM 2923 C C . THR A 1 367 ? -25.661 -0.295 35.779 1.00 72.69 367 THR A C 1
ATOM 2925 O O . THR A 1 367 ? -24.703 -1.046 35.599 1.00 72.69 367 THR A O 1
ATOM 2928 N N . CYS A 1 368 ? -26.271 0.338 34.780 1.00 74.38 368 CYS A N 1
ATOM 2929 C CA . CYS A 1 368 ? -25.752 0.388 33.417 1.00 74.38 368 CYS A CA 1
ATOM 2930 C C . CYS A 1 368 ? -24.674 1.482 33.292 1.00 74.38 368 CYS A C 1
ATOM 2932 O O . CYS A 1 368 ? -24.709 2.477 34.021 1.00 74.38 368 CYS A O 1
ATOM 2934 N N . SER A 1 369 ? -23.716 1.317 32.372 1.00 83.81 369 SER A N 1
ATOM 2935 C CA . SER A 1 369 ? -22.701 2.346 32.108 1.00 83.81 369 SER A CA 1
ATOM 2936 C C . SER A 1 369 ? -23.367 3.666 31.702 1.00 83.81 369 SER A C 1
ATOM 2938 O O . SER A 1 369 ? -24.215 3.686 30.807 1.00 83.81 369 SER A O 1
ATOM 2940 N N . PHE A 1 370 ? -22.966 4.775 32.332 1.00 86.75 370 PHE A N 1
ATOM 2941 C CA . PHE A 1 370 ? -23.439 6.114 31.960 1.00 86.75 370 PHE A CA 1
ATOM 2942 C C . PHE A 1 370 ? -23.123 6.453 30.502 1.00 86.75 370 PHE A C 1
ATOM 2944 O O . PHE A 1 370 ? -23.910 7.144 29.864 1.00 86.75 370 PHE A O 1
ATOM 2951 N N . ASP A 1 371 ? -22.004 5.945 29.988 1.00 89.44 371 ASP A N 1
ATOM 2952 C CA . ASP A 1 371 ? -21.551 6.195 28.622 1.00 89.44 371 ASP A CA 1
ATOM 2953 C C . ASP A 1 371 ? -22.488 5.506 27.611 1.00 89.44 371 ASP A C 1
ATOM 2955 O O . ASP A 1 371 ? -22.876 6.105 26.609 1.00 89.44 371 ASP A O 1
ATOM 2959 N N . LEU A 1 372 ? -22.947 4.286 27.929 1.00 89.31 372 LEU A N 1
ATOM 2960 C CA . LEU A 1 372 ? -23.964 3.568 27.153 1.00 89.31 372 LEU A CA 1
ATOM 2961 C C . LEU A 1 372 ? -25.309 4.304 27.174 1.00 89.31 372 LEU A C 1
ATOM 2963 O O . LEU A 1 372 ? -25.914 4.506 26.125 1.00 89.31 372 LEU A O 1
ATOM 2967 N N . ILE A 1 373 ? -25.764 4.738 28.354 1.00 88.88 373 ILE A N 1
ATOM 2968 C CA . ILE A 1 373 ? -27.026 5.484 28.491 1.00 88.88 373 ILE A CA 1
ATOM 2969 C C . ILE A 1 373 ? -26.978 6.769 27.654 1.00 88.88 373 ILE A C 1
ATOM 2971 O O . ILE A 1 373 ? -27.921 7.056 26.917 1.00 88.88 373 ILE A O 1
ATOM 2975 N N . GLU A 1 374 ? -25.882 7.526 27.745 1.00 91.69 374 GLU A N 1
ATOM 2976 C CA . GLU A 1 374 ? -25.709 8.773 27.000 1.00 91.69 374 GLU A CA 1
ATOM 2977 C C . GLU A 1 374 ? -25.732 8.534 25.486 1.00 91.69 374 GLU A C 1
ATOM 2979 O O . GLU A 1 374 ? -26.450 9.240 24.770 1.00 91.69 374 GLU A O 1
ATOM 2984 N N . PHE A 1 375 ? -24.993 7.530 25.000 1.00 92.06 375 PHE A N 1
ATOM 2985 C CA . PHE A 1 375 ? -24.986 7.181 23.582 1.00 92.06 375 PHE A CA 1
ATOM 2986 C C . PHE A 1 375 ? -26.387 6.796 23.098 1.00 92.06 375 PHE A C 1
ATOM 2988 O O . PHE A 1 375 ? -26.859 7.334 22.095 1.00 92.06 375 PHE A O 1
ATOM 2995 N N . VAL A 1 376 ? -27.093 5.932 23.835 1.00 90.88 376 VAL A N 1
ATOM 2996 C CA . VAL A 1 376 ? -28.436 5.489 23.443 1.00 90.88 376 VAL A CA 1
ATOM 2997 C C . VAL A 1 376 ? -29.413 6.660 23.385 1.00 90.88 376 VAL A C 1
ATOM 2999 O O . VAL A 1 376 ? -30.119 6.816 22.394 1.00 90.88 376 VAL A O 1
ATOM 3002 N N . GLN A 1 377 ? -29.413 7.535 24.390 1.00 88.75 377 GLN A N 1
ATOM 3003 C CA . GLN A 1 377 ? -30.305 8.696 24.424 1.00 88.75 377 GLN A CA 1
ATOM 3004 C C . GLN A 1 377 ? -30.044 9.685 23.283 1.00 88.75 377 GLN A C 1
ATOM 3006 O O . GLN A 1 377 ? -30.991 10.243 22.729 1.00 88.75 377 GLN A O 1
ATOM 3011 N N . LYS A 1 378 ? -28.774 9.925 22.937 1.00 89.25 378 LYS A N 1
ATOM 3012 C CA . LYS A 1 378 ? -28.401 10.923 21.924 1.00 89.25 378 LYS A CA 1
ATOM 3013 C C . LYS A 1 378 ? -28.451 10.395 20.495 1.00 89.25 378 LYS A C 1
ATOM 3015 O O . LYS A 1 378 ? -28.739 11.169 19.587 1.00 89.25 378 LYS A O 1
ATOM 3020 N N . LYS A 1 379 ? -28.091 9.127 20.293 1.00 91.25 379 LYS A N 1
ATOM 3021 C CA . LYS A 1 379 ? -27.724 8.587 18.977 1.00 91.25 379 LYS A CA 1
ATOM 3022 C C . LYS A 1 379 ? -28.403 7.264 18.619 1.00 91.25 379 LYS A C 1
ATOM 3024 O O . LYS A 1 379 ? -28.422 6.922 17.445 1.00 91.25 379 LYS A O 1
ATOM 3029 N N . ALA A 1 380 ? -29.018 6.566 19.576 1.00 88.62 380 ALA A N 1
ATOM 3030 C CA . ALA A 1 380 ? -29.775 5.334 19.322 1.00 88.62 380 ALA A CA 1
ATOM 3031 C C . ALA A 1 380 ? -31.197 5.365 19.909 1.00 88.62 380 ALA A C 1
ATOM 3033 O O . ALA A 1 380 ? -31.741 4.332 20.296 1.00 88.62 380 ALA A O 1
ATOM 3034 N N . SER A 1 381 ? -31.822 6.544 19.973 1.00 84.00 381 SER A N 1
ATOM 3035 C CA . SER A 1 381 ? -33.155 6.715 20.570 1.00 84.00 381 SER A CA 1
ATOM 3036 C C . SER A 1 381 ? -34.247 5.934 19.836 1.00 84.00 381 SER A C 1
ATOM 3038 O O . SER A 1 381 ? -35.249 5.571 20.441 1.00 84.00 381 SER A O 1
ATOM 3040 N N . SER A 1 382 ? -34.031 5.602 18.561 1.00 79.69 382 SER A N 1
ATOM 3041 C CA . SER A 1 382 ? -34.902 4.728 17.768 1.00 79.69 382 SER A CA 1
ATOM 3042 C C . SER A 1 382 ? -34.998 3.291 18.295 1.00 79.69 382 SER A C 1
ATOM 3044 O O . SER A 1 382 ? -35.953 2.599 17.957 1.00 79.69 382 SER A O 1
ATOM 3046 N N . PHE A 1 383 ? -34.043 2.841 19.115 1.00 75.44 383 PHE A N 1
ATOM 3047 C CA . PHE A 1 383 ? -34.055 1.521 19.759 1.00 75.44 383 PHE A CA 1
ATOM 3048 C C . PHE A 1 383 ? -34.778 1.523 21.111 1.00 75.44 383 PHE A C 1
ATOM 3050 O O . PHE A 1 383 ? -34.907 0.473 21.741 1.00 75.44 383 PHE A O 1
ATOM 3057 N N . LEU A 1 384 ? -35.234 2.688 21.576 1.00 78.69 384 LEU A N 1
ATOM 3058 C CA . LEU A 1 384 ? -35.998 2.812 22.806 1.00 78.69 384 LEU A CA 1
ATOM 3059 C C . LEU A 1 384 ? -37.490 2.867 22.487 1.00 78.69 384 LEU A C 1
ATOM 3061 O O . LEU A 1 384 ? -37.950 3.736 21.747 1.00 78.69 384 LEU A O 1
ATOM 3065 N N . GLU A 1 385 ? -38.262 1.978 23.106 1.00 73.62 385 GLU A N 1
ATOM 3066 C CA . GLU A 1 385 ? -39.705 2.162 23.204 1.00 73.62 385 GLU A CA 1
ATOM 3067 C C . GLU A 1 385 ? -40.005 3.011 24.446 1.00 73.62 385 GLU A C 1
ATOM 3069 O O . GLU A 1 385 ? -39.691 2.580 25.560 1.00 73.62 385 GLU A O 1
ATOM 3074 N N . PRO A 1 386 ? -40.602 4.209 24.295 1.00 66.94 386 PRO A N 1
ATOM 3075 C CA . PRO A 1 386 ? -40.999 4.999 25.448 1.00 66.94 386 PRO A CA 1
ATOM 3076 C C . PRO A 1 386 ? -42.037 4.230 26.260 1.00 66.94 386 PRO A C 1
ATOM 3078 O O . PRO A 1 386 ? -42.966 3.620 25.714 1.00 66.94 386 PRO A O 1
ATOM 3081 N N . THR A 1 387 ? -41.885 4.270 27.579 1.00 72.25 387 THR A N 1
ATOM 3082 C CA . THR A 1 387 ? -42.861 3.661 28.485 1.00 72.25 387 THR A CA 1
ATOM 3083 C C . THR A 1 387 ? -44.211 4.383 28.387 1.00 72.25 387 THR A C 1
ATOM 3085 O O . THR A 1 387 ? -44.275 5.540 27.973 1.00 72.25 387 THR A O 1
ATOM 3088 N N . GLU A 1 388 ? -45.316 3.733 28.773 1.00 68.12 388 GLU A N 1
ATOM 3089 C CA . GLU A 1 388 ? -46.658 4.358 28.741 1.00 68.12 388 GLU A CA 1
ATOM 3090 C C . GLU A 1 388 ? -46.687 5.703 29.496 1.00 68.12 388 GLU A C 1
ATOM 3092 O O . GLU A 1 388 ? -47.255 6.673 29.008 1.00 68.12 388 GLU A O 1
ATOM 3097 N N . ASN A 1 389 ? -45.952 5.805 30.610 1.00 61.47 389 ASN A N 1
ATOM 3098 C CA . ASN A 1 389 ? -45.805 7.035 31.398 1.00 61.47 389 ASN A CA 1
ATOM 3099 C C . ASN A 1 389 ? -45.024 8.161 30.689 1.00 61.47 389 ASN A C 1
ATOM 3101 O O . ASN A 1 389 ? -45.150 9.325 31.067 1.00 61.47 389 ASN A O 1
ATOM 3105 N N . GLU A 1 390 ? -44.172 7.831 29.717 1.00 60.50 390 GLU A N 1
ATOM 3106 C CA . GLU A 1 390 ? -43.410 8.802 28.921 1.00 60.50 390 GLU A CA 1
ATOM 3107 C C . GLU A 1 390 ? -44.156 9.214 27.651 1.00 60.50 390 GLU A C 1
ATOM 3109 O O . GLU A 1 390 ? -43.918 10.306 27.155 1.00 60.50 390 GLU A O 1
ATOM 3114 N N . LYS A 1 391 ? -45.086 8.385 27.153 1.00 57.97 391 LYS A N 1
ATOM 3115 C CA . LYS A 1 391 ? -45.974 8.727 26.025 1.00 57.97 391 LYS A CA 1
ATOM 3116 C C . LYS A 1 391 ? -47.047 9.759 26.394 1.00 57.97 391 LYS A C 1
ATOM 3118 O O . LYS A 1 391 ? -47.601 10.397 25.504 1.00 57.97 391 LYS A O 1
ATOM 3123 N N . GLU A 1 392 ? -47.361 9.895 27.682 1.00 48.88 392 GLU A N 1
ATOM 3124 C CA . GLU A 1 392 ? -48.361 10.838 28.210 1.00 48.88 392 GLU A CA 1
ATOM 3125 C C . GLU A 1 392 ? -47.798 12.238 28.538 1.00 48.88 392 GLU A C 1
ATOM 3127 O O . GLU A 1 392 ? -48.562 13.130 28.917 1.00 48.88 392 GLU A O 1
ATOM 3132 N N . LYS A 1 393 ? -46.483 12.449 28.396 1.00 45.06 393 LYS A N 1
ATOM 3133 C CA . LYS A 1 393 ? -45.811 13.750 28.549 1.00 45.06 393 LYS A CA 1
ATOM 3134 C C . LYS A 1 393 ? -45.353 14.287 27.204 1.00 45.06 393 LYS A C 1
ATOM 3136 O O . LYS A 1 393 ? -45.382 15.530 27.062 1.00 45.06 393 LYS A O 1
#